Protein AF-0000000080633790 (afdb_homodimer)

pLDDT: mean 96.2, std 4.36, range [76.5, 98.94]

InterPro domains:
  IPR015813 Pyruvate/Phosphoenolpyruvate kinase-like domain superfamily [SSF51621] (4-285)
  IPR039556 ICL/PEPM domain [cd00377] (7-247)
  IPR040442 Pyruvate kinase-like domain superfamily [G3DSA:3.20.20.60] (1-285)

Foldseek 3Di:
DALLVQLLVLLQLLQAQEEEEDQAQLLLLVCVVVPRQEYEDFQQSVCCPVVVDGNQQPDALVSQLVRLLRNQVRDRHAYEYECEQLHDFLVSVLVSLVSNVVSPHSEYEHEFWDPPAHDLQDPDIHGDDLVRLLSNLLSNCVSDPDNSRAYEYEYSCCVPPNLVVLLVSQQSSVVSHHQEYEYPLDQDPVSLLCNPVSHPHAYEDEDEVVGRHDDDDSSVSSVSRHSHYYNRCPSVVVVVVLVCVQVVCCVVVVDDDCVNVSDPDPVVSCVSRPVVVVVVVVVVVD/DALLVQLLVLLQLLQAQEEEEDQAQLLLLVCVVVPRQEYEDFQQSVCCPVVVDGNQQPDALVSQLVRLLRNQVRDRHAYEYECEQLHDFLVSVLVSLVSNVVSPHSEYEHEFWDPPAHPLQDPDIHGDDLVRLLSNLLSNCVSDPDNSRAYEYEYSCCVPPNLVVLLVSQQSSVVSHHQEYEYPLDQDPVSLLCNPVSHPHAYEDEDEVVGRHDDDDSSVSSVSRHSHYYHRCPSVVVVVVLVCVQVVCCVVVVDDDCVNVSDDDPVVSCVSRPVVVVVVVVVVVD

Secondary structure (DSSP, 8-state):
--HHHHHHHHHHT-S-EEEEEESSHHHHHHHHHTT-S-EEE-HHHHIIIIIS--SSS---HHHHHHHHHHHHHH--S-EEEE-TT-SSSHHHHHHHHHHHHHHT-SEEEEE-BPSSP--TTSSS--B--HHHHHHHHHHHHHH-SSTT-EEEEEE-HHHHH-HHHHHHHHHHHHHHT-SEEEE----SHHHHHHHHHH-SS-BEEE--TTSSSPP--HHHHHHHT-SEEEETTHHHHHHHHHHHHHHHHHHHHS---GGGSSS--HHHHHHHTTHHHHHHHHHHH-/--HHHHHHHHHHT-S-EEEEEESSHHHHHHHHHTT-S-EEE-HHHHIIIIIS--SSS---HHHHHHHHHHHHHH--S-EEEE-TT-SSSHHHHHHHHHHHHHHT-SEEEEE-BPSSP--TTSSS--B--HHHHHHHHHHHHHH-SSTT-EEEEEE-THHHH-HHHHHHHHHHHHHHT-SEEEE----SHHHHHHHHHH-SS-BEEE--TTSSSPP--HHHHHHHT-SEEEETTHHHHHHHHHHHHHHHHHHHHS---GGGSSS--HHHHHHHTTHHHHHHHHHHH-

Structure (mmCIF, N/CA/C/O backbone):
data_AF-0000000080633790-model_v1
#
loop_
_entity.id
_entity.type
_entity.pdbx_description
1 polymer 'Isocitrate lyase-family protein,putative carboxyvinyl-carboxyphosphonate phosphorylmutase'
#
loop_
_atom_site.group_PDB
_atom_site.id
_atom_site.type_symbol
_atom_site.label_atom_id
_atom_site.label_alt_id
_atom_site.label_comp_id
_atom_site.label_asym_id
_atom_site.label_entity_id
_atom_site.label_seq_id
_atom_site.pdbx_PDB_ins_code
_atom_site.Cartn_x
_atom_site.Cartn_y
_atom_site.Cartn_z
_atom_site.occupancy
_atom_site.B_iso_or_equiv
_atom_site.auth_seq_id
_atom_site.auth_comp_id
_atom_site.auth_asym_id
_atom_site.auth_atom_id
_atom_site.pdbx_PDB_model_num
ATOM 1 N N . MET A 1 1 ? 21.797 19.719 7.469 1 78.19 1 MET A N 1
ATOM 2 C CA . MET A 1 1 ? 20.641 20.109 8.266 1 78.19 1 MET A CA 1
ATOM 3 C C . MET A 1 1 ? 19.688 18.938 8.461 1 78.19 1 MET A C 1
ATOM 5 O O . MET A 1 1 ? 19.484 18.141 7.547 1 78.19 1 MET A O 1
ATOM 9 N N . SER A 1 2 ? 19.266 18.766 9.711 1 92.56 2 SER A N 1
ATOM 10 C CA . SER A 1 2 ? 18.328 17.672 9.984 1 92.56 2 SER A CA 1
ATOM 11 C C . SER A 1 2 ? 16.984 17.906 9.312 1 92.56 2 SER A C 1
ATOM 13 O O . SER A 1 2 ? 16.641 19.047 8.977 1 92.56 2 SER A O 1
ATOM 15 N N . THR A 1 3 ? 16.266 16.828 8.977 1 95.69 3 THR A N 1
ATOM 16 C CA . THR A 1 3 ? 14.945 16.953 8.352 1 95.69 3 THR A CA 1
ATOM 17 C C . THR A 1 3 ? 14 17.75 9.242 1 95.69 3 THR A C 1
ATOM 19 O O . THR A 1 3 ? 13.133 18.469 8.75 1 95.69 3 THR A O 1
ATOM 22 N N . ARG A 1 4 ? 14.172 17.734 10.477 1 96.31 4 ARG A N 1
ATOM 23 C CA . ARG A 1 4 ? 13.336 18.484 11.406 1 96.31 4 ARG A CA 1
ATOM 24 C C . ARG A 1 4 ? 13.547 19.984 11.266 1 96.31 4 ARG A C 1
ATOM 26 O O . ARG A 1 4 ? 12.586 20.75 11.211 1 96.31 4 ARG A O 1
ATOM 33 N N . LYS A 1 5 ? 14.781 20.391 11.227 1 96.69 5 LYS A N 1
ATOM 34 C CA . LYS A 1 5 ? 15.094 21.812 11.031 1 96.69 5 LYS A CA 1
ATOM 35 C C . LYS A 1 5 ? 14.609 22.297 9.672 1 96.69 5 LYS A C 1
ATOM 37 O O . LYS A 1 5 ? 14.117 23.422 9.539 1 96.69 5 LYS A O 1
ATOM 42 N N . SER A 1 6 ? 14.797 21.438 8.688 1 97.75 6 SER A N 1
ATOM 43 C CA . SER A 1 6 ? 14.312 21.766 7.355 1 97.75 6 SER A CA 1
ATOM 44 C C . SER A 1 6 ? 12.805 21.984 7.355 1 97.75 6 SER A C 1
ATOM 46 O O . SER A 1 6 ? 12.305 22.891 6.688 1 97.75 6 SER A O 1
ATOM 48 N N . LEU A 1 7 ? 12.07 21.156 8.078 1 98.56 7 LEU A N 1
ATOM 49 C CA . LEU A 1 7 ? 10.617 21.297 8.148 1 98.56 7 LEU A CA 1
ATOM 50 C C . LEU A 1 7 ? 10.234 22.594 8.852 1 98.56 7 LEU A C 1
ATOM 52 O O . LEU A 1 7 ? 9.312 23.281 8.414 1 98.56 7 LEU A O 1
ATOM 56 N N . LYS A 1 8 ? 10.891 22.891 9.914 1 97.75 8 LYS A N 1
ATOM 57 C CA . LYS A 1 8 ? 10.633 24.141 10.641 1 97.75 8 LYS A CA 1
ATOM 58 C C . LYS A 1 8 ? 10.812 25.344 9.734 1 97.75 8 LYS A C 1
ATOM 60 O O . LYS A 1 8 ? 9.961 26.25 9.711 1 97.75 8 LYS A O 1
ATOM 65 N N . THR A 1 9 ? 11.906 25.359 9 1 98 9 THR A N 1
ATOM 66 C CA . THR A 1 9 ? 12.18 26.438 8.062 1 98 9 THR A CA 1
ATOM 67 C C . THR A 1 9 ? 11.094 26.516 6.996 1 98 9 THR A C 1
ATOM 69 O O . THR A 1 9 ? 10.609 27.609 6.664 1 98 9 THR A O 1
ATOM 72 N N . LEU A 1 10 ? 10.719 25.391 6.512 1 98.25 10 LEU A N 1
ATOM 73 C CA . LEU A 1 10 ? 9.711 25.297 5.461 1 98.25 10 LEU A CA 1
ATOM 74 C C . LEU A 1 10 ? 8.391 25.891 5.926 1 98.25 10 LEU A C 1
ATOM 76 O O . LEU A 1 10 ? 7.785 26.703 5.215 1 98.25 10 LEU A O 1
AT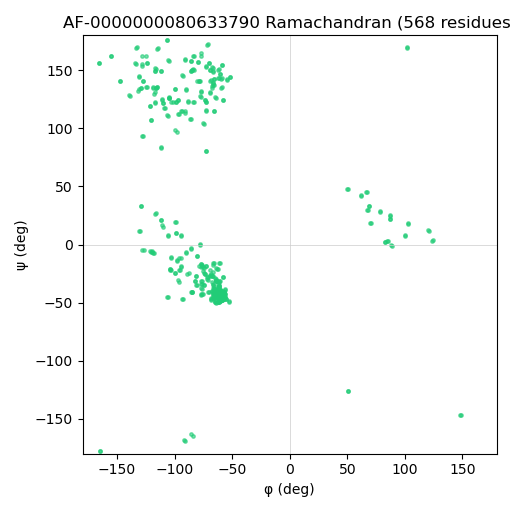OM 80 N N . VAL A 1 11 ? 7.926 25.562 7.105 1 98.12 11 VAL A N 1
ATOM 81 C CA . VAL A 1 11 ? 6.617 25.969 7.613 1 98.12 11 VAL A CA 1
ATOM 82 C C . VAL A 1 11 ? 6.633 27.438 8.008 1 98.12 11 VAL A C 1
ATOM 84 O O . VAL A 1 11 ? 5.656 28.156 7.789 1 98.12 11 VAL A O 1
ATOM 87 N N . GLU A 1 12 ? 7.711 27.906 8.5 1 97.5 12 GLU A N 1
ATOM 88 C CA . GLU A 1 12 ? 7.832 29.281 8.969 1 97.5 12 GLU A CA 1
ATOM 89 C C . GLU A 1 12 ? 7.934 30.266 7.797 1 97.5 12 GLU A C 1
ATOM 91 O O . GLU A 1 12 ? 7.68 31.453 7.957 1 97.5 12 GLU A O 1
ATOM 96 N N . ALA A 1 13 ? 8.281 29.719 6.68 1 97.75 13 ALA A N 1
ATOM 97 C CA . ALA A 1 13 ? 8.367 30.578 5.492 1 97.75 13 ALA A CA 1
ATOM 98 C C . ALA A 1 13 ? 6.988 31.047 5.062 1 97.75 13 ALA A C 1
ATOM 100 O O . ALA A 1 13 ? 6.863 32.062 4.363 1 97.75 13 ALA A O 1
ATOM 101 N N . ARG A 1 14 ? 5.953 30.328 5.465 1 97.5 14 ARG A N 1
ATOM 102 C CA . ARG A 1 14 ? 4.562 30.688 5.203 1 97.5 14 ARG A CA 1
ATOM 103 C C . ARG A 1 14 ? 4.352 31.016 3.727 1 97.5 14 ARG A C 1
ATOM 105 O O . ARG A 1 14 ? 3.756 32.031 3.391 1 97.5 14 ARG A O 1
ATOM 112 N N . ARG A 1 15 ? 4.855 30.141 2.871 1 97.44 15 ARG A N 1
ATOM 113 C CA . ARG A 1 15 ? 4.727 30.312 1.429 1 97.44 15 ARG A CA 1
ATOM 114 C C . ARG A 1 15 ? 3.781 29.281 0.834 1 97.44 15 ARG A C 1
ATOM 116 O O . ARG A 1 15 ? 3.857 28.969 -0.357 1 97.44 15 ARG A O 1
ATOM 123 N N . GLY A 1 16 ? 3.02 28.641 1.698 1 98 16 GLY A N 1
ATOM 124 C CA . GLY A 1 16 ? 2.023 27.703 1.21 1 98 16 GLY A CA 1
ATOM 125 C C . GLY A 1 16 ? 2.633 26.469 0.56 1 98 16 GLY A C 1
ATOM 126 O O . GLY A 1 16 ? 2.229 26.078 -0.536 1 98 16 GLY A O 1
ATOM 127 N N . ALA A 1 17 ? 3.645 25.922 1.235 1 98.5 17 ALA A N 1
ATOM 128 C CA . ALA A 1 17 ? 4.273 24.719 0.693 1 98.5 17 ALA A CA 1
ATOM 129 C C . ALA A 1 17 ? 3.256 23.594 0.522 1 98.5 17 ALA A C 1
ATOM 131 O O . ALA A 1 17 ? 2.547 23.25 1.467 1 98.5 17 ALA A O 1
ATOM 132 N N . ILE A 1 18 ? 3.15 23.062 -0.713 1 98.81 18 ILE A N 1
ATOM 133 C CA . ILE A 1 18 ? 2.268 21.922 -0.961 1 98.81 18 ILE A CA 1
ATOM 134 C C . ILE A 1 18 ? 2.879 20.656 -0.373 1 98.81 18 ILE A C 1
ATOM 136 O O . ILE A 1 18 ? 4.02 20.312 -0.683 1 98.81 18 ILE A O 1
ATOM 140 N N . VAL A 1 19 ? 2.141 20 0.477 1 98.88 19 VAL A N 1
ATOM 141 C CA . VAL A 1 19 ? 2.574 18.75 1.099 1 98.88 19 VAL A CA 1
ATOM 142 C C . VAL A 1 19 ? 1.592 17.625 0.756 1 98.88 19 VAL A C 1
ATOM 144 O O . VAL A 1 19 ? 0.479 17.594 1.286 1 98.88 19 VAL A O 1
ATOM 147 N N . PRO A 1 20 ? 2.006 16.688 -0.125 1 98.88 20 PRO A N 1
ATOM 148 C CA . PRO A 1 20 ? 1.14 15.547 -0.437 1 98.88 20 PRO A CA 1
ATOM 149 C C . PRO A 1 20 ? 1.19 14.461 0.633 1 98.88 20 PRO A C 1
ATOM 151 O O . PRO A 1 20 ? 2.156 14.383 1.396 1 98.88 20 PRO A O 1
ATOM 154 N N . GLY A 1 21 ? 0.114 13.703 0.634 1 98.69 21 GLY A N 1
ATOM 155 C CA . GLY A 1 21 ? 0.077 12.555 1.517 1 98.69 21 GLY A CA 1
ATOM 156 C C . GLY A 1 21 ? 0.707 11.312 0.907 1 98.69 21 GLY A C 1
ATOM 157 O O . GLY A 1 21 ? 0.672 11.125 -0.311 1 98.69 21 GLY A O 1
ATOM 158 N N . ALA A 1 22 ? 1.262 10.484 1.717 1 98.81 22 ALA A N 1
ATOM 159 C CA . ALA A 1 22 ? 1.735 9.141 1.386 1 98.81 22 ALA A CA 1
ATOM 160 C C . ALA A 1 22 ? 1.168 8.102 2.352 1 98.81 22 ALA A C 1
ATOM 162 O O . ALA A 1 22 ? 0.814 8.43 3.486 1 98.81 22 ALA A O 1
ATOM 163 N N . PHE A 1 23 ? 1.096 6.867 1.881 1 98.56 23 PHE A N 1
ATOM 164 C CA . PHE A 1 23 ? 0.463 5.824 2.674 1 98.56 23 PHE A CA 1
ATOM 165 C C . PHE A 1 23 ? 1.377 4.609 2.801 1 98.56 23 PHE A C 1
ATOM 167 O O . PHE A 1 23 ? 1.041 3.641 3.486 1 98.56 23 PHE A O 1
ATOM 174 N N . ASN A 1 24 ? 2.486 4.594 2.156 1 98.56 24 ASN A N 1
ATOM 175 C CA . ASN A 1 24 ? 3.541 3.588 2.252 1 98.56 24 ASN A CA 1
ATOM 176 C C . ASN A 1 24 ? 4.844 4.086 1.634 1 98.56 24 ASN A C 1
ATOM 178 O O . ASN A 1 24 ? 4.934 5.234 1.204 1 98.56 24 ASN A O 1
ATOM 182 N N . ALA A 1 25 ? 5.887 3.207 1.627 1 98.75 25 ALA A N 1
ATOM 183 C CA . ALA A 1 25 ? 7.23 3.615 1.229 1 98.75 25 ALA A CA 1
ATOM 184 C C . ALA A 1 25 ? 7.27 4.012 -0.244 1 98.75 25 ALA A C 1
ATOM 186 O O . ALA A 1 25 ? 7.844 5.043 -0.6 1 98.75 25 ALA A O 1
ATOM 187 N N . LEU A 1 26 ? 6.629 3.256 -1.111 1 98.81 26 LEU A N 1
ATOM 188 C CA . LEU A 1 26 ? 6.727 3.562 -2.533 1 98.81 26 LEU A CA 1
ATOM 189 C C . LEU A 1 26 ? 5.969 4.844 -2.867 1 98.81 26 LEU A C 1
ATOM 191 O O . LEU A 1 26 ? 6.422 5.645 -3.688 1 98.81 26 LEU A O 1
ATOM 195 N N . SER A 1 27 ? 4.754 5.051 -2.26 1 98.81 27 SER A N 1
ATOM 196 C CA . SER A 1 27 ? 4.047 6.301 -2.508 1 98.81 27 SER A CA 1
ATOM 197 C C . SER A 1 27 ? 4.855 7.5 -2.027 1 98.81 27 SER A C 1
ATOM 199 O O . SER A 1 27 ? 4.82 8.57 -2.645 1 98.81 27 SER A O 1
ATOM 201 N N . ALA A 1 28 ? 5.578 7.344 -0.917 1 98.94 28 ALA A N 1
ATOM 202 C CA . ALA A 1 28 ? 6.445 8.406 -0.426 1 98.94 28 ALA A CA 1
ATOM 203 C C . ALA A 1 28 ? 7.582 8.688 -1.408 1 98.94 28 ALA A C 1
ATOM 205 O O . ALA A 1 28 ? 7.938 9.844 -1.644 1 98.94 28 ALA A O 1
ATOM 206 N N . LYS A 1 29 ? 8.141 7.641 -1.982 1 98.88 29 LYS A N 1
ATOM 207 C CA . LYS A 1 29 ? 9.211 7.801 -2.965 1 98.88 29 LYS A CA 1
ATOM 208 C C . LYS A 1 29 ? 8.719 8.555 -4.195 1 98.88 29 LYS A C 1
ATOM 210 O O . LYS A 1 29 ? 9.453 9.352 -4.777 1 98.88 29 LYS A O 1
ATOM 215 N N . VAL A 1 30 ? 7.477 8.273 -4.625 1 98.88 30 VAL A N 1
ATOM 216 C CA . VAL A 1 30 ? 6.891 8.984 -5.758 1 98.88 30 VAL A CA 1
ATOM 217 C C . VAL A 1 30 ? 6.789 10.477 -5.434 1 98.88 30 VAL A C 1
ATOM 219 O O . VAL A 1 30 ? 7.137 11.32 -6.258 1 98.88 30 VAL A O 1
ATOM 222 N N . VAL A 1 31 ? 6.352 10.82 -4.207 1 98.88 31 VAL A N 1
ATOM 223 C CA . VAL A 1 31 ? 6.207 12.203 -3.771 1 98.88 31 VAL A CA 1
ATOM 224 C C . VAL A 1 31 ? 7.57 12.891 -3.783 1 98.88 31 VAL A C 1
ATOM 226 O O . VAL A 1 31 ? 7.715 13.984 -4.344 1 98.88 31 VAL A O 1
ATOM 229 N N . GLU A 1 32 ? 8.57 12.266 -3.193 1 98.81 32 GLU A N 1
ATOM 230 C CA . GLU A 1 32 ? 9.914 12.844 -3.139 1 98.81 32 GLU A CA 1
ATOM 231 C C . GLU A 1 32 ? 10.516 12.977 -4.535 1 98.81 32 GLU A C 1
ATOM 233 O O . GLU A 1 32 ? 11.133 13.992 -4.855 1 98.81 32 GLU A O 1
ATOM 238 N N . ASP A 1 33 ? 10.305 11.961 -5.367 1 98.69 33 ASP A N 1
ATOM 239 C CA . ASP A 1 33 ? 10.844 11.938 -6.723 1 98.69 33 ASP A CA 1
ATOM 240 C C . ASP A 1 33 ? 10.32 13.109 -7.547 1 98.69 33 ASP A C 1
ATOM 242 O O . ASP A 1 33 ? 11.023 13.625 -8.422 1 98.69 33 ASP A O 1
ATOM 246 N N . LEU A 1 34 ? 9.109 13.539 -7.258 1 98.75 34 LEU A N 1
ATOM 247 C CA . LEU A 1 34 ? 8.477 14.617 -8.008 1 98.75 34 LEU A CA 1
ATOM 248 C C . LEU A 1 34 ? 8.875 15.977 -7.449 1 98.75 34 LEU A C 1
ATOM 250 O O . LEU A 1 34 ? 8.438 17.016 -7.953 1 98.75 34 LEU A O 1
ATOM 254 N N . GLY A 1 35 ? 9.656 16.031 -6.352 1 98.62 35 GLY A N 1
ATOM 255 C CA . GLY A 1 35 ? 10.305 17.266 -5.914 1 98.62 35 GLY A CA 1
ATOM 256 C C . GLY A 1 35 ? 9.578 17.953 -4.781 1 98.62 35 GLY A C 1
ATOM 257 O O . GLY A 1 35 ? 9.914 19.078 -4.41 1 98.62 35 GLY A O 1
ATOM 258 N N . PHE A 1 36 ? 8.547 17.328 -4.211 1 98.75 36 PHE A N 1
ATOM 259 C CA . PHE A 1 36 ? 7.891 17.922 -3.055 1 98.75 36 PHE A CA 1
ATOM 260 C C . PHE A 1 36 ? 8.82 17.938 -1.85 1 98.75 36 PHE A C 1
ATOM 262 O O . PHE A 1 36 ? 9.633 17.031 -1.67 1 98.75 36 PHE A O 1
ATOM 269 N N . GLU A 1 37 ? 8.695 18.922 -0.986 1 98.62 37 GLU A N 1
ATOM 270 C CA . GLU A 1 37 ? 9.719 19.219 0.009 1 98.62 37 GLU A CA 1
ATOM 271 C C . GLU A 1 37 ? 9.406 18.531 1.342 1 98.62 37 GLU A C 1
ATOM 273 O O . GLU A 1 37 ? 10.258 18.5 2.236 1 98.62 37 GLU A O 1
ATOM 278 N N . ALA A 1 38 ? 8.203 17.984 1.509 1 98.88 38 ALA A N 1
ATOM 279 C CA . ALA A 1 38 ? 7.758 17.266 2.703 1 98.88 38 ALA A CA 1
ATOM 280 C C . ALA A 1 38 ? 6.637 16.281 2.369 1 98.88 38 ALA A C 1
ATOM 282 O O . ALA A 1 38 ? 6.039 16.359 1.294 1 98.88 38 ALA A O 1
ATOM 283 N N . ILE A 1 39 ? 6.449 15.367 3.273 1 98.94 39 ILE A N 1
ATOM 284 C CA . ILE A 1 39 ? 5.438 14.336 3.086 1 98.94 39 ILE A CA 1
ATOM 285 C C . ILE A 1 39 ? 4.551 14.25 4.324 1 98.94 39 ILE A C 1
ATOM 287 O O . ILE A 1 39 ? 5.039 14.32 5.453 1 98.94 39 ILE A O 1
ATOM 291 N N . TYR A 1 40 ? 3.283 14.18 4.074 1 98.94 40 TYR A N 1
ATOM 292 C CA . TYR A 1 40 ? 2.301 13.898 5.113 1 98.94 40 TYR A CA 1
ATOM 293 C C . TYR A 1 40 ? 1.933 12.422 5.129 1 98.94 40 TYR A C 1
ATOM 295 O O . TYR A 1 40 ? 1.374 11.906 4.16 1 98.94 40 TYR A O 1
ATOM 303 N N . ILE A 1 41 ? 2.289 11.664 6.156 1 98.88 41 ILE A N 1
ATOM 304 C CA . ILE A 1 41 ? 1.826 10.289 6.285 1 98.88 41 ILE A CA 1
ATOM 305 C C . ILE A 1 41 ? 0.363 10.273 6.723 1 98.88 41 ILE A C 1
ATOM 307 O O . ILE A 1 41 ? 0.057 10.492 7.898 1 98.88 41 ILE A O 1
ATOM 311 N N . THR A 1 42 ? -0.524 9.984 5.82 1 98.06 42 THR A N 1
ATOM 312 C CA . THR A 1 42 ? -1.959 10.188 5.988 1 98.06 42 THR A CA 1
ATOM 313 C C . THR A 1 42 ? -2.586 9.008 6.73 1 98.06 42 THR A C 1
ATOM 315 O O . THR A 1 42 ? -2.502 7.867 6.277 1 98.06 42 THR A O 1
ATOM 318 N N . GLY A 1 43 ? -3.26 9.328 7.891 1 96.94 43 GLY A N 1
ATOM 319 C CA . GLY A 1 43 ? -3.969 8.297 8.625 1 96.94 43 GLY A CA 1
ATOM 320 C C . GLY A 1 43 ? -5.039 7.602 7.801 1 96.94 43 GLY A C 1
ATOM 321 O O . GLY A 1 43 ? -5.156 6.375 7.832 1 96.94 43 GLY A O 1
ATOM 322 N N . ALA A 1 44 ? -5.824 8.367 7.043 1 96.38 44 ALA A N 1
ATOM 323 C CA . ALA A 1 44 ? -6.855 7.805 6.176 1 96.38 44 ALA A CA 1
ATOM 324 C C . ALA A 1 44 ? -6.242 6.895 5.113 1 96.38 44 ALA A C 1
ATOM 326 O O . ALA A 1 44 ? -6.777 5.824 4.82 1 96.38 44 ALA A O 1
ATOM 327 N N . GLY A 1 45 ? -5.141 7.348 4.477 1 97.44 45 GLY A N 1
ATOM 328 C CA . GLY A 1 45 ? -4.484 6.555 3.451 1 97.44 45 GLY A CA 1
ATOM 329 C C . GLY A 1 45 ? -3.951 5.23 3.973 1 97.44 45 GLY A C 1
ATOM 330 O O . GLY A 1 45 ? -4.121 4.191 3.332 1 97.44 45 GLY A O 1
ATOM 331 N N . VAL A 1 46 ? -3.293 5.27 5.125 1 97.94 46 VAL A N 1
ATOM 332 C CA . VAL A 1 46 ? -2.795 4.051 5.758 1 97.94 46 VAL A CA 1
ATOM 333 C C . VAL A 1 46 ? -3.965 3.127 6.094 1 97.94 46 VAL A C 1
ATOM 335 O O . VAL A 1 46 ? -3.914 1.927 5.812 1 97.94 46 VAL A O 1
ATOM 338 N N . THR A 1 47 ? -5.035 3.68 6.664 1 98 47 THR A N 1
ATOM 339 C CA . THR A 1 47 ? -6.203 2.885 7.016 1 98 47 THR A CA 1
ATOM 340 C C . THR A 1 47 ? -6.805 2.229 5.777 1 98 47 THR A C 1
ATOM 342 O O . THR A 1 47 ? -7.121 1.037 5.789 1 98 47 THR A O 1
ATOM 345 N N . ASN A 1 48 ? -6.938 3.059 4.719 1 98.31 48 ASN A N 1
ATOM 346 C CA . ASN A 1 48 ? -7.516 2.541 3.484 1 98.31 48 ASN A CA 1
ATOM 347 C C . ASN A 1 48 ? -6.629 1.472 2.854 1 98.31 48 ASN A C 1
ATOM 349 O O . ASN A 1 48 ? -7.094 0.37 2.555 1 98.31 48 ASN A O 1
ATOM 353 N N . MET A 1 49 ? -5.383 1.754 2.711 1 98.38 49 MET A N 1
ATOM 354 C CA . MET A 1 49 ? -4.488 0.891 1.944 1 98.38 49 MET A CA 1
ATOM 355 C C . MET A 1 49 ? -4.113 -0.353 2.744 1 98.38 49 MET A C 1
ATOM 357 O O . MET A 1 49 ? -4.039 -1.452 2.191 1 98.38 49 MET A O 1
ATOM 361 N N . TRP A 1 50 ? -3.918 -0.22 4.012 1 97.81 50 TRP A N 1
ATOM 362 C CA . TRP A 1 50 ? -3.424 -1.316 4.836 1 97.81 50 TRP A CA 1
ATOM 363 C C . TRP A 1 50 ? -4.57 -2.215 5.293 1 97.81 50 TRP A C 1
ATOM 365 O O . TRP A 1 50 ? -4.48 -3.439 5.199 1 97.81 50 TRP A O 1
ATOM 375 N N . PHE A 1 51 ? -5.734 -1.609 5.684 1 97.31 51 PHE A N 1
ATOM 376 C CA . PHE A 1 51 ? -6.82 -2.377 6.281 1 97.31 51 PHE A CA 1
ATOM 377 C C . PHE A 1 51 ? -7.945 -2.594 5.277 1 97.31 51 PHE A C 1
ATOM 379 O O . PHE A 1 51 ? -8.789 -3.475 5.461 1 97.31 51 PHE A O 1
ATOM 386 N N . GLY A 1 52 ? -8.008 -1.751 4.238 1 98.19 52 GLY A N 1
ATOM 387 C CA . GLY A 1 52 ? -9.188 -1.77 3.393 1 98.19 52 GLY A CA 1
ATOM 388 C C . GLY A 1 52 ? -10.438 -1.275 4.102 1 98.19 52 GLY A C 1
ATOM 389 O O . GLY A 1 52 ? -11.547 -1.727 3.803 1 98.19 52 GLY A O 1
ATOM 390 N N . MET A 1 53 ? -10.25 -0.377 5.066 1 97.56 53 MET A N 1
ATOM 391 C CA . MET A 1 53 ? -11.344 0.103 5.906 1 97.56 53 MET A CA 1
ATOM 392 C C . MET A 1 53 ? -11.461 1.622 5.836 1 97.56 53 MET A C 1
ATOM 394 O O . MET A 1 53 ? -10.531 2.299 5.391 1 97.56 53 MET A O 1
ATOM 398 N N . PRO A 1 54 ? -12.633 2.148 6.125 1 96.5 54 PRO A N 1
ATOM 399 C CA . PRO A 1 54 ? -12.75 3.607 6.18 1 96.5 54 PRO A CA 1
ATOM 400 C C . PRO A 1 54 ? -12.031 4.215 7.379 1 96.5 54 PRO A C 1
ATOM 402 O O . PRO A 1 54 ? -11.773 3.521 8.367 1 96.5 54 PRO A O 1
ATOM 405 N N . ASP A 1 55 ? -11.672 5.422 7.293 1 94.62 55 ASP A N 1
ATOM 406 C CA . ASP A 1 55 ? -10.945 6.133 8.344 1 94.62 55 ASP A CA 1
ATOM 407 C C . ASP A 1 55 ? -11.852 6.441 9.531 1 94.62 55 ASP A C 1
ATOM 409 O O . ASP A 1 55 ? -12.328 7.57 9.68 1 94.62 55 ASP A O 1
ATOM 413 N N . GLN A 1 56 ? -12.047 5.449 10.352 1 93.25 56 GLN A N 1
ATOM 414 C CA . GLN A 1 56 ? -12.938 5.574 11.5 1 93.25 56 GLN A CA 1
ATOM 415 C C . GLN A 1 56 ? -12.25 5.125 12.781 1 93.25 56 GLN A C 1
ATOM 417 O O . GLN A 1 56 ? -12.867 4.488 13.641 1 93.25 56 GLN A O 1
ATOM 422 N N . GLY A 1 57 ? -10.953 5.371 12.82 1 93 57 GLY A N 1
ATOM 423 C CA . GLY A 1 57 ? -10.234 5.172 14.07 1 93 57 GLY A CA 1
ATOM 424 C C . GLY A 1 57 ? -9.742 3.752 14.25 1 93 57 GLY A C 1
ATOM 425 O O . GLY A 1 57 ? -9.438 3.332 15.375 1 93 57 GLY A O 1
ATOM 426 N N . PHE A 1 58 ? -9.594 2.977 13.141 1 94.5 58 PHE A N 1
ATOM 427 C CA . PHE A 1 58 ? -9.133 1.594 13.219 1 94.5 58 PHE A CA 1
ATOM 428 C C . PHE A 1 58 ? -7.617 1.532 13.336 1 94.5 58 PHE A C 1
ATOM 430 O O . PHE A 1 58 ? -7.07 0.562 13.867 1 94.5 58 PHE A O 1
ATOM 437 N N . MET A 1 59 ? -6.961 2.549 12.82 1 94.81 59 MET A N 1
ATOM 438 C CA . MET A 1 59 ? -5.5 2.602 12.852 1 94.81 59 MET A CA 1
ATOM 439 C C . MET A 1 59 ? -4.988 2.797 14.273 1 94.81 59 MET A C 1
ATOM 441 O O . MET A 1 59 ? -5.48 3.662 15 1 94.81 59 MET A O 1
ATOM 445 N N . GLY A 1 60 ? -4.023 1.995 14.734 1 96.62 60 GLY A N 1
ATOM 446 C CA . GLY A 1 60 ? -3.387 2.125 16.031 1 96.62 60 GLY A CA 1
ATOM 447 C C . GLY A 1 60 ? -1.973 2.666 15.953 1 96.62 60 GLY A C 1
ATOM 448 O O . GLY A 1 60 ? -1.443 2.879 14.859 1 96.62 60 GLY A O 1
ATOM 449 N N . LEU A 1 61 ? -1.409 2.875 17.156 1 98.19 61 LEU A N 1
ATOM 450 C CA . LEU A 1 61 ? -0.079 3.467 17.266 1 98.19 61 LEU A CA 1
ATOM 451 C C . LEU A 1 61 ? 0.962 2.574 16.594 1 98.19 61 LEU A C 1
ATOM 453 O O . LEU A 1 61 ? 1.848 3.064 15.891 1 98.19 61 LEU A O 1
ATOM 457 N N . ALA A 1 62 ? 0.84 1.275 16.781 1 97.56 62 ALA A N 1
ATOM 458 C CA . ALA A 1 62 ? 1.844 0.368 16.234 1 97.56 62 ALA A CA 1
ATOM 459 C C . ALA A 1 62 ? 1.842 0.409 14.703 1 97.56 62 ALA A C 1
ATOM 461 O O . ALA A 1 62 ? 2.904 0.414 14.078 1 97.56 62 ALA A O 1
ATOM 462 N N . GLU A 1 63 ? 0.672 0.415 14.102 1 97.62 63 GLU A N 1
ATOM 463 C CA . GLU A 1 63 ? 0.553 0.448 12.641 1 97.62 63 GLU A CA 1
ATOM 464 C C . GLU A 1 63 ? 1.184 1.711 12.062 1 97.62 63 GLU A C 1
ATOM 466 O O . GLU A 1 63 ? 1.972 1.642 11.117 1 97.62 63 GLU A O 1
ATOM 471 N N . ILE A 1 64 ? 0.812 2.875 12.672 1 98.56 64 ILE A N 1
ATOM 472 C CA . ILE A 1 64 ? 1.304 4.121 12.094 1 98.56 64 ILE A CA 1
ATOM 473 C C . ILE A 1 64 ? 2.799 4.262 12.367 1 98.56 64 ILE A C 1
ATOM 475 O O . ILE A 1 64 ? 3.539 4.816 11.547 1 98.56 64 ILE A O 1
ATOM 479 N N . ALA A 1 65 ? 3.307 3.713 13.461 1 98.75 65 ALA A N 1
ATOM 480 C CA . ALA A 1 65 ? 4.738 3.732 13.75 1 98.75 65 ALA A CA 1
ATOM 481 C C . ALA A 1 65 ? 5.512 2.898 12.727 1 98.75 65 ALA A C 1
ATOM 483 O O . ALA A 1 65 ? 6.559 3.324 12.234 1 98.75 65 ALA A O 1
ATOM 484 N N . ASP A 1 66 ? 5.02 1.743 12.422 1 98.25 66 ASP A N 1
ATOM 485 C CA . ASP A 1 66 ? 5.664 0.881 11.43 1 98.25 66 ASP A CA 1
ATOM 486 C C . ASP A 1 66 ? 5.703 1.551 10.062 1 98.25 66 ASP A C 1
ATOM 488 O O . ASP A 1 66 ? 6.723 1.51 9.375 1 98.25 66 ASP A O 1
ATOM 492 N N . HIS A 1 67 ? 4.586 2.125 9.648 1 98.69 67 HIS A N 1
ATOM 493 C CA . HIS A 1 67 ? 4.547 2.84 8.383 1 98.69 67 HIS A CA 1
ATOM 494 C C . HIS A 1 67 ? 5.523 4.012 8.375 1 98.69 67 HIS A C 1
ATOM 496 O O . HIS A 1 67 ? 6.223 4.238 7.383 1 98.69 67 HIS A O 1
ATOM 502 N N . THR A 1 68 ? 5.562 4.742 9.5 1 98.88 68 THR A N 1
ATOM 503 C CA . THR A 1 68 ? 6.473 5.879 9.609 1 98.88 68 THR A CA 1
ATOM 504 C C . THR A 1 68 ? 7.922 5.43 9.445 1 98.88 68 THR A C 1
ATOM 506 O O . THR A 1 68 ? 8.68 6.043 8.688 1 98.88 68 THR A O 1
ATOM 509 N N . ALA A 1 69 ? 8.289 4.363 10.109 1 98.75 69 ALA A N 1
ATOM 510 C CA . ALA A 1 69 ? 9.656 3.861 10.047 1 98.75 69 ALA A CA 1
ATOM 511 C C . ALA A 1 69 ? 10.016 3.426 8.625 1 98.75 69 ALA A C 1
ATOM 513 O O . ALA A 1 69 ? 11.102 3.725 8.133 1 98.75 69 ALA A O 1
ATOM 514 N N . ARG A 1 70 ? 9.125 2.721 7.98 1 98.44 70 ARG A N 1
ATOM 515 C CA . ARG A 1 70 ? 9.359 2.25 6.617 1 98.44 70 ARG A CA 1
ATOM 516 C C . ARG A 1 70 ? 9.523 3.422 5.656 1 98.44 70 ARG A C 1
ATOM 518 O O . ARG A 1 70 ? 10.414 3.408 4.801 1 98.44 70 ARG A O 1
ATOM 525 N N . ILE A 1 71 ? 8.633 4.387 5.781 1 98.81 71 ILE A N 1
ATOM 526 C CA . ILE A 1 71 ? 8.695 5.555 4.914 1 98.81 71 ILE A CA 1
ATOM 527 C C . ILE A 1 71 ? 9.984 6.328 5.18 1 98.81 71 ILE A C 1
ATOM 529 O O . ILE A 1 71 ? 10.648 6.785 4.246 1 98.81 71 ILE A O 1
ATOM 533 N N . ARG A 1 72 ? 10.359 6.441 6.445 1 98.75 72 ARG A N 1
ATOM 534 C CA . ARG A 1 72 ? 11.594 7.137 6.801 1 98.75 72 ARG A CA 1
ATOM 535 C C . ARG A 1 72 ? 12.797 6.484 6.137 1 98.75 72 ARG A C 1
ATOM 537 O O . ARG A 1 72 ? 13.695 7.18 5.648 1 98.75 72 ARG A O 1
ATOM 544 N N . ASP A 1 73 ? 12.891 5.184 6.121 1 98.12 73 ASP A N 1
ATOM 545 C CA . ASP A 1 73 ? 13.984 4.449 5.504 1 98.12 73 ASP A CA 1
ATOM 546 C C . ASP A 1 73 ? 14.039 4.707 3.998 1 98.12 73 ASP A C 1
ATOM 548 O O . ASP A 1 73 ? 15.094 4.57 3.377 1 98.12 73 ASP A O 1
ATOM 552 N N . ALA A 1 74 ? 12.914 5.145 3.412 1 98.38 74 ALA A N 1
ATOM 553 C CA . ALA A 1 74 ? 12.773 5.176 1.958 1 98.38 74 ALA A CA 1
ATOM 554 C C . ALA A 1 74 ? 13.023 6.578 1.411 1 98.38 74 ALA A C 1
ATOM 556 O O . ALA A 1 74 ? 13.328 6.742 0.227 1 98.38 74 ALA A O 1
ATOM 557 N N . VAL A 1 75 ? 12.82 7.602 2.256 1 98.5 75 VAL A N 1
ATOM 558 C CA . VAL A 1 75 ? 12.898 8.969 1.742 1 98.5 75 VAL A CA 1
ATOM 559 C C . VAL A 1 75 ? 13.75 9.828 2.674 1 98.5 75 VAL A C 1
ATOM 561 O O . VAL A 1 75 ? 14.055 9.422 3.797 1 98.5 75 VAL A O 1
ATOM 564 N N . SER A 1 76 ? 14.102 11.039 2.211 1 98.06 76 SER A N 1
ATOM 565 C CA . SER A 1 76 ? 15 11.898 2.971 1 98.06 76 SER A CA 1
ATOM 566 C C . SER A 1 76 ? 14.328 13.227 3.322 1 98.06 76 SER A C 1
ATOM 568 O O . SER A 1 76 ? 14.891 14.031 4.062 1 98.06 76 SER A O 1
ATOM 570 N N . VAL A 1 77 ? 13.102 13.484 2.803 1 98.62 77 VAL A N 1
ATOM 571 C CA . VAL A 1 77 ? 12.398 14.734 3.074 1 98.62 77 VAL A CA 1
ATOM 572 C C . VAL A 1 77 ? 11.664 14.633 4.41 1 98.62 77 VAL A C 1
ATOM 574 O O . VAL A 1 77 ? 11.43 13.531 4.918 1 98.62 77 VAL A O 1
ATOM 577 N N . PRO A 1 78 ? 11.258 15.773 5.023 1 98.88 78 PRO A N 1
ATOM 578 C CA . PRO A 1 78 ? 10.555 15.773 6.309 1 98.88 78 PRO A CA 1
ATOM 579 C C . PRO A 1 78 ? 9.227 15.016 6.258 1 98.88 78 PRO A C 1
ATOM 581 O O . PRO A 1 78 ? 8.531 15.055 5.238 1 98.88 78 PRO A O 1
ATOM 584 N N . LEU A 1 79 ? 8.914 14.398 7.41 1 98.94 79 LEU A N 1
ATOM 585 C CA . LEU A 1 79 ? 7.691 13.617 7.543 1 98.94 79 LEU A CA 1
ATOM 586 C C . LEU A 1 79 ? 6.77 14.227 8.594 1 98.94 79 LEU A C 1
ATOM 588 O O . LEU A 1 79 ? 7.176 14.414 9.742 1 98.94 79 LEU A O 1
ATOM 592 N N . ILE A 1 80 ? 5.559 14.57 8.172 1 98.94 80 ILE A N 1
ATOM 593 C CA . ILE A 1 80 ? 4.465 14.922 9.07 1 98.94 80 ILE A CA 1
ATOM 594 C C . ILE A 1 80 ? 3.549 13.711 9.266 1 98.94 80 ILE A C 1
ATOM 596 O O . ILE A 1 80 ? 3.016 13.172 8.297 1 98.94 80 ILE A O 1
ATOM 600 N N . VAL A 1 81 ? 3.359 13.297 10.5 1 98.94 81 VAL A N 1
ATOM 601 C CA . VAL A 1 81 ? 2.662 12.039 10.75 1 98.94 81 VAL A CA 1
ATOM 602 C C . VAL A 1 81 ? 1.302 12.32 11.383 1 98.94 81 VAL A C 1
ATOM 604 O O . VAL A 1 81 ? 1.217 12.984 12.422 1 98.94 81 VAL A O 1
ATOM 607 N N . ASP A 1 82 ? 0.24 11.82 10.773 1 98.69 82 ASP A N 1
ATOM 608 C CA . ASP A 1 82 ? -1.096 11.844 11.367 1 98.69 82 ASP A CA 1
ATOM 609 C C . ASP A 1 82 ? -1.209 10.844 12.508 1 98.69 82 ASP A C 1
ATOM 611 O O . ASP A 1 82 ? -1.206 9.633 12.289 1 98.69 82 ASP A O 1
ATOM 615 N N . ALA A 1 83 ? -1.408 11.312 13.68 1 98.44 83 ALA A N 1
ATOM 616 C CA . ALA A 1 83 ? -1.499 10.438 14.844 1 98.44 83 ALA A CA 1
ATOM 617 C C . ALA A 1 83 ? -2.918 10.422 15.406 1 98.44 83 ALA A C 1
ATOM 619 O O . ALA A 1 83 ? -3.123 10.109 16.578 1 98.44 83 ALA A O 1
ATOM 620 N N . ASP A 1 84 ? -3.893 10.805 14.562 1 97.19 84 ASP A N 1
ATOM 621 C CA . ASP A 1 84 ? -5.297 10.797 14.969 1 97.19 84 ASP A CA 1
ATOM 622 C C . ASP A 1 84 ? -5.484 11.516 16.297 1 97.19 84 ASP A C 1
ATOM 624 O O . ASP A 1 84 ? -5.066 12.664 16.453 1 97.19 84 ASP A O 1
ATOM 628 N N . THR A 1 85 ? -6.094 10.859 17.25 1 96.88 85 THR A N 1
ATOM 629 C CA . THR A 1 85 ? -6.391 11.508 18.531 1 96.88 85 THR A CA 1
ATOM 630 C C . THR A 1 85 ? -5.289 11.227 19.547 1 96.88 85 THR A C 1
ATOM 632 O O . THR A 1 85 ? -5.445 11.516 20.734 1 96.88 85 THR A O 1
ATOM 635 N N . GLY A 1 86 ? -4.207 10.625 19.125 1 97.62 86 GLY A N 1
ATOM 636 C CA . GLY A 1 86 ? -3.123 10.305 20.047 1 97.62 86 GLY A CA 1
ATOM 637 C C . GLY A 1 86 ? -3.334 9 20.781 1 97.62 86 GLY A C 1
ATOM 638 O O . GLY A 1 86 ? -2.588 8.672 21.703 1 97.62 86 GLY A O 1
ATOM 639 N N . PHE A 1 87 ? -4.406 8.281 20.469 1 97.06 87 PHE A N 1
ATOM 640 C CA . PHE A 1 87 ? -4.656 6.898 20.859 1 97.06 87 PHE A CA 1
ATOM 641 C C . PHE A 1 87 ? -4.902 6.793 22.359 1 97.06 87 PHE A C 1
ATOM 643 O O . PHE A 1 87 ? -4.418 5.863 23.016 1 97.06 87 PHE A O 1
ATOM 650 N N . GLY A 1 88 ? -5.484 7.762 22.984 1 95.88 88 GLY A N 1
ATOM 651 C CA . GLY A 1 88 ? -5.867 7.742 24.375 1 95.88 88 GLY A CA 1
ATOM 652 C C . GLY A 1 88 ? -5.816 9.109 25.031 1 95.88 88 GLY A C 1
ATOM 653 O O . GLY A 1 88 ? -6.219 10.109 24.422 1 95.88 88 GLY A O 1
ATOM 654 N N . ASN A 1 89 ? -5.469 9.125 26.312 1 96.06 89 ASN A N 1
ATOM 655 C CA . ASN A 1 89 ? -5.395 10.375 27.062 1 96.06 89 ASN A CA 1
ATOM 656 C C . ASN A 1 89 ? -3.994 10.977 27 1 96.06 89 ASN A C 1
ATOM 658 O O . ASN A 1 89 ? -3.184 10.602 26.156 1 96.06 89 ASN A O 1
ATOM 662 N N . ALA A 1 90 ? -3.74 11.969 27.812 1 97.56 90 ALA A N 1
ATOM 663 C CA . ALA A 1 90 ? -2.482 12.711 27.797 1 97.56 90 ALA A CA 1
ATOM 664 C C . ALA A 1 90 ? -1.291 11.773 27.984 1 97.56 90 ALA A C 1
ATOM 666 O O . ALA A 1 90 ? -0.24 11.969 27.359 1 97.56 90 ALA A O 1
ATOM 667 N N . LEU A 1 91 ? -1.403 10.789 28.828 1 97.56 91 LEU A N 1
ATOM 668 C CA . LEU A 1 91 ? -0.324 9.828 29.031 1 97.56 91 LEU A CA 1
ATOM 669 C C . LEU A 1 91 ? -0.074 9 27.781 1 97.56 91 LEU A C 1
ATOM 671 O O . LEU A 1 91 ? 1.075 8.703 27.453 1 97.56 91 LEU A O 1
ATOM 675 N N . ASN A 1 92 ? -1.129 8.586 27.109 1 98.25 92 ASN A N 1
ATOM 676 C CA . ASN A 1 92 ? -1 7.879 25.844 1 98.25 92 ASN A CA 1
ATOM 677 C C . ASN A 1 92 ? -0.332 8.75 24.781 1 98.25 92 ASN A C 1
ATOM 679 O O . ASN A 1 92 ? 0.483 8.258 23.984 1 98.25 92 ASN A O 1
ATOM 683 N N . VAL A 1 93 ? -0.693 9.984 24.781 1 98.56 93 VAL A N 1
ATOM 684 C CA . VAL A 1 93 ? -0.105 10.93 23.828 1 98.56 93 VAL A CA 1
ATOM 685 C C . VAL A 1 93 ? 1.396 11.047 24.094 1 98.56 93 VAL A C 1
ATOM 687 O O . VAL A 1 93 ? 2.189 11.078 23.141 1 98.56 93 VAL A O 1
ATOM 690 N N . TYR A 1 94 ? 1.757 11.148 25.359 1 98.56 94 TYR A N 1
ATOM 691 C CA . TYR A 1 94 ? 3.172 11.172 25.703 1 98.56 94 TYR A CA 1
ATOM 692 C C . TYR A 1 94 ? 3.902 9.984 25.094 1 98.56 94 TYR A C 1
ATOM 694 O O . TYR A 1 94 ? 4.945 10.148 24.453 1 98.56 94 TYR A O 1
ATOM 702 N N . HIS A 1 95 ? 3.361 8.812 25.266 1 98.62 95 HIS A N 1
ATOM 703 C CA . HIS A 1 95 ? 3.916 7.582 24.719 1 98.62 95 HIS A CA 1
ATOM 704 C C . HIS A 1 95 ? 3.916 7.613 23.188 1 98.62 95 HIS A C 1
ATOM 706 O O . HIS A 1 95 ? 4.879 7.18 22.562 1 98.62 95 HIS A O 1
ATOM 712 N N . THR A 1 96 ? 2.879 8.094 22.609 1 98.81 96 THR A N 1
ATOM 713 C CA . THR A 1 96 ? 2.734 8.203 21.156 1 98.81 96 THR A CA 1
ATOM 714 C C . THR A 1 96 ? 3.854 9.055 20.562 1 98.81 96 THR A C 1
ATOM 716 O O . THR A 1 96 ? 4.484 8.656 19.578 1 98.81 96 THR A O 1
ATOM 719 N N . VAL A 1 97 ? 4.113 10.211 21.156 1 98.88 97 VAL A N 1
ATOM 720 C CA . VAL A 1 97 ? 5.137 11.125 20.656 1 98.88 97 VAL A CA 1
ATOM 721 C C . VAL A 1 97 ? 6.504 10.445 20.703 1 98.88 97 VAL A C 1
ATOM 723 O O . VAL A 1 97 ? 7.254 10.484 19.734 1 98.88 97 VAL A O 1
ATOM 726 N N . ARG A 1 98 ? 6.801 9.758 21.766 1 98.69 98 ARG A N 1
ATOM 727 C CA . ARG A 1 98 ? 8.078 9.055 21.906 1 98.69 98 ARG A CA 1
ATOM 728 C C . ARG A 1 98 ? 8.211 7.973 20.844 1 98.69 98 ARG A C 1
ATOM 730 O O . ARG A 1 98 ? 9.281 7.812 20.25 1 98.69 98 ARG A O 1
ATOM 737 N N . THR A 1 99 ? 7.156 7.289 20.656 1 98.88 99 THR A N 1
ATOM 738 C CA . THR A 1 99 ? 7.145 6.184 19.703 1 98.88 99 THR A CA 1
ATOM 739 C C . THR A 1 99 ? 7.332 6.691 18.281 1 98.88 99 THR A C 1
ATOM 741 O O . THR A 1 99 ? 8.172 6.18 17.531 1 98.88 99 THR A O 1
ATOM 744 N N . LEU A 1 100 ? 6.641 7.719 17.891 1 98.88 100 LEU A N 1
ATOM 745 C CA . LEU A 1 100 ? 6.68 8.219 16.531 1 98.88 100 LEU A CA 1
ATOM 746 C C . LEU A 1 100 ? 7.961 9 16.266 1 98.88 100 LEU A C 1
ATOM 748 O O . LEU A 1 100 ? 8.492 8.984 15.156 1 98.88 100 LEU A O 1
ATOM 752 N N . GLU A 1 101 ? 8.445 9.695 17.297 1 98.81 101 GLU A N 1
ATOM 753 C CA . GLU A 1 101 ? 9.758 10.328 17.172 1 98.81 101 GLU A CA 1
ATOM 754 C C . GLU A 1 101 ? 10.844 9.305 16.859 1 98.81 101 GLU A C 1
ATOM 756 O O . GLU A 1 101 ? 11.672 9.531 15.969 1 98.81 101 GLU A O 1
ATOM 761 N N . ARG A 1 102 ? 10.859 8.219 17.562 1 98.25 102 ARG A N 1
ATOM 762 C CA . ARG A 1 102 ? 11.82 7.148 17.328 1 98.25 102 ARG A CA 1
ATOM 763 C C . ARG A 1 102 ? 11.648 6.562 15.93 1 98.25 102 ARG A C 1
ATOM 765 O O . ARG A 1 102 ? 12.625 6.188 15.273 1 98.25 102 ARG A O 1
ATOM 772 N N . ALA A 1 103 ? 10.422 6.523 15.469 1 98.69 103 ALA A N 1
ATOM 773 C CA . ALA A 1 103 ? 10.109 5.93 14.172 1 98.69 103 ALA A CA 1
ATOM 774 C C . ALA A 1 103 ? 10.578 6.824 13.031 1 98.69 103 ALA A C 1
ATOM 776 O O . ALA A 1 103 ? 10.648 6.391 11.875 1 98.69 103 ALA A O 1
ATOM 777 N N . GLY A 1 104 ? 10.836 8.148 13.305 1 98.62 104 GLY A N 1
ATOM 778 C CA . GLY A 1 104 ? 11.422 9.008 12.281 1 98.62 104 GLY A CA 1
ATOM 779 C C . GLY A 1 104 ? 10.555 10.195 11.93 1 98.62 104 GLY A C 1
ATOM 780 O O . GLY A 1 104 ? 10.812 10.891 10.945 1 98.62 104 GLY A O 1
ATOM 781 N N . ALA A 1 105 ? 9.531 10.469 12.711 1 98.81 105 ALA A N 1
ATOM 782 C CA . ALA A 1 105 ? 8.656 11.617 12.469 1 98.81 105 ALA A CA 1
ATOM 783 C C . ALA A 1 105 ? 9.414 12.93 12.656 1 98.81 105 ALA A C 1
ATOM 785 O O . ALA A 1 105 ? 10.258 13.047 13.547 1 98.81 105 ALA A O 1
ATOM 786 N N . ASP A 1 106 ? 9.094 13.898 11.812 1 98.88 106 ASP A N 1
ATOM 787 C CA . ASP A 1 106 ? 9.609 15.25 11.992 1 98.88 106 ASP A CA 1
ATOM 788 C C . ASP A 1 106 ? 8.539 16.172 12.578 1 98.88 106 ASP A C 1
ATOM 790 O O . ASP A 1 106 ? 8.859 17.219 13.133 1 98.88 106 ASP A O 1
ATOM 794 N N . CYS A 1 107 ? 7.348 15.82 12.422 1 98.94 107 CYS A N 1
ATOM 795 C CA . CYS A 1 107 ? 6.172 16.484 12.977 1 98.94 107 CYS A CA 1
ATOM 796 C C . CYS A 1 107 ? 5.074 15.477 13.281 1 98.94 107 CYS A C 1
ATOM 798 O O . CYS A 1 107 ? 4.879 14.516 12.531 1 98.94 107 CYS A O 1
ATOM 800 N N . ILE A 1 108 ? 4.387 15.664 14.398 1 98.94 108 ILE A N 1
ATOM 801 C CA . ILE A 1 108 ? 3.303 14.766 14.797 1 98.94 108 ILE A CA 1
ATOM 802 C C . ILE A 1 108 ? 2.008 15.562 14.953 1 98.94 108 ILE A C 1
ATOM 804 O O . ILE A 1 108 ? 1.947 16.516 15.727 1 98.94 108 ILE A O 1
ATOM 808 N N . GLN A 1 109 ? 1.023 15.211 14.18 1 98.88 109 GLN A N 1
ATOM 809 C CA . GLN A 1 109 ? -0.286 15.852 14.25 1 98.88 109 GLN A CA 1
ATOM 810 C C . GLN A 1 109 ? -1.195 15.133 15.242 1 98.88 109 GLN A C 1
ATOM 812 O O . GLN A 1 109 ? -1.338 13.914 15.203 1 98.88 109 GLN A O 1
ATOM 817 N N . LEU A 1 110 ? -1.853 15.852 16.094 1 98.62 110 LEU A N 1
ATOM 818 C CA . LEU A 1 110 ? -2.844 15.367 17.047 1 98.62 110 LEU A CA 1
ATOM 819 C C . LEU A 1 110 ? -4.164 16.109 16.891 1 98.62 110 LEU A C 1
ATOM 821 O O . LEU A 1 110 ? -4.18 17.328 16.688 1 98.62 110 LEU A O 1
ATOM 825 N N . GLU A 1 111 ? -5.238 15.383 16.906 1 97.75 111 GLU A N 1
ATOM 826 C CA . GLU A 1 111 ? -6.543 16.031 16.75 1 97.75 111 GLU A CA 1
ATOM 827 C C . GLU A 1 111 ? -7.375 15.875 18.031 1 97.75 111 GLU A C 1
ATOM 829 O O . GLU A 1 111 ? -7.051 15.055 18.891 1 97.75 111 GLU A O 1
ATOM 834 N N . ASP A 1 112 ? -8.508 16.609 18.156 1 97.5 112 ASP A N 1
ATOM 835 C CA . ASP A 1 112 ? -9.219 16.703 19.422 1 97.5 112 ASP A CA 1
ATOM 836 C C . ASP A 1 112 ? -10.609 16.094 19.328 1 97.5 112 ASP A C 1
ATOM 838 O O . ASP A 1 112 ? -11.531 16.516 20.047 1 97.5 112 ASP A O 1
ATOM 842 N N . GLN A 1 113 ? -10.797 15.164 18.453 1 95.25 113 GLN A N 1
ATOM 843 C CA . GLN A 1 113 ? -12.086 14.492 18.344 1 95.25 113 GLN A CA 1
ATOM 844 C C . GLN A 1 113 ? -12.305 13.539 19.516 1 95.25 113 GLN A C 1
ATOM 846 O O . GLN A 1 113 ? -11.352 13.031 20.094 1 95.25 113 GLN A O 1
ATOM 851 N N . VAL A 1 114 ? -13.578 13.297 19.859 1 92.38 114 VAL A N 1
ATOM 852 C CA . VAL A 1 114 ? -13.945 12.195 20.75 1 92.38 114 VAL A CA 1
ATOM 853 C C . VAL A 1 114 ? -13.672 10.859 20.062 1 92.38 114 VAL A C 1
ATOM 855 O O . VAL A 1 114 ? -14 10.68 18.891 1 92.38 114 VAL A O 1
ATOM 858 N N . ALA A 1 115 ? -13.102 9.945 20.781 1 83.31 115 ALA A N 1
ATOM 859 C CA . ALA A 1 115 ? -12.797 8.633 20.219 1 83.31 115 ALA A CA 1
ATOM 860 C C . ALA A 1 115 ? -14.039 7.742 20.203 1 83.31 115 ALA A C 1
ATOM 862 O O . ALA A 1 115 ? -14.836 7.762 21.141 1 83.31 115 ALA A O 1
ATOM 863 N N . PRO A 1 116 ? -14.297 6.934 19.203 1 81.44 116 PRO A N 1
ATOM 864 C CA . PRO A 1 116 ? -13.453 6.805 18.016 1 81.44 116 PRO A CA 1
ATOM 865 C C . PRO A 1 116 ? -13.656 7.941 17.016 1 81.44 116 PRO A C 1
ATOM 867 O O . PRO A 1 116 ? -14.781 8.391 16.812 1 81.44 116 PRO A O 1
ATOM 870 N N . LYS A 1 117 ? -12.562 8.312 16.484 1 82 117 LYS A N 1
ATOM 871 C CA . LYS A 1 117 ? -12.578 9.469 15.594 1 82 117 LYS A CA 1
ATOM 872 C C . LYS A 1 117 ? -13.133 9.094 14.227 1 82 117 LYS A C 1
ATOM 874 O O . LYS A 1 117 ? -13.281 7.91 13.914 1 82 117 LYS A O 1
ATOM 879 N N . ARG A 1 118 ? -13.477 10.109 13.492 1 81.75 118 ARG A N 1
ATOM 880 C CA . ARG A 1 118 ? -13.867 10.023 12.086 1 81.75 118 ARG A CA 1
ATOM 881 C C . ARG A 1 118 ? -13.062 11.008 11.242 1 81.75 118 ARG A C 1
ATOM 883 O O . ARG A 1 118 ? -12.453 11.938 11.766 1 81.75 118 ARG A O 1
ATOM 890 N N . CYS A 1 119 ? -13.102 10.727 9.961 1 81.75 119 CYS A N 1
ATOM 891 C CA . CYS A 1 119 ? -12.562 11.719 9.047 1 81.75 119 CYS A CA 1
ATOM 892 C C . CYS A 1 119 ? -13.227 13.078 9.266 1 81.75 119 CYS A C 1
ATOM 894 O O . CYS A 1 119 ? -14.43 13.156 9.5 1 81.75 119 CYS A O 1
ATOM 896 N N . GLY A 1 120 ? -12.391 14.125 9.164 1 80.06 120 GLY A N 1
ATOM 897 C CA . GLY A 1 120 ? -12.844 15.477 9.43 1 80.06 120 GLY A CA 1
ATOM 898 C C . GLY A 1 120 ? -13.961 15.922 8.5 1 80.06 120 GLY A C 1
ATOM 899 O O . GLY A 1 120 ? -14.68 16.875 8.805 1 80.06 120 GLY A O 1
ATOM 900 N N . HIS A 1 121 ? -14.156 15.219 7.418 1 80.31 121 HIS A N 1
ATOM 901 C CA . HIS A 1 121 ? -15.148 15.609 6.418 1 80.31 121 HIS A CA 1
ATOM 902 C C . HIS A 1 121 ? -16.375 14.711 6.484 1 80.31 121 HIS A C 1
ATOM 904 O O . HIS A 1 121 ? -17.234 14.758 5.594 1 80.31 121 HIS A O 1
ATOM 910 N N . PHE A 1 122 ? -16.422 13.867 7.5 1 79.38 122 PHE A N 1
ATOM 911 C CA . PHE A 1 122 ? -17.625 13.078 7.789 1 79.38 122 PHE A CA 1
ATOM 912 C C . PHE A 1 122 ? -18.531 13.82 8.766 1 79.38 122 PHE A C 1
ATOM 914 O O . PHE A 1 122 ? -18.094 14.727 9.469 1 79.38 122 PHE A O 1
ATOM 921 N N . SER A 1 123 ? -19.781 13.453 8.797 1 76.75 123 SER A N 1
ATOM 922 C CA . SER A 1 123 ? -20.734 13.992 9.766 1 76.75 123 SER A CA 1
ATOM 923 C C . SER A 1 123 ? -20.688 13.211 11.078 1 76.75 123 SER A C 1
ATOM 925 O O . SER A 1 123 ? -20.109 12.125 11.133 1 76.75 123 SER A O 1
ATOM 927 N N . GLY A 1 124 ? -21.141 13.883 12.062 1 78.62 124 GLY A N 1
ATOM 928 C CA . GLY A 1 124 ? -21.312 13.203 13.328 1 78.62 124 GLY A CA 1
ATOM 929 C C . GLY A 1 124 ? -20.047 13.203 14.188 1 78.62 124 GLY A C 1
ATOM 930 O O . GLY A 1 124 ? -19.859 12.32 15.016 1 78.62 124 GLY A O 1
ATOM 931 N N . LYS A 1 125 ? -19.219 14.117 13.984 1 83.5 125 LYS A N 1
ATOM 932 C CA . LYS A 1 125 ? -18.031 14.25 14.82 1 83.5 125 LYS A CA 1
ATOM 933 C C . LYS A 1 125 ? -18.328 15.039 16.094 1 83.5 125 LYS A C 1
ATOM 935 O O . LYS A 1 125 ? -19.297 15.805 16.125 1 83.5 125 LYS A O 1
ATOM 940 N N . ASP A 1 126 ? -17.625 14.742 17.094 1 91.25 126 ASP A N 1
ATOM 941 C CA . ASP A 1 126 ? -17.609 15.516 18.328 1 91.25 126 ASP A CA 1
ATOM 942 C C . ASP A 1 126 ? -16.172 15.727 18.812 1 91.25 126 ASP A C 1
ATOM 944 O O . ASP A 1 126 ? -15.258 15.031 18.391 1 91.25 126 ASP A O 1
ATOM 948 N N . VAL A 1 127 ? -15.977 16.812 19.625 1 96.5 127 VAL A N 1
ATOM 949 C CA . VAL A 1 127 ? -14.641 17.109 20.141 1 96.5 127 VAL A CA 1
AT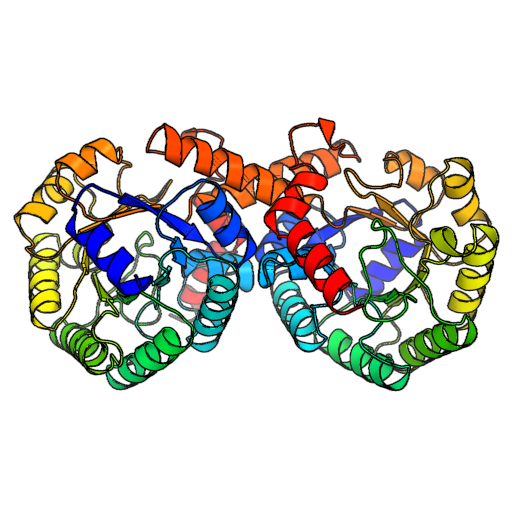OM 950 C C . VAL A 1 127 ? -14.633 17 21.656 1 96.5 127 VAL A C 1
ATOM 952 O O . VAL A 1 127 ? -15.648 17.281 22.312 1 96.5 127 VAL A O 1
ATOM 955 N N . ILE A 1 128 ? -13.555 16.641 22.203 1 97.31 128 ILE A N 1
ATOM 956 C CA . ILE A 1 128 ? -13.375 16.594 23.656 1 97.31 128 ILE A CA 1
ATOM 957 C C . ILE A 1 128 ? -13.312 18.016 24.203 1 97.31 128 ILE A C 1
ATOM 959 O O . ILE A 1 128 ? -13.281 18.984 23.453 1 97.31 128 ILE A O 1
ATOM 963 N N . SER A 1 129 ? -13.312 18.125 25.516 1 97.56 129 SER A N 1
ATOM 964 C CA . SER A 1 129 ? -13.242 19.453 26.125 1 97.56 129 SER A CA 1
ATOM 965 C C . SER A 1 129 ? -11.945 20.156 25.766 1 97.56 129 SER A C 1
ATOM 967 O O . SER A 1 129 ? -10.938 19.516 25.484 1 97.56 129 SER A O 1
ATOM 969 N N . THR A 1 130 ? -12.016 21.5 25.719 1 97.94 130 THR A N 1
ATOM 970 C CA . THR A 1 130 ? -10.82 22.281 25.406 1 97.94 130 THR A CA 1
ATOM 971 C C . THR A 1 130 ? -9.703 21.984 26.391 1 97.94 130 THR A C 1
ATOM 973 O O . THR A 1 130 ? -8.539 21.859 26.016 1 97.94 130 THR A O 1
ATOM 976 N N . GLU A 1 131 ? -10.07 21.859 27.641 1 98.12 131 GLU A N 1
ATOM 977 C CA . GLU A 1 131 ? -9.086 21.578 28.688 1 98.12 131 GLU A CA 1
ATOM 978 C C . GLU A 1 131 ? -8.375 20.25 28.453 1 98.12 131 GLU A C 1
ATOM 980 O O . GLU A 1 131 ? -7.152 20.172 28.562 1 98.12 131 GLU A O 1
ATOM 985 N N . GLU A 1 132 ? -9.141 19.25 28.141 1 98.06 132 GLU A N 1
ATOM 986 C CA . GLU A 1 132 ? -8.555 17.938 27.844 1 98.06 132 GLU A CA 1
ATOM 987 C C . GLU A 1 132 ? -7.652 18 26.625 1 98.06 132 GLU A C 1
ATOM 989 O O . GLU A 1 132 ? -6.562 17.422 26.609 1 98.06 132 GLU A O 1
ATOM 994 N N . ALA A 1 133 ? -8.102 18.625 25.625 1 98.44 133 ALA A N 1
ATOM 995 C CA . ALA A 1 133 ? -7.32 18.734 24.406 1 98.44 133 ALA A CA 1
ATOM 996 C C . ALA A 1 133 ? -6.008 19.469 24.641 1 98.44 133 ALA A C 1
ATOM 998 O O . ALA A 1 133 ? -4.957 19.062 24.141 1 98.44 133 ALA A O 1
ATOM 999 N N . VAL A 1 134 ? -6.109 20.547 25.391 1 98.69 134 VAL A N 1
ATOM 1000 C CA . VAL A 1 134 ? -4.93 21.344 25.734 1 98.69 134 VAL A CA 1
ATOM 1001 C C . VAL A 1 134 ? -3.941 20.484 26.516 1 98.69 134 VAL A C 1
ATOM 1003 O O . VAL A 1 134 ? -2.73 20.562 26.281 1 98.69 134 VAL A O 1
ATOM 1006 N N . SER A 1 135 ? -4.449 19.719 27.422 1 98.69 135 SER A N 1
ATOM 1007 C CA . SER A 1 135 ? -3.604 18.828 28.219 1 98.69 135 SER A CA 1
ATOM 1008 C C . SER A 1 135 ? -2.863 17.828 27.328 1 98.69 135 SER A C 1
ATOM 1010 O O . SER A 1 135 ? -1.696 17.516 27.562 1 98.69 135 SER A O 1
ATOM 1012 N N . LYS A 1 136 ? -3.498 17.328 26.328 1 98.62 136 LYS A N 1
ATOM 1013 C CA . LYS A 1 136 ? -2.877 16.406 25.375 1 98.62 136 LYS A CA 1
ATOM 1014 C C . LYS A 1 136 ? -1.771 17.094 24.594 1 98.62 136 LYS A C 1
ATOM 1016 O O . LYS A 1 136 ? -0.703 16.516 24.375 1 98.62 136 LYS A O 1
ATOM 1021 N N . ILE A 1 137 ? -1.986 18.297 24.156 1 98.88 137 ILE A N 1
ATOM 1022 C CA . ILE A 1 137 ? -0.987 19.031 23.406 1 98.88 137 ILE A CA 1
ATOM 1023 C C . ILE A 1 137 ? 0.215 19.344 24.297 1 98.88 137 ILE A C 1
ATOM 1025 O O . ILE A 1 137 ? 1.362 19.234 23.859 1 98.88 137 ILE A O 1
ATOM 1029 N N . LYS A 1 138 ? -0.081 19.75 25.531 1 98.81 138 LYS A N 1
ATOM 1030 C CA . LYS A 1 138 ? 1.008 19.984 26.469 1 98.81 138 LYS A CA 1
ATOM 1031 C C . LYS A 1 138 ? 1.841 18.719 26.672 1 98.81 138 LYS A C 1
ATOM 1033 O O . LYS A 1 138 ? 3.072 18.781 26.672 1 98.81 138 LYS A O 1
ATOM 1038 N N . ALA A 1 139 ? 1.161 17.594 26.875 1 98.81 139 ALA A N 1
ATOM 1039 C CA . ALA A 1 139 ? 1.852 16.312 27.031 1 98.81 139 ALA A CA 1
ATOM 1040 C C . ALA A 1 139 ? 2.723 16.016 25.812 1 98.81 139 ALA A C 1
ATOM 1042 O O . ALA A 1 139 ? 3.84 15.516 25.953 1 98.81 139 ALA A O 1
ATOM 1043 N N . ALA A 1 140 ? 2.213 16.297 24.656 1 98.88 140 ALA A N 1
ATOM 1044 C CA . ALA A 1 140 ? 2.965 16.078 23.422 1 98.88 140 ALA A CA 1
ATOM 1045 C C . ALA A 1 140 ? 4.234 16.922 23.406 1 98.88 140 ALA A C 1
ATOM 1047 O O . ALA A 1 140 ? 5.316 16.422 23.094 1 98.88 140 ALA A O 1
ATOM 1048 N N . ALA A 1 141 ? 4.109 18.172 23.688 1 98.69 141 ALA A N 1
ATOM 1049 C CA . ALA A 1 141 ? 5.246 19.094 23.703 1 98.69 141 ALA A CA 1
ATOM 1050 C C . ALA A 1 141 ? 6.289 18.656 24.719 1 98.69 141 ALA A C 1
ATOM 1052 O O . ALA A 1 141 ? 7.492 18.734 24.453 1 98.69 141 ALA A O 1
ATOM 1053 N N . ASP A 1 142 ? 5.816 18.203 25.844 1 98.44 142 ASP A N 1
ATOM 1054 C CA . ASP A 1 142 ? 6.711 17.797 26.922 1 98.44 142 ASP A CA 1
ATOM 1055 C C . ASP A 1 142 ? 7.441 16.5 26.578 1 98.44 142 ASP A C 1
ATOM 1057 O O . ASP A 1 142 ? 8.547 16.266 27.062 1 98.44 142 ASP A O 1
ATOM 1061 N N . ALA A 1 143 ? 6.816 15.703 25.781 1 98.56 143 ALA A N 1
ATOM 1062 C CA . ALA A 1 143 ? 7.324 14.367 25.5 1 98.56 143 ALA A CA 1
ATOM 1063 C C . ALA A 1 143 ? 8.508 14.414 24.531 1 98.56 143 ALA A C 1
ATOM 1065 O O . ALA A 1 143 ? 9.273 13.453 24.438 1 98.56 143 ALA A O 1
ATOM 1066 N N . ARG A 1 144 ? 8.688 15.508 23.797 1 97.31 144 ARG A N 1
ATOM 1067 C CA . ARG A 1 144 ? 9.719 15.609 22.781 1 97.31 144 ARG A CA 1
ATOM 1068 C C . ARG A 1 144 ? 11.109 15.383 23.375 1 97.31 144 ARG A C 1
ATOM 1070 O O . ARG A 1 144 ? 11.445 15.953 24.406 1 97.31 144 ARG A O 1
ATOM 1077 N N . ARG A 1 145 ? 11.852 14.609 22.672 1 96.81 145 ARG A N 1
ATOM 1078 C CA . ARG A 1 145 ? 13.258 14.461 23.016 1 96.81 145 ARG A CA 1
ATOM 1079 C C . ARG A 1 145 ? 14.125 15.43 22.234 1 96.81 145 ARG A C 1
ATOM 1081 O O . ARG A 1 145 ? 15.062 16.031 22.766 1 96.81 145 ARG A O 1
ATOM 1088 N N . ASP A 1 146 ? 13.875 15.477 20.953 1 97 146 ASP A N 1
ATOM 1089 C CA . ASP A 1 146 ? 14.5 16.469 20.078 1 97 146 ASP A CA 1
ATOM 1090 C C . ASP A 1 146 ? 13.68 17.75 20.031 1 97 146 ASP A C 1
ATOM 1092 O O . ASP A 1 146 ? 12.531 17.75 19.578 1 97 146 ASP A O 1
ATOM 1096 N N . ALA A 1 147 ? 14.266 18.828 20.375 1 95.31 147 ALA A N 1
ATOM 1097 C CA . ALA A 1 147 ? 13.562 20.109 20.469 1 95.31 147 ALA A CA 1
ATOM 1098 C C . ALA A 1 147 ? 13.078 20.562 19.094 1 95.31 147 ALA A C 1
ATOM 1100 O O . ALA A 1 147 ? 12.195 21.422 19 1 95.31 147 ALA A O 1
ATOM 1101 N N . ASP A 1 148 ? 13.633 19.953 18.062 1 97.38 148 ASP A N 1
ATOM 1102 C CA . ASP A 1 148 ? 13.258 20.359 16.719 1 97.38 148 ASP A CA 1
ATOM 1103 C C . ASP A 1 148 ? 12.07 19.547 16.203 1 97.38 148 ASP A C 1
ATOM 1105 O O . ASP A 1 148 ? 11.539 19.812 15.125 1 97.38 148 ASP A O 1
ATOM 1109 N N . LEU A 1 149 ? 11.609 18.5 16.938 1 98.56 149 LEU A N 1
ATOM 1110 C CA . LEU A 1 149 ? 10.367 17.812 16.594 1 98.56 149 LEU A CA 1
ATOM 1111 C C . LEU A 1 149 ? 9.172 18.75 16.734 1 98.56 149 LEU A C 1
ATOM 1113 O O . LEU A 1 149 ? 8.961 19.344 17.797 1 98.56 149 LEU A O 1
ATOM 1117 N N . LEU A 1 150 ? 8.406 18.875 15.703 1 98.88 150 LEU A N 1
ATOM 1118 C CA . LEU A 1 150 ? 7.27 19.781 15.734 1 98.88 150 LEU A CA 1
ATOM 1119 C C . LEU A 1 150 ? 6 19.047 16.172 1 98.88 150 LEU A C 1
ATOM 1121 O O . LEU A 1 150 ? 5.828 17.875 15.875 1 98.88 150 LEU A O 1
ATOM 1125 N N . ILE A 1 151 ? 5.164 19.797 16.906 1 98.88 151 ILE A N 1
ATOM 1126 C CA . ILE A 1 151 ? 3.83 19.328 17.281 1 98.88 151 ILE A CA 1
ATOM 1127 C C . ILE A 1 151 ? 2.779 20.141 16.516 1 98.88 151 ILE A C 1
ATOM 1129 O O . ILE A 1 151 ? 2.791 21.375 16.547 1 98.88 151 ILE A O 1
ATOM 1133 N N . MET A 1 152 ? 1.954 19.469 15.766 1 98.88 152 MET A N 1
ATOM 1134 C CA . MET A 1 152 ? 0.833 20.078 15.062 1 98.88 152 MET A CA 1
ATOM 1135 C C . MET A 1 152 ? -0.487 19.75 15.75 1 98.88 152 MET A C 1
ATOM 1137 O O . MET A 1 152 ? -0.804 18.594 15.977 1 98.88 152 MET A O 1
ATOM 1141 N N . ALA A 1 153 ? -1.227 20.734 16.062 1 98.88 153 ALA A N 1
ATOM 1142 C CA . ALA A 1 153 ? -2.504 20.547 16.75 1 98.88 153 ALA A CA 1
ATOM 1143 C C . ALA A 1 153 ? -3.674 20.844 15.812 1 98.88 153 ALA A C 1
ATOM 1145 O O . ALA A 1 153 ? -3.816 21.953 15.305 1 98.88 153 ALA A O 1
ATOM 1146 N N . ARG A 1 154 ? -4.449 19.859 15.57 1 98.56 154 ARG A N 1
ATOM 1147 C CA . ARG A 1 154 ? -5.66 19.969 14.766 1 98.56 154 ARG A CA 1
ATOM 1148 C C . ARG A 1 154 ? -6.898 20.078 15.648 1 98.56 154 ARG A C 1
ATOM 1150 O O . ARG A 1 154 ? -7.035 19.344 16.625 1 98.56 154 ARG A O 1
ATOM 1157 N N . THR A 1 155 ? -7.777 20.984 15.352 1 98.19 155 THR A N 1
ATOM 1158 C CA . THR A 1 155 ? -9.086 21.016 15.992 1 98.19 155 THR A CA 1
ATOM 1159 C C . THR A 1 155 ? -10.203 20.844 14.969 1 98.19 155 THR A C 1
ATOM 1161 O O . THR A 1 155 ? -10.133 21.391 13.867 1 98.19 155 THR A O 1
ATOM 1164 N N . ASP A 1 156 ? -11.102 20.062 15.297 1 96.5 156 ASP A N 1
ATOM 1165 C CA . ASP A 1 156 ? -12.297 19.828 14.492 1 96.5 156 ASP A CA 1
ATOM 1166 C C . ASP A 1 156 ? -13.477 20.625 15.039 1 96.5 156 ASP A C 1
ATOM 1168 O O . ASP A 1 156 ? -14.633 20.328 14.734 1 96.5 156 ASP A O 1
ATOM 1172 N N . ALA A 1 157 ? -13.258 21.625 15.805 1 96 157 ALA A N 1
ATOM 1173 C CA . ALA A 1 157 ? -14.297 22.344 16.547 1 96 157 ALA A CA 1
ATOM 1174 C C . ALA A 1 157 ? -15.109 23.25 15.625 1 96 157 ALA A C 1
ATOM 1176 O O . ALA A 1 157 ? -16.234 23.641 15.961 1 96 157 ALA A O 1
ATOM 1177 N N . ALA A 1 158 ? -14.516 23.641 14.461 1 93.88 158 ALA A N 1
ATOM 1178 C CA . ALA A 1 158 ? -15.234 24.547 13.578 1 93.88 158 ALA A CA 1
ATOM 1179 C C . ALA A 1 158 ? -16.578 23.969 13.156 1 93.88 158 ALA A C 1
ATOM 1181 O O . ALA A 1 158 ? -17.594 24.672 13.133 1 93.88 158 ALA A O 1
ATOM 1182 N N . ALA A 1 159 ? -16.594 22.672 12.867 1 89.19 159 ALA A N 1
ATOM 1183 C CA . ALA A 1 159 ? -17.812 22 12.406 1 89.19 159 ALA A CA 1
ATOM 1184 C C . ALA A 1 159 ? -18.75 21.734 13.57 1 89.19 159 ALA A C 1
ATOM 1186 O O . ALA A 1 159 ? -19.938 21.484 13.367 1 89.19 159 ALA A O 1
ATOM 1187 N N . VAL A 1 160 ? -18.312 21.781 14.797 1 91.19 160 VAL A N 1
ATOM 1188 C CA . VAL A 1 160 ? -19.094 21.375 15.961 1 91.19 160 VAL A CA 1
ATOM 1189 C C . VAL A 1 160 ? -19.547 22.609 16.734 1 91.19 160 VAL A C 1
ATOM 1191 O O . VAL A 1 160 ? -20.719 22.734 17.094 1 91.19 160 VAL A O 1
ATOM 1194 N N . HIS A 1 161 ? -18.578 23.578 16.938 1 94.81 161 HIS A N 1
ATOM 1195 C CA . HIS A 1 161 ? -18.844 24.703 17.828 1 94.81 161 HIS A CA 1
ATOM 1196 C C . HIS A 1 161 ? -18.75 26.031 17.078 1 94.81 161 HIS A C 1
ATOM 1198 O O . HIS A 1 161 ? -19 27.094 17.672 1 94.81 161 HIS A O 1
ATOM 1204 N N . GLY A 1 162 ? -18.359 25.969 15.844 1 94.62 162 GLY A N 1
ATOM 1205 C CA . GLY A 1 162 ? -18.266 27.188 15.055 1 94.62 162 GLY A CA 1
ATOM 1206 C C . GLY A 1 162 ? -16.844 27.688 14.914 1 94.62 162 GLY A C 1
ATOM 1207 O O . GLY A 1 162 ? -15.945 27.25 15.641 1 94.62 162 GLY A O 1
ATOM 1208 N N . PHE A 1 163 ? -16.656 28.656 14.039 1 96.06 163 PHE A N 1
ATOM 1209 C CA . PHE A 1 163 ? -15.344 29.156 13.625 1 96.06 163 PHE A CA 1
ATOM 1210 C C . PHE A 1 163 ? -14.641 29.859 14.781 1 96.06 163 PHE A C 1
ATOM 1212 O O . PHE A 1 163 ? -13.461 29.609 15.031 1 96.06 163 PHE A O 1
ATOM 1219 N N . GLU A 1 164 ? -15.352 30.688 15.477 1 97.06 164 GLU A N 1
ATOM 1220 C CA . GLU A 1 164 ? -14.727 31.469 16.547 1 97.06 164 GLU A CA 1
ATOM 1221 C C . GLU A 1 164 ? -14.234 30.547 17.672 1 97.06 164 GLU A C 1
ATOM 1223 O O . GLU A 1 164 ? -13.156 30.766 18.219 1 97.06 164 GLU A O 1
ATOM 1228 N N . ALA A 1 165 ? -15.023 29.562 17.953 1 97 165 ALA A N 1
ATOM 1229 C CA . ALA A 1 165 ? -14.633 28.578 18.969 1 97 165 ALA A CA 1
ATOM 1230 C C . ALA A 1 165 ? -13.367 27.828 18.547 1 97 165 ALA A C 1
ATOM 1232 O O . ALA A 1 165 ? -12.5 27.547 19.375 1 97 165 ALA A O 1
ATOM 1233 N N . ALA A 1 166 ? -13.305 27.484 17.312 1 97.81 166 ALA A N 1
ATOM 1234 C CA . ALA A 1 166 ? -12.141 26.781 16.781 1 97.81 166 ALA A CA 1
ATOM 1235 C C . ALA A 1 166 ? -10.891 27.641 16.859 1 97.81 166 ALA A C 1
ATOM 1237 O O . ALA A 1 166 ? -9.805 27.141 17.188 1 97.81 166 ALA A O 1
ATOM 1238 N N . VAL A 1 167 ? -11 28.938 16.562 1 98.06 167 VAL A N 1
ATOM 1239 C CA . VAL A 1 167 ? -9.875 29.859 16.609 1 98.06 167 VAL A CA 1
ATOM 1240 C C . VAL A 1 167 ? -9.367 30 18.031 1 98.06 167 VAL A C 1
ATOM 1242 O O . VAL A 1 167 ? -8.156 29.969 18.281 1 98.06 167 VAL A O 1
ATOM 1245 N N . GLU A 1 168 ? -10.281 30.156 18.953 1 97.94 168 GLU A N 1
ATOM 1246 C CA . GLU A 1 168 ? -9.906 30.266 20.359 1 97.94 168 GLU A CA 1
ATOM 1247 C C . GLU A 1 168 ? -9.18 29 20.828 1 97.94 168 GLU A C 1
ATOM 1249 O O . GLU A 1 168 ? -8.172 29.094 21.531 1 97.94 168 GLU A O 1
ATOM 1254 N N . ARG A 1 169 ? -9.727 27.906 20.484 1 98.12 169 ARG A N 1
ATOM 1255 C CA . ARG A 1 169 ? -9.125 26.625 20.828 1 98.12 169 ARG A CA 1
ATOM 1256 C C . ARG A 1 169 ? -7.719 26.516 20.25 1 98.12 169 ARG A C 1
ATOM 1258 O O . ARG A 1 169 ? -6.793 26.062 20.922 1 98.12 169 ARG A O 1
ATOM 1265 N N . ALA A 1 170 ? -7.543 26.891 19.016 1 98.62 170 ALA A N 1
ATOM 1266 C CA . ALA A 1 170 ? -6.246 26.844 18.359 1 98.62 170 ALA A CA 1
ATOM 1267 C C . ALA A 1 170 ? -5.227 27.734 19.062 1 98.62 170 ALA A C 1
ATOM 1269 O O . ALA A 1 170 ? -4.055 27.375 19.172 1 98.62 170 ALA A O 1
ATOM 1270 N N . GLN A 1 171 ? -5.695 28.875 19.516 1 98.5 171 GLN A N 1
ATOM 1271 C CA . GLN A 1 171 ? -4.812 29.766 20.266 1 98.5 171 GLN A CA 1
ATOM 1272 C C . GLN A 1 171 ? -4.316 29.109 21.547 1 98.5 171 GLN A C 1
ATOM 1274 O O . GLN A 1 171 ? -3.139 29.219 21.906 1 98.5 171 GLN A O 1
ATOM 1279 N N . ARG A 1 172 ? -5.215 28.422 22.203 1 98.62 172 ARG A N 1
ATOM 1280 C CA . ARG A 1 172 ? -4.84 27.719 23.438 1 98.62 172 ARG A CA 1
ATOM 1281 C C . ARG A 1 172 ? -3.865 26.594 23.141 1 98.62 172 ARG A C 1
ATOM 1283 O O . ARG A 1 172 ? -2.99 26.281 23.953 1 98.62 172 ARG A O 1
ATOM 1290 N N . PHE A 1 173 ? -4.051 25.906 22 1 98.81 173 PHE A N 1
ATOM 1291 C CA . PHE A 1 173 ? -3.104 24.875 21.578 1 98.81 173 PHE A CA 1
ATOM 1292 C C . PHE A 1 173 ? -1.709 25.453 21.391 1 98.81 173 PHE A C 1
ATOM 1294 O O . PHE A 1 173 ? -0.715 24.859 21.797 1 98.81 173 PHE A O 1
ATOM 1301 N N . ALA A 1 174 ? -1.62 26.641 20.766 1 98.62 174 ALA A N 1
ATOM 1302 C CA . ALA A 1 174 ? -0.343 27.328 20.594 1 98.62 174 ALA A CA 1
ATOM 1303 C C . ALA A 1 174 ? 0.328 27.609 21.922 1 98.62 174 ALA A C 1
ATOM 1305 O O . ALA A 1 174 ? 1.533 27.406 22.078 1 98.62 174 ALA A O 1
ATOM 1306 N N . GLU A 1 175 ? -0.439 28.078 22.859 1 98.5 175 GLU A N 1
ATOM 1307 C CA . GLU A 1 175 ? 0.075 28.375 24.188 1 98.5 175 GLU A CA 1
ATOM 1308 C C . GLU A 1 175 ? 0.57 27.125 24.891 1 98.5 175 GLU A C 1
ATOM 1310 O O . GLU A 1 175 ? 1.51 27.172 25.688 1 98.5 175 GLU A O 1
ATOM 1315 N N . ALA A 1 176 ? -0.081 26.016 24.547 1 98.56 176 ALA A N 1
ATOM 1316 C CA . ALA A 1 176 ? 0.234 24.75 25.203 1 98.56 176 ALA A CA 1
ATOM 1317 C C . ALA A 1 176 ? 1.481 24.109 24.594 1 98.56 176 ALA A C 1
ATOM 1319 O O . ALA A 1 176 ? 2.012 23.125 25.125 1 98.56 176 ALA A O 1
ATOM 1320 N N . GLY A 1 177 ? 1.947 24.656 23.469 1 98.44 177 GLY A N 1
ATOM 1321 C CA . GLY A 1 177 ? 3.205 24.172 22.938 1 98.44 177 GLY A CA 1
ATOM 1322 C C . GLY A 1 177 ? 3.098 23.688 21.5 1 98.44 177 GLY A C 1
ATOM 1323 O O . GLY A 1 177 ? 4.07 23.188 20.938 1 98.44 177 GLY A O 1
ATOM 1324 N N . ALA A 1 178 ? 1.927 23.812 20.844 1 98.75 178 ALA A N 1
ATOM 1325 C CA . ALA A 1 178 ? 1.799 23.453 19.422 1 98.75 178 ALA A CA 1
ATOM 1326 C C . ALA A 1 178 ? 2.621 24.391 18.547 1 98.75 178 ALA A C 1
ATOM 1328 O O . ALA A 1 178 ? 2.662 25.609 18.781 1 98.75 178 ALA A O 1
ATOM 1329 N N . ASP A 1 179 ? 3.303 23.844 17.531 1 98.75 179 ASP A N 1
ATOM 1330 C CA . ASP A 1 179 ? 4.148 24.609 16.625 1 98.75 179 ASP A CA 1
ATOM 1331 C C . ASP A 1 179 ? 3.396 24.969 15.352 1 98.75 179 ASP A C 1
ATOM 1333 O O . ASP A 1 179 ? 3.725 25.953 14.688 1 98.75 179 ASP A O 1
ATOM 1337 N N . ILE A 1 180 ? 2.502 24.156 14.914 1 98.81 180 ILE A N 1
ATOM 1338 C CA . ILE A 1 180 ? 1.651 24.344 13.742 1 98.81 180 ILE A CA 1
ATOM 1339 C C . ILE A 1 180 ? 0.188 24.156 14.133 1 98.81 180 ILE A C 1
ATOM 1341 O O . ILE A 1 180 ? -0.132 23.281 14.953 1 98.81 180 ILE A O 1
ATOM 1345 N N . LEU A 1 181 ? -0.688 24.938 13.609 1 98.81 181 LEU A N 1
ATOM 1346 C CA . LEU A 1 181 ? -2.111 24.859 13.914 1 98.81 181 LEU A CA 1
ATOM 1347 C C . LEU A 1 181 ? -2.908 24.453 12.68 1 98.81 181 LEU A C 1
ATOM 1349 O O . LEU A 1 181 ? -2.627 24.922 11.578 1 98.81 181 LEU A O 1
ATOM 1353 N N . PHE A 1 182 ? -3.834 23.547 12.859 1 98.38 182 PHE A N 1
ATOM 1354 C CA . PHE A 1 182 ? -4.68 22.969 11.82 1 98.38 182 PHE A CA 1
ATOM 1355 C C . PHE A 1 182 ? -6.148 23.062 12.211 1 98.38 182 PHE A C 1
ATOM 1357 O O . PHE A 1 182 ? -6.648 22.219 12.961 1 98.38 182 PHE A O 1
ATOM 1364 N N . VAL A 1 183 ? -6.82 24.141 11.758 1 96.75 183 VAL A N 1
ATOM 1365 C CA . VAL A 1 183 ? -8.258 24.25 11.945 1 96.75 183 VAL A CA 1
ATOM 1366 C C . VAL A 1 183 ? -8.984 23.547 10.797 1 96.75 183 VAL A C 1
ATOM 1368 O O . VAL A 1 183 ? -9.047 24.062 9.68 1 96.75 183 VAL A O 1
ATOM 1371 N N . GLU A 1 184 ? -9.562 22.438 11.102 1 93.06 184 GLU A N 1
ATOM 1372 C CA . GLU A 1 184 ? -10.141 21.562 10.094 1 93.06 184 GLU A CA 1
ATOM 1373 C C . GLU A 1 184 ? -11.555 22 9.719 1 93.06 184 GLU A C 1
ATOM 1375 O O . GLU A 1 184 ? -12.266 22.578 10.539 1 93.06 184 GLU A O 1
ATOM 1380 N N . ALA A 1 185 ? -11.898 21.688 8.453 1 87.75 185 ALA A N 1
ATOM 1381 C CA . ALA A 1 185 ? -13.258 21.781 7.918 1 87.75 185 ALA A CA 1
ATOM 1382 C C . ALA A 1 185 ? -13.773 23.219 7.965 1 87.75 185 ALA A C 1
ATOM 1384 O O . ALA A 1 185 ? -14.875 23.469 8.453 1 87.75 185 ALA A O 1
ATOM 1385 N N . VAL A 1 186 ? -12.898 24.156 7.617 1 89.44 186 VAL A N 1
ATOM 1386 C CA . VAL A 1 186 ? -13.344 25.516 7.367 1 89.44 186 VAL A CA 1
ATOM 1387 C C . VAL A 1 186 ? -14.008 25.594 5.992 1 89.44 186 VAL A C 1
ATOM 1389 O O . VAL A 1 186 ? -13.461 25.109 5 1 89.44 186 VAL A O 1
ATOM 1392 N N . THR A 1 187 ? -15.203 26.203 5.879 1 88.56 187 THR A N 1
ATOM 1393 C CA . THR A 1 187 ? -16 25.984 4.676 1 88.56 187 THR A CA 1
ATOM 1394 C C . THR A 1 187 ? -16.219 27.297 3.93 1 88.56 187 THR A C 1
ATOM 1396 O O . THR A 1 187 ? -16.766 27.312 2.826 1 88.56 187 THR A O 1
ATOM 1399 N N . THR A 1 188 ? -15.844 28.438 4.473 1 91.44 188 THR A N 1
ATOM 1400 C CA . THR A 1 188 ? -16.078 29.703 3.775 1 91.44 188 THR A CA 1
ATOM 1401 C C . THR A 1 188 ? -14.758 30.375 3.42 1 91.44 188 THR A C 1
ATOM 1403 O O . THR A 1 188 ? -13.781 30.266 4.156 1 91.44 188 THR A O 1
ATOM 1406 N N . ALA A 1 189 ? -14.82 31.125 2.35 1 91.62 189 ALA A N 1
ATOM 1407 C CA . ALA A 1 189 ? -13.648 31.875 1.909 1 91.62 189 ALA A CA 1
ATOM 1408 C C . ALA A 1 189 ? -13.203 32.875 2.975 1 91.62 189 ALA A C 1
ATOM 1410 O O . ALA A 1 189 ? -12.008 33.094 3.158 1 91.62 189 ALA A O 1
ATOM 1411 N N . ASP A 1 190 ? -14.148 33.438 3.623 1 93.75 190 ASP A N 1
ATOM 1412 C CA . ASP A 1 190 ? -13.836 34.438 4.656 1 93.75 190 ASP A CA 1
ATOM 1413 C C . ASP A 1 190 ? -13.062 33.781 5.805 1 93.75 190 ASP A C 1
ATOM 1415 O O . ASP A 1 190 ? -12.094 34.375 6.309 1 93.75 190 ASP A O 1
ATOM 1419 N N . ASP A 1 191 ? -13.516 32.656 6.195 1 93.94 191 ASP A N 1
ATOM 1420 C CA . ASP A 1 191 ? -12.836 31.953 7.273 1 93.94 191 ASP A CA 1
ATOM 1421 C C . ASP A 1 191 ? -11.422 31.562 6.855 1 93.94 191 ASP A C 1
ATOM 1423 O O . ASP A 1 191 ? -10.477 31.656 7.648 1 93.94 191 ASP A O 1
ATOM 1427 N N . ILE A 1 192 ? -11.289 31.125 5.625 1 94.56 192 ILE A N 1
ATOM 1428 C CA . ILE A 1 192 ? -9.984 30.734 5.094 1 94.56 192 ILE A CA 1
ATOM 1429 C C . ILE A 1 192 ? -9.047 31.938 5.117 1 94.56 192 ILE A C 1
ATOM 1431 O O . ILE A 1 192 ? -7.887 31.828 5.531 1 94.56 192 ILE A O 1
ATOM 1435 N N . ARG A 1 193 ? -9.523 33.094 4.801 1 94.62 193 ARG A N 1
ATOM 1436 C CA . ARG A 1 193 ? -8.711 34.312 4.746 1 94.62 193 ARG A CA 1
ATOM 1437 C C . ARG A 1 193 ? -8.352 34.812 6.148 1 94.62 193 ARG A C 1
ATOM 1439 O O . ARG A 1 193 ? -7.309 35.406 6.352 1 94.62 193 ARG A O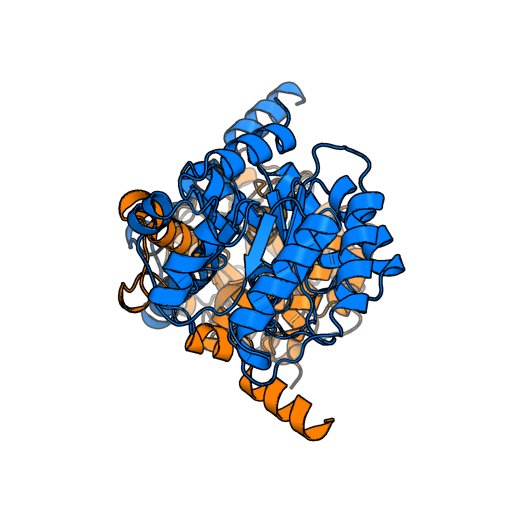 1
ATOM 1446 N N . ALA A 1 194 ? -9.148 34.469 7.07 1 95.75 194 ALA A N 1
ATOM 1447 C CA . ALA A 1 194 ? -9.031 35.031 8.414 1 95.75 194 ALA A CA 1
ATOM 1448 C C . ALA A 1 194 ? -7.973 34.312 9.227 1 95.75 194 ALA A C 1
ATOM 1450 O O . ALA A 1 194 ? -7.309 34.906 10.078 1 95.75 194 ALA A O 1
ATOM 1451 N N . LEU A 1 195 ? -7.75 33.062 9.023 1 95.81 195 LEU A N 1
ATOM 1452 C CA . LEU A 1 195 ? -6.992 32.188 9.914 1 95.81 195 LEU A CA 1
ATOM 1453 C C . LEU A 1 195 ? -5.555 32.688 10.055 1 95.81 195 LEU A C 1
ATOM 1455 O O . LEU A 1 195 ? -5.066 32.844 11.18 1 95.81 195 LEU A O 1
ATOM 1459 N N . PRO A 1 196 ? -4.867 32.969 8.953 1 95.06 196 PRO A N 1
ATOM 1460 C CA . PRO A 1 196 ? -3.471 33.406 9.094 1 95.06 196 PRO A CA 1
ATOM 1461 C C . PRO A 1 196 ? -3.328 34.719 9.812 1 95.06 196 PRO A C 1
ATOM 1463 O O . PRO A 1 196 ? -2.268 35.031 10.367 1 95.06 196 PRO A O 1
ATOM 1466 N N . ARG A 1 197 ? -4.371 35.5 9.867 1 94.88 197 ARG A N 1
ATOM 1467 C CA . ARG A 1 197 ? -4.336 36.781 10.523 1 94.88 197 ARG A CA 1
ATOM 1468 C C . ARG A 1 197 ? -4.656 36.656 12.008 1 94.88 197 ARG A C 1
ATOM 1470 O O . ARG A 1 197 ? -4.199 37.469 12.812 1 94.88 197 ARG A O 1
ATOM 1477 N N . ARG A 1 198 ? -5.352 35.625 12.273 1 96.06 198 ARG A N 1
ATOM 1478 C CA . ARG A 1 198 ? -5.867 35.5 13.633 1 96.06 198 ARG A CA 1
ATOM 1479 C C . ARG A 1 198 ? -4.953 34.625 14.484 1 96.06 198 ARG A C 1
ATOM 1481 O O . ARG A 1 198 ? -4.996 34.688 15.711 1 96.06 198 ARG A O 1
ATOM 1488 N N . LEU A 1 199 ? -4.188 33.812 13.898 1 97.44 199 LEU A N 1
ATOM 1489 C CA . LEU A 1 199 ? -3.34 32.875 14.609 1 97.44 199 LEU A CA 1
ATOM 1490 C C . LEU A 1 199 ? -1.865 33.156 14.336 1 97.44 199 LEU A C 1
ATOM 1492 O O . LEU A 1 199 ? -1.455 33.25 13.18 1 97.44 199 LEU A O 1
ATOM 1496 N N . GLU A 1 200 ? -1.069 33.219 15.32 1 95.62 200 GLU A N 1
ATOM 1497 C CA . GLU A 1 200 ? 0.335 33.625 15.211 1 95.62 200 GLU A CA 1
ATOM 1498 C C . GLU A 1 200 ? 1.176 32.469 14.641 1 95.62 200 GLU A C 1
ATOM 1500 O O . GLU A 1 200 ? 2.07 32.719 13.828 1 95.62 200 GLU A O 1
ATOM 1505 N N . LYS A 1 201 ? 0.931 31.234 15.133 1 98.12 201 LYS A N 1
ATOM 1506 C CA . LYS A 1 201 ? 1.672 30.078 14.633 1 98.12 201 LYS A CA 1
ATOM 1507 C C . LYS A 1 201 ? 1.288 29.75 13.195 1 98.12 201 LYS A C 1
ATOM 1509 O O . LYS A 1 201 ? 0.179 30.078 12.758 1 98.12 201 LYS A O 1
ATOM 1514 N N . PRO A 1 202 ? 2.264 29.172 12.398 1 98.31 202 PRO A N 1
ATOM 1515 C CA . PRO A 1 202 ? 1.914 28.75 11.039 1 98.31 202 PRO A CA 1
ATOM 1516 C C . PRO A 1 202 ? 0.676 27.859 10.992 1 98.31 202 PRO A C 1
ATOM 1518 O O . PRO A 1 202 ? 0.48 27.031 11.875 1 98.31 202 PRO A O 1
ATOM 1521 N N . GLN A 1 203 ? -0.11 28.031 9.922 1 98.12 203 GLN A N 1
ATOM 1522 C CA . GLN A 1 203 ? -1.327 27.25 9.742 1 98.12 203 GLN A CA 1
ATOM 1523 C C . GLN A 1 203 ? -1.196 26.281 8.57 1 98.12 203 GLN A C 1
ATOM 1525 O O . GLN A 1 203 ? -0.439 26.547 7.633 1 98.12 203 GLN A O 1
ATOM 1530 N N . LEU A 1 204 ? -1.864 25.188 8.688 1 97.94 204 LEU A N 1
ATOM 1531 C CA . LEU A 1 204 ? -2.076 24.234 7.609 1 97.94 204 LEU A CA 1
ATOM 1532 C C . LEU A 1 204 ? -3.498 24.312 7.07 1 97.94 204 LEU A C 1
ATOM 1534 O O . LEU A 1 204 ? -4.461 24.359 7.844 1 97.94 204 LEU A O 1
ATOM 1538 N N . MET A 1 205 ? -3.621 24.5 5.762 1 97.06 205 MET A N 1
ATOM 1539 C CA . MET A 1 205 ? -4.914 24.406 5.09 1 97.06 205 MET A CA 1
ATOM 1540 C C . MET A 1 205 ? -5.051 23.062 4.367 1 97.06 205 MET A C 1
ATOM 1542 O O . MET A 1 205 ? -4.238 22.734 3.498 1 97.06 205 MET A O 1
ATOM 1546 N N . ASN A 1 206 ? -6.066 22.344 4.727 1 96.75 206 ASN A N 1
ATOM 1547 C CA . ASN A 1 206 ? -6.309 21.016 4.199 1 96.75 206 ASN A CA 1
ATOM 1548 C C . ASN A 1 206 ? -7.199 21.047 2.959 1 96.75 206 ASN A C 1
ATOM 1550 O O . ASN A 1 206 ? -8.375 21.406 3.045 1 96.75 206 ASN A O 1
ATOM 1554 N N . MET A 1 207 ? -6.641 20.688 1.82 1 95.56 207 MET A N 1
ATOM 1555 C CA . MET A 1 207 ? -7.398 20.578 0.577 1 95.56 207 MET A CA 1
ATOM 1556 C C . MET A 1 207 ? -7.789 19.125 0.303 1 95.56 207 MET A C 1
ATOM 1558 O O . MET A 1 207 ? -6.988 18.359 -0.229 1 95.56 207 MET A O 1
ATOM 1562 N N . VAL A 1 208 ? -8.977 18.781 0.664 1 93 208 VAL A N 1
ATOM 1563 C CA . VAL A 1 208 ? -9.492 17.438 0.422 1 93 208 VAL A CA 1
ATOM 1564 C C . VAL A 1 208 ? -10.258 17.406 -0.9 1 93 208 VAL A C 1
ATOM 1566 O O . VAL A 1 208 ? -11.305 18.047 -1.033 1 93 208 VAL A O 1
ATOM 1569 N N . ILE A 1 209 ? -9.789 16.688 -1.855 1 94.06 209 ILE A N 1
ATOM 1570 C CA . ILE A 1 209 ? -10.453 16.578 -3.15 1 94.06 209 ILE A CA 1
ATOM 1571 C C . ILE A 1 209 ? -11.797 15.875 -2.984 1 94.06 209 ILE A C 1
ATOM 1573 O O . ILE A 1 209 ? -11.852 14.688 -2.635 1 94.06 209 ILE A O 1
ATOM 1577 N N . GLY A 1 210 ? -12.867 16.562 -3.244 1 89.62 210 GLY A N 1
ATOM 1578 C CA . GLY A 1 210 ? -14.211 16.031 -3.084 1 89.62 210 GLY A CA 1
ATOM 1579 C C . GLY A 1 210 ? -14.773 16.234 -1.69 1 89.62 210 GLY A C 1
ATOM 1580 O O . GLY A 1 210 ? -15.875 15.766 -1.389 1 89.62 210 GLY A O 1
ATOM 1581 N N . GLY A 1 211 ? -13.961 16.859 -0.781 1 86.19 211 GLY A N 1
ATOM 1582 C CA . GLY A 1 211 ? -14.406 17.094 0.585 1 86.19 211 GLY A CA 1
ATOM 1583 C C . GLY A 1 211 ? -15.227 18.359 0.741 1 86.19 211 GLY A C 1
ATOM 1584 O O . GLY A 1 211 ? -15.742 18.906 -0.243 1 86.19 211 GLY A O 1
ATOM 1585 N N . ARG A 1 212 ? -15.414 18.844 2.025 1 81.25 212 ARG A N 1
ATOM 1586 C CA . ARG A 1 212 ? -16.312 19.953 2.387 1 81.25 212 ARG A CA 1
ATOM 1587 C C . ARG A 1 212 ? -15.656 21.297 2.109 1 81.25 212 ARG A C 1
ATOM 1589 O O . ARG A 1 212 ? -16.344 22.281 1.808 1 81.25 212 ARG A O 1
ATOM 1596 N N . THR A 1 213 ? -14.391 21.359 2.301 1 82.69 213 THR A N 1
ATOM 1597 C CA . THR A 1 213 ? -13.664 22.594 2.053 1 82.69 213 THR A CA 1
ATOM 1598 C C . THR A 1 213 ? -13.453 22.797 0.557 1 82.69 213 THR A C 1
ATOM 1600 O O . THR A 1 213 ? -12.938 21.922 -0.135 1 82.69 213 THR A O 1
ATOM 1603 N N . PRO A 1 214 ? -13.844 23.969 0.051 1 86.62 214 PRO A N 1
ATOM 1604 C CA . PRO A 1 214 ? -13.602 24.25 -1.368 1 86.62 214 PRO A CA 1
ATOM 1605 C C . PRO A 1 214 ? -12.117 24.25 -1.723 1 86.62 214 PRO A C 1
ATOM 1607 O O . PRO A 1 214 ? -11.297 24.75 -0.948 1 86.62 214 PRO A O 1
ATOM 1610 N N . ILE A 1 215 ? -11.805 23.766 -2.863 1 91.94 215 ILE A N 1
ATOM 1611 C CA . ILE A 1 215 ? -10.414 23.75 -3.305 1 91.94 215 ILE A CA 1
ATOM 1612 C C . ILE A 1 215 ? -9.977 25.172 -3.67 1 91.94 215 ILE A C 1
ATOM 1614 O O . ILE A 1 215 ? -10.641 25.844 -4.457 1 91.94 215 ILE A O 1
ATOM 1618 N N . VAL A 1 216 ? -8.93 25.641 -3.027 1 94.06 216 VAL A N 1
ATOM 1619 C CA . VAL A 1 216 ? -8.289 26.906 -3.309 1 94.06 216 VAL A CA 1
ATOM 1620 C C . VAL A 1 216 ? -6.859 26.672 -3.797 1 94.06 216 VAL A C 1
ATOM 1622 O O . VAL A 1 216 ? -6.141 25.844 -3.246 1 94.06 216 VAL A O 1
ATOM 1625 N N . ASN A 1 217 ? -6.516 27.391 -4.863 1 96.81 217 ASN A N 1
ATOM 1626 C CA . ASN A 1 217 ? -5.172 27.234 -5.418 1 96.81 217 ASN A CA 1
ATOM 1627 C C . ASN A 1 217 ? -4.102 27.578 -4.383 1 96.81 217 ASN A C 1
ATOM 1629 O O . ASN A 1 217 ? -4.23 28.547 -3.646 1 96.81 217 ASN A O 1
ATOM 1633 N N . ALA A 1 218 ? -3.023 26.812 -4.414 1 97.31 218 ALA A N 1
ATOM 1634 C CA . ALA A 1 218 ? -1.99 26.953 -3.391 1 97.31 218 ALA A CA 1
ATOM 1635 C C . ALA A 1 218 ? -1.294 28.297 -3.488 1 97.31 218 ALA A C 1
ATOM 1637 O O . ALA A 1 218 ? -0.805 28.828 -2.486 1 97.31 218 ALA A O 1
ATOM 1638 N N . THR A 1 219 ? -1.251 28.891 -4.672 1 97.69 219 THR A N 1
ATOM 1639 C CA . THR A 1 219 ? -0.683 30.234 -4.824 1 97.69 219 THR A CA 1
ATOM 1640 C C . THR A 1 219 ? -1.476 31.25 -4.016 1 97.69 219 THR A C 1
ATOM 1642 O O . THR A 1 219 ? -0.894 32.094 -3.348 1 97.69 219 THR A O 1
ATOM 1645 N N . GLU A 1 220 ? -2.76 31.094 -4.121 1 97.19 220 GLU A N 1
ATOM 1646 C CA . GLU A 1 220 ? -3.623 31.984 -3.352 1 97.19 220 GLU A CA 1
ATOM 1647 C C . GLU A 1 220 ? -3.434 31.781 -1.851 1 97.19 220 GLU A C 1
ATOM 1649 O O . GLU A 1 220 ? -3.393 32.75 -1.087 1 97.19 220 GLU A O 1
ATOM 1654 N N . LEU A 1 221 ? -3.324 30.578 -1.436 1 97.69 221 LEU A N 1
ATOM 1655 C CA . LEU A 1 221 ? -3.15 30.266 -0.021 1 97.69 221 LEU A CA 1
ATOM 1656 C C . LEU A 1 221 ? -1.796 30.75 0.481 1 97.69 221 LEU A C 1
ATOM 1658 O O . LEU A 1 221 ? -1.669 31.156 1.638 1 97.69 221 LEU A O 1
ATOM 1662 N N . ALA A 1 222 ? -0.82 30.719 -0.397 1 97.81 222 ALA A N 1
ATOM 1663 C CA . ALA A 1 222 ? 0.492 31.281 -0.082 1 97.81 222 ALA A CA 1
ATOM 1664 C C . ALA A 1 222 ? 0.4 32.781 0.185 1 97.81 222 ALA A C 1
ATOM 1666 O O . ALA A 1 222 ? 1.001 33.281 1.135 1 97.81 222 ALA A O 1
ATOM 1667 N N . GLU A 1 223 ? -0.336 33.406 -0.615 1 97.62 223 GLU A N 1
ATOM 1668 C CA . GLU A 1 223 ? -0.513 34.844 -0.473 1 97.62 223 GLU A CA 1
ATOM 1669 C C . GLU A 1 223 ? -1.212 35.188 0.84 1 97.62 223 GLU A C 1
ATOM 1671 O O . GLU A 1 223 ? -0.972 36.25 1.417 1 97.62 223 GLU A O 1
ATOM 1676 N N . LEU A 1 224 ? -2.025 34.281 1.281 1 97.19 224 LEU A N 1
ATOM 1677 C CA . LEU A 1 224 ? -2.75 34.469 2.529 1 97.19 224 LEU A CA 1
ATOM 1678 C C . LEU A 1 224 ? -1.852 34.219 3.73 1 97.19 224 LEU A C 1
ATOM 1680 O O . LEU A 1 224 ? -2.184 34.594 4.859 1 97.19 224 LEU A O 1
ATOM 1684 N N . GLY A 1 225 ? -0.735 33.5 3.504 1 97.69 225 GLY A N 1
ATOM 1685 C CA . GLY A 1 225 ? 0.237 33.312 4.566 1 97.69 225 GLY A CA 1
ATOM 1686 C C . GLY A 1 225 ? 0.165 31.938 5.211 1 97.69 225 GLY A C 1
ATOM 1687 O O . GLY A 1 225 ? 0.656 31.75 6.32 1 97.69 225 GLY A O 1
ATOM 1688 N N . TYR A 1 226 ? -0.459 31 4.551 1 98.12 226 TYR A N 1
ATOM 1689 C CA . TYR A 1 226 ? -0.456 29.625 5.051 1 98.12 226 TYR A CA 1
ATOM 1690 C C . TYR A 1 226 ? 0.936 29.016 4.957 1 98.12 226 TYR A C 1
ATOM 1692 O O . TYR A 1 226 ? 1.668 29.266 3.996 1 98.12 226 TYR A O 1
ATOM 1700 N N . GLY A 1 227 ? 1.327 28.234 5.957 1 98 227 GLY A N 1
ATOM 1701 C CA . GLY A 1 227 ? 2.59 27.516 5.918 1 98 227 GLY A CA 1
ATOM 1702 C C . GLY A 1 227 ? 2.545 26.281 5.031 1 98 227 GLY A C 1
ATOM 1703 O O . GLY A 1 227 ? 3.457 26.062 4.23 1 98 227 GLY A O 1
ATOM 1704 N N . ILE A 1 228 ? 1.444 25.547 5.148 1 98.44 228 ILE A N 1
ATOM 1705 C CA . ILE A 1 228 ? 1.314 24.266 4.457 1 98.44 228 ILE A CA 1
ATOM 1706 C C . ILE A 1 228 ? -0.03 24.203 3.732 1 98.44 228 ILE A C 1
ATOM 1708 O O . ILE A 1 228 ? -1.058 24.609 4.285 1 98.44 228 ILE A O 1
ATOM 1712 N N . VAL A 1 229 ? -0.004 23.812 2.531 1 98.56 229 VAL A N 1
ATOM 1713 C CA . VAL A 1 229 ? -1.186 23.375 1.791 1 98.56 229 VAL A CA 1
ATOM 1714 C C . VAL A 1 229 ? -1.178 21.859 1.642 1 98.56 229 VAL A C 1
ATOM 1716 O O . VAL A 1 229 ? -0.391 21.312 0.867 1 98.56 229 VAL A O 1
ATOM 1719 N N . LEU A 1 230 ? -2.104 21.25 2.328 1 98.5 230 LEU A N 1
ATOM 1720 C CA . LEU A 1 230 ? -2.078 19.797 2.451 1 98.5 230 LEU A CA 1
ATOM 1721 C C . LEU A 1 230 ? -2.998 19.156 1.423 1 98.5 230 LEU A C 1
ATOM 1723 O O . LEU A 1 230 ? -4.168 19.516 1.311 1 98.5 230 LEU A O 1
ATOM 1727 N N . TYR A 1 231 ? -2.514 18.297 0.63 1 98.31 231 TYR A N 1
ATOM 1728 C CA . TYR A 1 231 ? -3.268 17.328 -0.161 1 98.31 231 TYR A CA 1
ATOM 1729 C C . TYR A 1 231 ? -3.027 15.914 0.336 1 98.31 231 TYR A C 1
ATOM 1731 O O . TYR A 1 231 ? -2.281 15.148 -0.283 1 98.31 231 TYR A O 1
ATOM 1739 N N . ALA A 1 232 ? -3.713 15.531 1.327 1 97.62 232 ALA A N 1
ATOM 1740 C CA . ALA A 1 232 ? -3.428 14.312 2.078 1 97.62 232 ALA A CA 1
ATOM 1741 C C . ALA A 1 232 ? -3.715 13.07 1.239 1 97.62 232 ALA A C 1
ATOM 1743 O O . ALA A 1 232 ? -3.104 12.016 1.444 1 97.62 232 ALA A O 1
ATOM 1744 N N . ASN A 1 233 ? -4.645 13.172 0.257 1 97.44 233 ASN A N 1
ATOM 1745 C CA . ASN A 1 233 ? -5.098 11.93 -0.355 1 97.44 233 ASN A CA 1
ATOM 1746 C C . ASN A 1 233 ? -5.043 12 -1.879 1 97.44 233 ASN A C 1
ATOM 1748 O O . ASN A 1 233 ? -5.641 11.172 -2.564 1 97.44 233 ASN A O 1
ATOM 1752 N N . ALA A 1 234 ? -4.387 13.031 -2.406 1 98.31 234 ALA A N 1
ATOM 1753 C CA . ALA A 1 234 ? -4.27 13.141 -3.857 1 98.31 234 ALA A CA 1
ATOM 1754 C C . ALA A 1 234 ? -3.562 11.922 -4.445 1 98.31 234 ALA A C 1
ATOM 1756 O O . ALA A 1 234 ? -4.027 11.344 -5.43 1 98.31 234 ALA A O 1
ATOM 1757 N N . ALA A 1 235 ? -2.445 11.523 -3.85 1 98.69 235 ALA A N 1
ATOM 1758 C CA . ALA A 1 235 ? -1.712 10.352 -4.316 1 98.69 235 ALA A CA 1
ATOM 1759 C C . ALA A 1 235 ? -2.568 9.094 -4.211 1 98.69 235 ALA A C 1
ATOM 1761 O O . ALA A 1 235 ? -2.576 8.266 -5.125 1 98.69 235 ALA A O 1
ATOM 1762 N N . LEU A 1 236 ? -3.279 8.938 -3.088 1 98.62 236 LEU A N 1
ATOM 1763 C CA . LEU A 1 236 ? -4.137 7.781 -2.867 1 98.62 236 LEU A CA 1
ATOM 1764 C C . LEU A 1 236 ? -5.23 7.703 -3.932 1 98.62 236 LEU A C 1
ATOM 1766 O O . LEU A 1 236 ? -5.438 6.648 -4.535 1 98.62 236 LEU A O 1
ATOM 1770 N N . GLN A 1 237 ? -5.91 8.805 -4.18 1 98.69 237 GLN A N 1
ATOM 1771 C CA . GLN A 1 237 ? -6.977 8.844 -5.176 1 98.69 237 GLN A CA 1
ATOM 1772 C C . GLN A 1 237 ? -6.426 8.617 -6.578 1 98.69 237 GLN A C 1
ATOM 1774 O O . GLN A 1 237 ? -7.086 7.992 -7.414 1 98.69 237 GLN A O 1
ATOM 1779 N N . GLY A 1 238 ? -5.258 9.172 -6.848 1 98.75 238 GLY A N 1
ATOM 1780 C CA . GLY A 1 238 ? -4.594 8.891 -8.109 1 98.75 238 GLY A CA 1
ATOM 1781 C C . GLY A 1 238 ? -4.242 7.426 -8.289 1 98.75 238 GLY A C 1
ATOM 1782 O O . GLY A 1 238 ? -4.434 6.867 -9.375 1 98.75 238 GLY A O 1
ATOM 1783 N N . ALA A 1 239 ? -3.703 6.793 -7.266 1 98.81 239 ALA A N 1
ATOM 1784 C CA . ALA A 1 239 ? -3.348 5.379 -7.309 1 98.81 239 ALA A CA 1
ATOM 1785 C C . ALA A 1 239 ? -4.57 4.516 -7.613 1 98.81 239 ALA A C 1
ATOM 1787 O O . ALA A 1 239 ? -4.504 3.613 -8.453 1 98.81 239 ALA A O 1
ATOM 1788 N N . VAL A 1 240 ? -5.695 4.797 -6.883 1 98.81 240 VAL A N 1
ATOM 1789 C CA . VAL A 1 240 ? -6.918 4.027 -7.082 1 98.81 240 VAL A CA 1
ATOM 1790 C C . VAL A 1 240 ? -7.406 4.191 -8.516 1 98.81 240 VAL A C 1
ATOM 1792 O O . VAL A 1 240 ? -7.738 3.209 -9.188 1 98.81 240 VAL A O 1
ATOM 1795 N N . ALA A 1 241 ? -7.422 5.449 -9 1 98.69 241 ALA A N 1
ATOM 1796 C CA . ALA A 1 241 ? -7.844 5.707 -10.375 1 98.69 241 ALA A CA 1
ATOM 1797 C C . ALA A 1 241 ? -6.973 4.938 -11.367 1 98.69 241 ALA A C 1
ATOM 1799 O O . ALA A 1 241 ? -7.48 4.363 -12.328 1 98.69 241 ALA A O 1
ATOM 1800 N N . GLY A 1 242 ? -5.656 4.977 -11.18 1 98.69 242 GLY A N 1
ATOM 1801 C CA . GLY A 1 242 ? -4.734 4.258 -12.047 1 98.69 242 GLY A CA 1
ATOM 1802 C C . GLY A 1 242 ? -4.957 2.758 -12.039 1 98.69 242 GLY A C 1
ATOM 1803 O O . GLY A 1 242 ? -4.941 2.119 -13.094 1 98.69 242 GLY A O 1
ATOM 1804 N N . MET A 1 243 ? -5.129 2.119 -10.859 1 98.75 243 MET A N 1
ATOM 1805 C CA . MET A 1 243 ? -5.422 0.691 -10.758 1 98.75 243 MET A CA 1
ATOM 1806 C C . MET A 1 243 ? -6.707 0.346 -11.5 1 98.75 243 MET A C 1
ATOM 1808 O O . MET A 1 243 ? -6.746 -0.614 -12.273 1 98.75 243 MET A O 1
ATOM 1812 N N . GLN A 1 244 ? -7.766 1.157 -11.25 1 98.75 244 GLN A N 1
ATOM 1813 C CA . GLN A 1 244 ? -9.07 0.903 -11.859 1 98.75 244 GLN A CA 1
ATOM 1814 C C . GLN A 1 244 ? -8.977 0.95 -13.383 1 98.75 244 GLN A C 1
ATOM 1816 O O . GLN A 1 244 ? -9.523 0.083 -14.062 1 98.75 244 GLN A O 1
ATOM 1821 N N . LYS A 1 245 ? -8.289 1.927 -13.891 1 98.38 245 LYS A N 1
ATOM 1822 C CA . LYS A 1 245 ? -8.156 2.066 -15.336 1 98.38 245 LYS A CA 1
ATOM 1823 C C . LYS A 1 245 ? -7.402 0.884 -15.938 1 98.38 245 LYS A C 1
ATOM 1825 O O . LYS A 1 245 ? -7.875 0.26 -16.891 1 98.38 245 LYS A O 1
ATOM 1830 N N . ALA A 1 246 ? -6.254 0.53 -15.406 1 98.56 246 ALA A N 1
ATOM 1831 C CA . ALA A 1 246 ? -5.414 -0.544 -15.93 1 98.56 246 ALA A CA 1
ATOM 1832 C C . ALA A 1 246 ? -6.129 -1.89 -15.844 1 98.56 246 ALA A C 1
ATOM 1834 O O . ALA A 1 246 ? -6.141 -2.656 -16.812 1 98.56 246 ALA A O 1
ATOM 1835 N N . LEU A 1 247 ? -6.789 -2.195 -14.727 1 98.75 247 LEU A N 1
ATOM 1836 C CA . LEU A 1 247 ? -7.398 -3.5 -14.5 1 98.75 247 LEU A CA 1
ATOM 1837 C C . LEU A 1 247 ? -8.703 -3.637 -15.281 1 98.75 247 LEU A C 1
ATOM 1839 O O . LEU A 1 247 ? -9.078 -4.742 -15.68 1 98.75 247 LEU A O 1
ATOM 1843 N N . THR A 1 248 ? -9.406 -2.475 -15.469 1 98.75 248 THR A N 1
ATOM 1844 C CA . THR A 1 248 ? -10.586 -2.525 -16.328 1 98.75 248 THR A CA 1
ATOM 1845 C C . THR A 1 248 ? -10.219 -2.953 -17.734 1 98.75 248 THR A C 1
ATOM 1847 O O . THR A 1 248 ? -10.875 -3.822 -18.312 1 98.75 248 THR A O 1
ATOM 1850 N N . VAL A 1 249 ? -9.195 -2.381 -18.281 1 98.56 249 VAL A N 1
ATOM 1851 C CA . VAL A 1 249 ? -8.734 -2.738 -19.625 1 98.56 249 VAL A CA 1
ATOM 1852 C C . VAL A 1 249 ? -8.266 -4.191 -19.641 1 98.56 249 VAL A C 1
ATOM 1854 O O . VAL A 1 249 ? -8.547 -4.934 -20.578 1 98.56 249 VAL A O 1
ATOM 1857 N N . LEU A 1 250 ? -7.543 -4.621 -18.609 1 98.62 250 LEU A N 1
ATOM 1858 C CA . LEU A 1 250 ? -7.102 -6.008 -18.516 1 98.62 250 LEU A CA 1
ATOM 1859 C C . LEU A 1 250 ? -8.297 -6.957 -18.516 1 98.62 250 LEU A C 1
ATOM 1861 O O . LEU A 1 250 ? -8.273 -7.977 -19.219 1 98.62 250 LEU A O 1
ATOM 1865 N N . ARG A 1 251 ? -9.305 -6.637 -17.703 1 98.25 251 ARG A N 1
ATOM 1866 C CA . ARG A 1 251 ? -10.516 -7.445 -17.609 1 98.25 251 ARG A CA 1
ATOM 1867 C C . ARG A 1 251 ? -11.219 -7.543 -18.969 1 98.25 251 ARG A C 1
ATOM 1869 O O . ARG A 1 251 ? -11.625 -8.625 -19.391 1 98.25 251 ARG A O 1
ATOM 1876 N N . ASP A 1 252 ? -11.312 -6.395 -19.672 1 98.31 252 ASP A N 1
ATOM 1877 C CA . ASP A 1 252 ? -12.141 -6.301 -20.859 1 98.31 252 ASP A CA 1
ATOM 1878 C C . ASP A 1 252 ? -11.367 -6.766 -22.094 1 98.31 252 ASP A C 1
ATOM 1880 O O . ASP A 1 252 ? -11.914 -7.473 -22.953 1 98.31 252 ASP A O 1
ATOM 1884 N N . ASP A 1 253 ? -10.062 -6.395 -22.219 1 97.94 253 ASP A N 1
ATOM 1885 C CA . ASP A 1 253 ? -9.281 -6.66 -23.406 1 97.94 253 ASP A CA 1
ATOM 1886 C C . ASP A 1 253 ? -8.414 -7.91 -23.234 1 97.94 253 ASP A C 1
ATOM 1888 O O . ASP A 1 253 ? -7.836 -8.406 -24.203 1 97.94 253 ASP A O 1
ATOM 1892 N N . LYS A 1 254 ? -8.289 -8.367 -22.016 1 98 254 LYS A N 1
ATOM 1893 C CA . LYS A 1 254 ? -7.617 -9.617 -21.688 1 98 254 LYS A CA 1
ATOM 1894 C C . LYS A 1 254 ? -6.113 -9.516 -21.906 1 98 254 LYS A C 1
ATOM 1896 O O . LYS A 1 254 ? -5.43 -10.531 -22.047 1 98 254 LYS A O 1
ATOM 1901 N N . GLU A 1 255 ? -5.676 -8.32 -21.969 1 97.12 255 GLU A N 1
ATOM 1902 C CA . GLU A 1 255 ? -4.246 -8.031 -21.984 1 97.12 255 GLU A CA 1
ATOM 1903 C C . GLU A 1 255 ? -3.975 -6.555 -21.703 1 97.12 255 GLU A C 1
ATOM 1905 O O . GLU A 1 255 ? -4.848 -5.707 -21.922 1 97.12 255 GLU A O 1
ATOM 1910 N N . VAL A 1 256 ? -2.828 -6.254 -21.234 1 96.62 256 VAL A N 1
ATOM 1911 C CA . VAL A 1 256 ? -2.303 -4.902 -21.078 1 96.62 256 VAL A CA 1
ATOM 1912 C C . VAL A 1 256 ? -0.83 -4.871 -21.484 1 96.62 256 VAL A C 1
ATOM 1914 O O . VAL A 1 256 ? -0.039 -5.699 -21.031 1 96.62 256 VAL A O 1
ATOM 1917 N N . LYS A 1 257 ? -0.506 -3.979 -22.344 1 95.31 257 LYS A N 1
ATOM 1918 C CA . LYS A 1 257 ? 0.871 -3.799 -22.797 1 95.31 257 LYS A CA 1
ATOM 1919 C C . LYS A 1 257 ? 1.502 -2.564 -22.172 1 95.31 257 LYS A C 1
ATOM 1921 O O . LYS A 1 257 ? 0.794 -1.656 -21.719 1 95.31 257 LYS A O 1
ATOM 1926 N N . GLU A 1 258 ? 2.791 -2.533 -22.125 1 93.88 258 GLU A N 1
ATOM 1927 C CA . GLU A 1 258 ? 3.502 -1.395 -21.562 1 93.88 258 GLU A CA 1
ATOM 1928 C C . GLU A 1 258 ? 3.219 -0.117 -22.344 1 93.88 258 GLU A C 1
ATOM 1930 O O . GLU A 1 258 ? 3.205 0.977 -21.781 1 93.88 258 GLU A O 1
ATOM 1935 N N . SER A 1 259 ? 2.992 -0.244 -23.656 1 93.06 259 SER A N 1
ATOM 1936 C CA . SER A 1 259 ? 2.789 0.893 -24.547 1 93.06 259 SER A CA 1
ATOM 1937 C C . SER A 1 259 ? 1.377 1.453 -24.406 1 93.06 259 SER A C 1
ATOM 1939 O O . SER A 1 259 ? 1.026 2.428 -25.078 1 93.06 259 SER A O 1
ATOM 1941 N N . SER A 1 260 ? 0.508 0.923 -23.562 1 92.12 260 SER A N 1
ATOM 1942 C CA . SER A 1 260 ? -0.901 1.288 -23.469 1 92.12 260 SER A CA 1
ATOM 1943 C C . SER A 1 260 ? -1.065 2.707 -22.922 1 92.12 260 SER A C 1
ATOM 1945 O O . SER A 1 260 ? -2.104 3.34 -23.141 1 92.12 260 SER A O 1
ATOM 1947 N N . GLY A 1 261 ? -0.055 3.203 -22.141 1 93.88 261 GLY A N 1
ATOM 1948 C CA . GLY A 1 261 ? -0.18 4.477 -21.453 1 93.88 261 GLY A CA 1
ATOM 1949 C C . GLY A 1 261 ? -0.928 4.375 -20.125 1 93.88 261 GLY A C 1
ATOM 1950 O O . GLY A 1 261 ? -1.093 5.371 -19.422 1 93.88 261 GLY A O 1
ATOM 1951 N N . LEU A 1 262 ? -1.329 3.135 -19.75 1 95.88 262 LEU A N 1
ATOM 1952 C CA . LEU A 1 262 ? -2.135 2.902 -18.547 1 95.88 262 LEU A CA 1
ATOM 1953 C C . LEU A 1 262 ? -1.253 2.559 -17.359 1 95.88 262 LEU A C 1
ATOM 1955 O O . LEU A 1 262 ? -1.694 2.641 -16.203 1 95.88 262 LEU A O 1
ATOM 1959 N N . VAL A 1 263 ? 0.022 2.127 -17.641 1 98 263 VAL A N 1
ATOM 1960 C CA . VAL A 1 263 ? 0.899 1.603 -16.609 1 98 263 VAL A CA 1
ATOM 1961 C C . VAL A 1 263 ? 2.266 2.277 -16.688 1 98 263 VAL A C 1
ATOM 1963 O O . VAL A 1 263 ? 2.719 2.637 -17.781 1 98 263 VAL A O 1
ATOM 1966 N N . THR A 1 264 ? 2.863 2.494 -15.539 1 97.94 264 THR A N 1
ATOM 1967 C CA . THR A 1 264 ? 4.258 2.922 -15.531 1 97.94 264 THR A CA 1
ATOM 1968 C C . THR A 1 264 ? 5.164 1.82 -16.062 1 97.94 264 THR A C 1
ATOM 1970 O O . THR A 1 264 ? 4.957 0.64 -15.781 1 97.94 264 THR A O 1
ATOM 1973 N N . PRO A 1 265 ? 6.141 2.18 -16.906 1 96.88 265 PRO A N 1
ATOM 1974 C CA . PRO A 1 265 ? 7.043 1.169 -17.453 1 96.88 265 PRO A CA 1
ATOM 1975 C C . PRO A 1 265 ? 7.801 0.397 -16.375 1 96.88 265 PRO A C 1
ATOM 1977 O O . PRO A 1 265 ? 8.055 0.93 -15.297 1 96.88 265 PRO A O 1
ATOM 1980 N N . PHE A 1 266 ? 8.188 -0.818 -16.734 1 95.12 266 PHE A N 1
ATOM 1981 C CA . PHE A 1 266 ? 8.945 -1.694 -15.844 1 95.12 266 PHE A CA 1
ATOM 1982 C C . PHE A 1 266 ? 10.219 -1.012 -15.367 1 95.12 266 PHE A C 1
ATOM 1984 O O . PHE A 1 266 ? 10.523 -1.011 -14.172 1 95.12 266 PHE A O 1
ATOM 1991 N N . ALA A 1 267 ? 10.922 -0.41 -16.219 1 95.25 267 ALA A N 1
ATOM 1992 C CA . ALA A 1 267 ? 12.195 0.241 -15.914 1 95.25 267 ALA A CA 1
ATOM 1993 C C . ALA A 1 267 ? 11.992 1.392 -14.93 1 95.25 267 ALA A C 1
ATOM 1995 O O . ALA A 1 267 ? 12.828 1.611 -14.047 1 95.25 267 ALA A O 1
ATOM 1996 N N . GLU A 1 268 ? 10.969 2.123 -15.102 1 97.06 268 GLU A N 1
ATOM 1997 C CA . GLU A 1 268 ? 10.672 3.246 -14.219 1 97.06 268 GLU A CA 1
ATOM 1998 C C . GLU A 1 268 ? 10.336 2.764 -12.812 1 97.06 268 GLU A C 1
ATOM 2000 O O . GLU A 1 268 ? 10.742 3.379 -11.82 1 97.06 268 GLU A O 1
ATOM 2005 N N . ARG A 1 269 ? 9.578 1.728 -12.75 1 96.5 269 ARG A N 1
ATOM 2006 C CA . ARG A 1 269 ? 9.281 1.122 -11.453 1 96.5 269 ARG A CA 1
ATOM 2007 C C . ARG A 1 269 ? 10.562 0.729 -10.727 1 96.5 269 ARG A C 1
ATOM 2009 O O . ARG A 1 269 ? 10.703 0.97 -9.523 1 96.5 269 ARG A O 1
ATOM 2016 N N . GLN A 1 270 ? 11.539 0.126 -11.453 1 96.44 270 GLN A N 1
ATOM 2017 C CA . GLN A 1 270 ? 12.812 -0.27 -10.867 1 96.44 270 GLN A CA 1
ATOM 2018 C C . GLN A 1 270 ? 13.617 0.948 -10.414 1 96.44 270 GLN A C 1
ATOM 2020 O O . GLN A 1 270 ? 14.234 0.926 -9.352 1 96.44 270 GLN A O 1
ATOM 2025 N N . ARG A 1 271 ? 13.578 2.002 -11.211 1 97.88 271 ARG A N 1
ATOM 2026 C CA . ARG A 1 271 ? 14.281 3.229 -10.852 1 97.88 271 ARG A CA 1
ATOM 2027 C C . ARG A 1 271 ? 13.742 3.809 -9.547 1 97.88 271 ARG A C 1
ATOM 2029 O O . ARG A 1 271 ? 14.516 4.199 -8.672 1 97.88 271 ARG A O 1
ATOM 2036 N N . LEU A 1 272 ? 12.453 3.805 -9.406 1 98.12 272 LEU A N 1
ATOM 2037 C CA . LEU A 1 272 ? 11.797 4.418 -8.258 1 98.12 272 LEU A CA 1
ATOM 2038 C C . LEU A 1 272 ? 12.18 3.705 -6.965 1 98.12 272 LEU A C 1
ATOM 2040 O O . LEU A 1 272 ? 12.273 4.332 -5.906 1 98.12 272 LEU A O 1
ATOM 2044 N N . VAL A 1 273 ? 12.438 2.404 -7.055 1 97.81 273 VAL A N 1
ATOM 2045 C CA . VAL A 1 273 ? 12.734 1.656 -5.836 1 97.81 273 VAL A CA 1
ATOM 2046 C C . VAL A 1 273 ? 14.25 1.493 -5.688 1 97.81 273 VAL A C 1
ATOM 2048 O O . VAL A 1 273 ? 14.711 0.702 -4.863 1 97.81 273 VAL A O 1
ATOM 2051 N N . GLY A 1 274 ? 15.031 2.15 -6.473 1 97.19 274 GLY A N 1
ATOM 2052 C CA . GLY A 1 274 ? 16.469 2.264 -6.273 1 97.19 274 GLY A CA 1
ATOM 2053 C C . GLY A 1 274 ? 17.234 1.024 -6.703 1 97.19 274 GLY A C 1
ATOM 2054 O O . GLY A 1 274 ? 18.281 0.713 -6.148 1 97.19 274 GLY A O 1
ATOM 2055 N N . LYS A 1 275 ? 16.75 0.295 -7.648 1 96.19 275 LYS A N 1
ATOM 2056 C CA . LYS A 1 275 ? 17.391 -0.947 -8.07 1 96.19 275 LYS A CA 1
ATOM 2057 C C . LYS A 1 275 ? 18.844 -0.707 -8.469 1 96.19 275 LYS A C 1
ATOM 2059 O O . LYS A 1 275 ? 19.734 -1.473 -8.094 1 96.19 275 LYS A O 1
ATOM 2064 N N . PRO A 1 276 ? 19.125 0.317 -9.281 1 95.44 276 PRO A N 1
ATOM 2065 C CA . PRO A 1 276 ? 20.516 0.542 -9.656 1 95.44 276 PRO A CA 1
ATOM 2066 C C . PRO A 1 276 ? 21.438 0.722 -8.438 1 95.44 276 PRO A C 1
ATOM 2068 O O . PRO A 1 276 ? 22.547 0.209 -8.43 1 95.44 276 PRO A O 1
ATOM 2071 N N . GLU A 1 277 ? 20.984 1.461 -7.477 1 95.75 277 GLU A N 1
ATOM 2072 C CA . GLU A 1 277 ? 21.781 1.68 -6.27 1 95.75 277 GLU A CA 1
ATOM 2073 C C . GLU A 1 277 ? 22 0.374 -5.516 1 95.75 277 GLU A C 1
ATOM 2075 O O . GLU A 1 277 ? 23.109 0.124 -5.012 1 95.75 277 GLU A O 1
ATOM 2080 N N . TRP A 1 278 ? 21.016 -0.424 -5.395 1 94.5 278 TRP A N 1
ATOM 2081 C CA . TRP A 1 278 ? 21.141 -1.704 -4.703 1 94.5 278 TRP A CA 1
ATOM 2082 C C . TRP A 1 278 ? 22.047 -2.654 -5.473 1 94.5 278 TRP A C 1
ATOM 2084 O O . TRP A 1 278 ? 22.797 -3.422 -4.871 1 94.5 278 TRP A O 1
ATOM 2094 N N . ASP A 1 279 ? 21.922 -2.646 -6.805 1 93.19 279 ASP A N 1
ATOM 2095 C CA . ASP A 1 279 ? 22.828 -3.443 -7.625 1 93.19 279 ASP A CA 1
ATOM 2096 C C . ASP A 1 279 ? 24.281 -3.045 -7.387 1 93.19 279 ASP A C 1
ATOM 2098 O O . ASP A 1 279 ? 25.156 -3.904 -7.309 1 93.19 279 ASP A O 1
ATOM 2102 N N . ALA A 1 280 ? 24.5 -1.741 -7.332 1 94.44 280 ALA A N 1
ATOM 2103 C CA . ALA A 1 280 ? 25.844 -1.244 -7.07 1 94.44 280 ALA A CA 1
ATOM 2104 C C . ALA A 1 280 ? 26.359 -1.72 -5.711 1 94.44 280 ALA A C 1
ATOM 2106 O O . ALA A 1 280 ? 27.516 -2.094 -5.57 1 94.44 280 ALA A O 1
ATOM 2107 N N . LEU A 1 281 ? 25.547 -1.676 -4.715 1 93.81 281 LEU A N 1
ATOM 2108 C CA . LEU A 1 281 ? 25.906 -2.143 -3.383 1 93.81 281 LEU A CA 1
ATOM 2109 C C . LEU A 1 281 ? 26.234 -3.633 -3.398 1 93.81 281 LEU A C 1
ATOM 2111 O O . LEU A 1 281 ? 27.156 -4.078 -2.717 1 93.81 281 LEU A O 1
ATOM 2115 N N . GLU A 1 282 ? 25.422 -4.395 -4.125 1 89.44 282 GLU A N 1
ATOM 2116 C CA . GLU A 1 282 ? 25.641 -5.832 -4.238 1 89.44 282 GLU A CA 1
ATOM 2117 C C . GLU A 1 282 ? 27.016 -6.129 -4.82 1 89.44 282 GLU A C 1
ATOM 2119 O O . GLU A 1 282 ? 27.703 -7.066 -4.387 1 89.44 282 GLU A O 1
ATOM 2124 N N . LYS A 1 283 ? 27.422 -5.383 -5.805 1 90.44 283 LYS A N 1
ATOM 2125 C CA . LYS A 1 283 ? 28.734 -5.566 -6.434 1 90.44 283 LYS A CA 1
ATOM 2126 C C . LYS A 1 283 ? 29.859 -5.332 -5.43 1 90.44 283 LYS A C 1
ATOM 2128 O O . LYS A 1 283 ? 30.891 -6.008 -5.477 1 90.44 283 LYS A O 1
ATOM 2133 N N . ILE A 1 284 ? 29.672 -4.383 -4.559 1 93.19 284 ILE A N 1
ATOM 2134 C CA . ILE A 1 284 ? 30.688 -4.051 -3.562 1 93.19 284 ILE A CA 1
ATOM 2135 C C . ILE A 1 284 ? 30.859 -5.215 -2.59 1 93.19 284 ILE A C 1
ATOM 2137 O O . ILE A 1 284 ? 31.969 -5.508 -2.15 1 93.19 284 ILE A O 1
ATOM 2141 N N . TYR A 1 285 ? 29.812 -5.902 -2.277 1 91.19 285 TYR A N 1
ATOM 2142 C CA . TYR A 1 285 ? 29.859 -6.91 -1.226 1 91.19 285 TYR A CA 1
ATOM 2143 C C . TYR A 1 285 ? 29.906 -8.312 -1.816 1 91.19 285 TYR A C 1
ATOM 2145 O O . TYR A 1 285 ? 29.969 -9.305 -1.081 1 91.19 285 TYR A O 1
ATOM 2153 N N . SER A 1 286 ? 29.656 -8.555 -3.182 1 81.19 286 SER A N 1
ATOM 2154 C CA . SER A 1 286 ? 29.719 -9.859 -3.826 1 81.19 286 SER A CA 1
ATOM 2155 C C . SER A 1 286 ? 31.156 -10.375 -3.916 1 81.19 286 SER A C 1
ATOM 2157 O O . SER A 1 286 ? 32.094 -9.578 -3.982 1 81.19 286 SER A O 1
ATOM 2159 N N . MET B 1 1 ? -19.125 -22.875 -0.373 1 78.06 1 MET B N 1
ATOM 2160 C CA . MET B 1 1 ? -17.844 -23.453 -0.783 1 78.06 1 MET B CA 1
ATOM 2161 C C . MET B 1 1 ? -16.688 -22.609 -0.271 1 78.06 1 MET B C 1
ATOM 2163 O O . MET B 1 1 ? -16.766 -21.391 -0.26 1 78.06 1 MET B O 1
ATOM 2167 N N . SER B 1 2 ? -15.688 -23.297 0.294 1 92.69 2 SER B N 1
ATOM 2168 C CA . SER B 1 2 ? -14.531 -22.562 0.799 1 92.69 2 SER B CA 1
ATOM 2169 C C . SER B 1 2 ? -13.742 -21.938 -0.339 1 92.69 2 SER B C 1
ATOM 2171 O O . SER B 1 2 ? -13.852 -22.359 -1.491 1 92.69 2 SER B O 1
ATOM 2173 N N . THR B 1 3 ? -13.039 -20.828 -0.072 1 95.75 3 THR B N 1
ATOM 2174 C CA . THR B 1 3 ? -12.227 -20.172 -1.084 1 95.75 3 THR B CA 1
ATOM 2175 C C . THR B 1 3 ? -11.172 -21.125 -1.641 1 95.75 3 THR B C 1
ATOM 2177 O O . THR B 1 3 ? -10.82 -21.047 -2.82 1 95.75 3 THR B O 1
ATOM 2180 N N . ARG B 1 4 ? -10.742 -22.047 -0.925 1 96.38 4 ARG B N 1
ATOM 2181 C CA . ARG B 1 4 ? -9.758 -23.016 -1.377 1 96.38 4 ARG B CA 1
ATOM 2182 C C . ARG B 1 4 ? -10.344 -23.938 -2.439 1 96.38 4 ARG B C 1
ATOM 2184 O O . ARG B 1 4 ? -9.711 -24.188 -3.471 1 96.38 4 ARG B O 1
ATOM 2191 N N . LYS B 1 5 ? -11.508 -24.453 -2.184 1 96.75 5 LYS B N 1
ATOM 2192 C CA . LYS B 1 5 ? -12.172 -25.312 -3.162 1 96.75 5 LYS B CA 1
ATOM 2193 C C . LYS B 1 5 ? -12.508 -24.531 -4.434 1 96.75 5 LYS B C 1
ATOM 2195 O O . LYS B 1 5 ? -12.398 -25.062 -5.539 1 96.75 5 LYS B O 1
ATOM 2200 N N . SER B 1 6 ? -12.93 -23.312 -4.227 1 97.75 6 SER B N 1
ATOM 2201 C CA . SER B 1 6 ? -13.211 -22.438 -5.371 1 97.75 6 SER B CA 1
ATOM 2202 C C . SER B 1 6 ? -11.961 -22.25 -6.234 1 97.75 6 SER B C 1
ATOM 2204 O O . SER B 1 6 ? -12.055 -22.25 -7.465 1 97.75 6 SER B O 1
ATOM 2206 N N . LEU B 1 7 ? -10.812 -22.062 -5.598 1 98.56 7 LEU B N 1
ATOM 2207 C CA . LEU B 1 7 ? -9.57 -21.891 -6.344 1 98.56 7 LEU B CA 1
ATOM 2208 C C . LEU B 1 7 ? -9.211 -23.156 -7.105 1 98.56 7 LEU B C 1
ATOM 2210 O O . LEU B 1 7 ? -8.773 -23.094 -8.258 1 98.56 7 LEU B O 1
ATOM 2214 N N . LYS B 1 8 ? -9.344 -24.266 -6.477 1 97.75 8 LYS B N 1
ATOM 2215 C CA . LYS B 1 8 ? -9.062 -25.547 -7.125 1 97.75 8 LYS B CA 1
ATOM 2216 C C . LYS B 1 8 ? -9.906 -25.734 -8.383 1 97.75 8 LYS B C 1
ATOM 2218 O O . LYS B 1 8 ? -9.391 -26.109 -9.438 1 97.75 8 LYS B O 1
ATOM 2223 N N . THR B 1 9 ? -11.188 -25.453 -8.25 1 98.06 9 THR B N 1
ATOM 2224 C CA . THR B 1 9 ? -12.094 -25.547 -9.391 1 98.06 9 THR B CA 1
ATOM 2225 C C . THR B 1 9 ? -11.68 -24.578 -10.492 1 98.06 9 THR B C 1
ATOM 2227 O O . THR B 1 9 ? -11.664 -24.938 -11.672 1 98.06 9 THR B O 1
ATOM 2230 N N . LEU B 1 10 ? -11.336 -23.406 -10.086 1 98.25 10 LEU B N 1
ATOM 2231 C CA . LEU B 1 10 ? -10.945 -22.359 -11.023 1 98.25 10 LEU B CA 1
ATOM 2232 C C . LEU B 1 10 ? -9.727 -22.797 -11.836 1 98.25 10 LEU B C 1
ATOM 2234 O O . LEU B 1 10 ? -9.719 -22.688 -13.062 1 98.25 10 LEU B O 1
ATOM 2238 N N . VAL B 1 11 ? -8.711 -23.328 -11.219 1 98.19 11 VAL B N 1
ATOM 2239 C CA . VAL B 1 11 ? -7.438 -23.656 -11.852 1 98.19 11 VAL B CA 1
ATOM 2240 C C . VAL B 1 11 ? -7.594 -24.906 -12.711 1 98.19 11 VAL B C 1
ATOM 2242 O O . VAL B 1 11 ? -7.016 -25 -13.797 1 98.19 11 VAL B O 1
ATOM 2245 N N . GLU B 1 12 ? -8.391 -25.812 -12.297 1 97.56 12 GLU B N 1
ATOM 2246 C CA . GLU B 1 12 ? -8.586 -27.078 -13 1 97.56 12 GLU B CA 1
ATOM 2247 C C . GLU B 1 12 ? -9.43 -26.891 -14.25 1 97.56 12 GLU B C 1
ATOM 2249 O O . GLU B 1 12 ? -9.406 -27.734 -15.156 1 97.56 12 GLU B O 1
ATOM 2254 N N . ALA B 1 13 ? -10.133 -25.828 -14.273 1 97.75 13 ALA B N 1
ATOM 2255 C CA . ALA B 1 13 ? -10.945 -25.531 -15.453 1 97.75 13 ALA B CA 1
ATOM 2256 C C . ALA B 1 13 ? -10.062 -25.234 -16.656 1 97.75 13 ALA B C 1
ATOM 2258 O O . ALA B 1 13 ? -10.508 -25.359 -17.812 1 97.75 13 ALA B O 1
ATOM 2259 N N . ARG B 1 14 ? -8.828 -24.812 -16.406 1 97.5 14 ARG B N 1
ATOM 2260 C CA . ARG B 1 14 ? -7.836 -24.547 -17.453 1 97.5 14 ARG B CA 1
ATOM 2261 C C . ARG B 1 14 ? -8.406 -23.641 -18.531 1 97.5 14 ARG B C 1
ATOM 2263 O O . ARG B 1 14 ? -8.273 -23.938 -19.719 1 97.5 14 ARG B O 1
ATOM 2270 N N . ARG B 1 15 ? -9.039 -22.562 -18.109 1 97.44 15 ARG B N 1
ATOM 2271 C CA . ARG B 1 15 ? -9.641 -21.609 -19.031 1 97.44 15 ARG B CA 1
ATOM 2272 C C . ARG B 1 15 ? -8.875 -20.281 -19.016 1 97.44 15 ARG B C 1
ATOM 2274 O O . ARG B 1 15 ? -9.422 -19.234 -19.375 1 97.44 15 ARG B O 1
ATOM 2281 N N . GLY B 1 16 ? -7.676 -20.328 -18.484 1 98 16 GLY B N 1
ATOM 2282 C CA . GLY B 1 16 ? -6.84 -19.141 -18.516 1 98 16 GLY B CA 1
ATOM 2283 C C . GLY B 1 16 ? -7.387 -18 -17.672 1 98 16 GLY B C 1
ATOM 2284 O O . GLY B 1 16 ? -7.461 -16.859 -18.125 1 98 16 GLY B O 1
ATOM 2285 N N . ALA B 1 17 ? -7.82 -18.359 -16.453 1 98.44 17 ALA B N 1
ATOM 2286 C CA . ALA B 1 17 ? -8.344 -17.328 -15.562 1 98.44 17 ALA B CA 1
ATOM 2287 C C . ALA B 1 17 ? -7.301 -16.234 -15.312 1 98.44 17 ALA B C 1
ATOM 2289 O O . ALA B 1 17 ? -6.176 -16.531 -14.906 1 98.44 17 ALA B O 1
ATOM 2290 N N . ILE B 1 18 ? -7.664 -14.969 -15.602 1 98.81 18 ILE B N 1
ATOM 2291 C CA . ILE B 1 18 ? -6.77 -13.852 -15.32 1 98.81 18 ILE B CA 1
ATOM 2292 C C . ILE B 1 18 ? -6.738 -13.578 -13.812 1 98.81 18 ILE B C 1
ATOM 2294 O O . ILE B 1 18 ? -7.785 -13.383 -13.195 1 98.81 18 ILE B O 1
ATOM 2298 N N . VAL B 1 19 ? -5.566 -13.602 -13.25 1 98.88 19 VAL B N 1
ATOM 2299 C CA . VAL B 1 19 ? -5.375 -13.336 -11.828 1 98.88 19 VAL B CA 1
ATOM 2300 C C . VAL B 1 19 ? -4.441 -12.141 -11.648 1 98.88 19 VAL B C 1
ATOM 2302 O O . VAL B 1 19 ? -3.23 -12.258 -11.852 1 98.88 19 VAL B O 1
ATOM 2305 N N . PRO B 1 20 ? -4.992 -10.977 -11.227 1 98.88 20 PRO B N 1
ATOM 2306 C CA . PRO B 1 20 ? -4.137 -9.812 -10.961 1 98.88 20 PRO B CA 1
ATOM 2307 C C . PRO B 1 20 ? -3.443 -9.891 -9.602 1 98.88 20 PRO B C 1
ATOM 2309 O O . PRO B 1 20 ? -3.904 -10.602 -8.703 1 98.88 20 PRO B O 1
ATOM 2312 N N . GLY B 1 21 ? -2.352 -9.156 -9.555 1 98.69 21 GLY B N 1
ATOM 2313 C CA . GLY B 1 21 ? -1.654 -9.039 -8.289 1 98.69 21 GLY B CA 1
ATOM 2314 C C . GLY B 1 21 ? -2.205 -7.926 -7.41 1 98.69 21 GLY B C 1
ATOM 2315 O O . GLY B 1 21 ? -2.703 -6.918 -7.914 1 98.69 21 GLY B O 1
ATOM 2316 N N . ALA B 1 22 ? -2.123 -8.102 -6.129 1 98.81 22 ALA B N 1
ATOM 2317 C CA . ALA B 1 22 ? -2.389 -7.094 -5.105 1 98.81 22 ALA B CA 1
ATOM 2318 C C . ALA B 1 22 ? -1.227 -6.992 -4.121 1 98.81 22 ALA B C 1
ATOM 2320 O O . ALA B 1 22 ? -0.478 -7.953 -3.932 1 98.81 22 ALA B O 1
ATOM 2321 N N . PHE B 1 23 ? -1.099 -5.809 -3.52 1 98.5 23 PHE B N 1
ATOM 2322 C CA . PHE B 1 23 ? 0.045 -5.562 -2.648 1 98.5 23 PHE B CA 1
ATOM 2323 C C . PHE B 1 23 ? -0.412 -5.066 -1.282 1 98.5 23 PHE B C 1
ATOM 2325 O O . PHE B 1 23 ? 0.408 -4.855 -0.386 1 98.5 23 PHE B O 1
ATOM 2332 N N . ASN B 1 24 ? -1.663 -4.836 -1.09 1 98.56 24 ASN B N 1
ATOM 2333 C CA . ASN B 1 24 ? -2.301 -4.488 0.175 1 98.56 24 ASN B CA 1
ATOM 2334 C C . ASN B 1 24 ? -3.816 -4.66 0.104 1 98.56 24 ASN B C 1
ATOM 2336 O O . ASN B 1 24 ? -4.348 -5.113 -0.91 1 98.56 24 ASN B O 1
ATOM 2340 N N . ALA B 1 25 ? -4.516 -4.309 1.223 1 98.75 25 ALA B N 1
ATOM 2341 C CA . ALA B 1 25 ? -5.945 -4.586 1.346 1 98.75 25 ALA B CA 1
ATOM 2342 C C . ALA B 1 25 ? -6.75 -3.787 0.324 1 98.75 25 ALA B C 1
ATOM 2344 O O . ALA B 1 25 ? -7.633 -4.328 -0.343 1 98.75 25 ALA B O 1
ATOM 2345 N N . LEU B 1 26 ? -6.441 -2.521 0.135 1 98.81 26 LEU B N 1
ATOM 2346 C CA . LEU B 1 26 ? -7.25 -1.711 -0.769 1 98.81 26 LEU B CA 1
ATOM 2347 C C . LEU B 1 26 ? -7.035 -2.135 -2.217 1 98.81 26 LEU B C 1
ATOM 2349 O O . LEU B 1 26 ? -7.984 -2.168 -3.006 1 98.81 26 LEU B O 1
ATOM 2353 N N . SER B 1 27 ? -5.762 -2.436 -2.621 1 98.81 27 SER B N 1
ATOM 2354 C CA . SER B 1 27 ? -5.547 -2.914 -3.984 1 98.81 27 SER B CA 1
ATOM 2355 C C . SER B 1 27 ? -6.285 -4.223 -4.234 1 98.81 27 SER B C 1
ATOM 2357 O O . SER B 1 27 ? -6.773 -4.465 -5.34 1 98.81 27 SER B O 1
ATOM 2359 N N . ALA B 1 28 ? -6.352 -5.09 -3.211 1 98.94 28 ALA B N 1
ATOM 2360 C CA . ALA B 1 28 ? -7.105 -6.332 -3.332 1 98.94 28 ALA B CA 1
ATOM 2361 C C . ALA B 1 28 ? -8.594 -6.055 -3.51 1 98.94 28 ALA B C 1
ATOM 2363 O O . ALA B 1 28 ? -9.266 -6.719 -4.305 1 98.94 28 ALA B O 1
ATOM 2364 N N . LYS B 1 29 ? -9.109 -5.082 -2.789 1 98.88 29 LYS B N 1
ATOM 2365 C CA . LYS B 1 29 ? -10.516 -4.711 -2.912 1 98.88 29 LYS B CA 1
ATOM 2366 C C . LYS B 1 29 ? -10.828 -4.203 -4.316 1 98.88 29 LYS B C 1
ATOM 2368 O O . LYS B 1 29 ? -11.906 -4.473 -4.852 1 98.88 29 LYS B O 1
ATOM 2373 N N . VAL B 1 30 ? -9.906 -3.428 -4.902 1 98.88 30 VAL B N 1
ATOM 2374 C CA . VAL B 1 30 ? -10.086 -2.945 -6.266 1 98.88 30 VAL B CA 1
ATOM 2375 C C . VAL B 1 30 ? -10.18 -4.129 -7.227 1 98.88 30 VAL B C 1
ATOM 2377 O O . VAL B 1 30 ? -11.047 -4.164 -8.094 1 98.88 30 VAL B O 1
ATOM 2380 N N . VAL B 1 31 ? -9.312 -5.148 -7.062 1 98.88 31 VAL B N 1
ATOM 2381 C CA . VAL B 1 31 ? -9.289 -6.336 -7.91 1 98.88 31 VAL B CA 1
ATOM 2382 C C . VAL B 1 31 ? -10.617 -7.078 -7.785 1 98.88 31 VAL B C 1
ATOM 2384 O O . VAL B 1 31 ? -11.242 -7.418 -8.797 1 98.88 31 VAL B O 1
ATOM 2387 N N . GLU B 1 32 ? -11.062 -7.328 -6.547 1 98.81 32 GLU B N 1
ATOM 2388 C CA . GLU B 1 32 ? -12.32 -8.039 -6.316 1 98.81 32 GLU B CA 1
ATOM 2389 C C . GLU B 1 32 ? -13.508 -7.25 -6.848 1 98.81 32 GLU B C 1
ATOM 2391 O O . GLU B 1 32 ? -14.414 -7.82 -7.461 1 98.81 32 GLU B O 1
ATOM 2396 N N . ASP B 1 33 ? -13.484 -5.938 -6.645 1 98.69 33 ASP B N 1
ATOM 2397 C CA . ASP B 1 33 ? -14.578 -5.062 -7.07 1 98.69 33 ASP B CA 1
ATOM 2398 C C . ASP B 1 33 ? -14.766 -5.117 -8.586 1 98.69 33 ASP B C 1
ATOM 2400 O O . ASP B 1 33 ? -15.891 -4.977 -9.078 1 98.69 33 ASP B O 1
ATOM 2404 N N . LEU B 1 34 ? -13.695 -5.34 -9.305 1 98.69 34 LEU B N 1
ATOM 2405 C CA . LEU B 1 34 ? -13.734 -5.359 -10.758 1 98.69 34 LEU B CA 1
ATOM 2406 C C . LEU B 1 34 ? -14.117 -6.746 -11.273 1 98.69 34 LEU B C 1
ATOM 2408 O O . LEU B 1 34 ? -14.195 -6.961 -12.484 1 98.69 34 LEU B O 1
ATOM 2412 N N . GLY B 1 35 ? -14.281 -7.746 -10.391 1 98.62 35 GLY B N 1
ATOM 2413 C CA . GLY B 1 35 ? -14.906 -9.008 -10.75 1 98.62 35 GLY B CA 1
ATOM 2414 C C . GLY B 1 35 ? -13.906 -10.117 -11.016 1 98.62 35 GLY B C 1
ATOM 2415 O O . GLY B 1 35 ? -14.281 -11.195 -11.484 1 98.62 35 GLY B O 1
ATOM 2416 N N . PHE B 1 36 ? -12.633 -9.898 -10.75 1 98.81 36 PHE B N 1
ATOM 2417 C CA . PHE B 1 36 ? -11.664 -10.984 -10.891 1 98.81 36 PHE B CA 1
ATOM 2418 C C . PHE B 1 36 ? -11.914 -12.07 -9.859 1 98.81 36 PHE B C 1
ATOM 2420 O O . PHE B 1 36 ? -12.32 -11.789 -8.734 1 98.81 36 PHE B O 1
ATOM 2427 N N . GLU B 1 37 ? -11.609 -13.305 -10.172 1 98.62 37 GLU B N 1
ATOM 2428 C CA . GLU B 1 37 ? -12.102 -14.445 -9.406 1 98.62 37 GLU B CA 1
ATOM 2429 C C . GLU B 1 37 ? -11.07 -14.898 -8.383 1 98.62 37 GLU B C 1
ATOM 2431 O O . GLU B 1 37 ? -11.367 -15.711 -7.508 1 98.62 37 GLU B O 1
ATOM 2436 N N . ALA B 1 38 ? -9.836 -14.398 -8.461 1 98.88 38 ALA B N 1
ATOM 2437 C CA . ALA B 1 38 ? -8.742 -14.695 -7.531 1 98.88 38 ALA B CA 1
ATOM 2438 C C . ALA B 1 38 ? -7.719 -13.562 -7.512 1 98.88 38 ALA B C 1
ATOM 2440 O O . ALA B 1 38 ? -7.715 -12.703 -8.398 1 98.88 38 ALA B O 1
ATOM 2441 N N . ILE B 1 39 ? -6.934 -13.562 -6.473 1 98.94 39 ILE B N 1
ATOM 2442 C CA . ILE B 1 39 ? -5.922 -12.523 -6.293 1 98.94 39 ILE B CA 1
ATOM 2443 C C . ILE B 1 39 ? -4.566 -13.164 -6.008 1 98.94 39 ILE B C 1
ATOM 2445 O O . ILE B 1 39 ? -4.48 -14.133 -5.25 1 98.94 39 ILE B O 1
ATOM 2449 N N . TYR B 1 40 ? -3.59 -12.664 -6.676 1 98.94 40 TYR B N 1
ATOM 2450 C CA . TYR B 1 40 ? -2.203 -13.016 -6.395 1 98.94 40 TYR B CA 1
ATOM 2451 C C . TYR B 1 40 ? -1.553 -11.984 -5.484 1 98.94 40 TYR B C 1
ATOM 2453 O O . TYR B 1 40 ? -1.416 -10.812 -5.859 1 98.94 40 TYR B O 1
ATOM 2461 N N . ILE B 1 41 ? -1.216 -12.312 -4.25 1 98.81 41 ILE B N 1
ATOM 2462 C CA . ILE B 1 41 ? -0.453 -11.414 -3.396 1 98.81 41 ILE B CA 1
ATOM 2463 C C . ILE B 1 41 ? 1.008 -11.391 -3.84 1 98.81 41 ILE B C 1
ATOM 2465 O O . ILE B 1 41 ? 1.767 -12.32 -3.535 1 98.81 41 ILE B O 1
ATOM 2469 N N . THR B 1 42 ? 1.422 -10.352 -4.52 1 98.06 42 THR B N 1
ATOM 2470 C CA . THR B 1 42 ? 2.688 -10.289 -5.238 1 98.06 42 THR B CA 1
ATOM 2471 C C . THR B 1 42 ? 3.83 -9.922 -4.297 1 98.06 42 THR B C 1
ATOM 2473 O O . THR B 1 42 ? 3.803 -8.867 -3.666 1 98.06 42 THR B O 1
ATOM 2476 N N . GLY B 1 43 ? 4.871 -10.812 -4.246 1 96.94 43 GLY B N 1
ATOM 2477 C CA . GLY B 1 43 ? 6.051 -10.516 -3.447 1 96.94 43 GLY B CA 1
ATOM 2478 C C . GLY B 1 43 ? 6.742 -9.234 -3.863 1 96.94 43 GLY B C 1
ATOM 2479 O O . GLY B 1 43 ? 7.129 -8.43 -3.014 1 96.94 43 GLY B O 1
ATOM 2480 N N . ALA B 1 44 ? 6.902 -9.008 -5.168 1 96.38 44 ALA B N 1
ATOM 2481 C CA . ALA B 1 44 ? 7.52 -7.781 -5.672 1 96.38 44 ALA B CA 1
ATOM 2482 C C . ALA B 1 44 ? 6.703 -6.555 -5.281 1 96.38 44 ALA B C 1
ATOM 2484 O O . ALA B 1 44 ? 7.262 -5.523 -4.902 1 96.38 44 ALA B O 1
ATOM 2485 N N . GLY B 1 45 ? 5.355 -6.637 -5.43 1 97.38 45 GLY B N 1
ATOM 2486 C CA . GLY B 1 45 ? 4.488 -5.523 -5.078 1 97.38 45 GLY B CA 1
ATOM 2487 C C . GLY B 1 45 ? 4.562 -5.148 -3.607 1 97.38 45 GLY B C 1
ATOM 2488 O O . GLY B 1 45 ? 4.641 -3.967 -3.266 1 97.38 45 GLY B O 1
ATOM 2489 N N . VAL B 1 46 ? 4.523 -6.148 -2.74 1 97.88 46 VAL B N 1
ATOM 2490 C CA . VAL B 1 46 ? 4.656 -5.918 -1.306 1 97.88 46 VAL B CA 1
ATOM 2491 C C . VAL B 1 46 ? 6.02 -5.297 -1.006 1 97.88 46 VAL B C 1
ATOM 2493 O O . VAL B 1 46 ? 6.113 -4.32 -0.258 1 97.88 46 VAL B O 1
ATOM 2496 N N . THR B 1 47 ? 7.078 -5.828 -1.605 1 97.94 47 THR B N 1
ATOM 2497 C CA . THR B 1 47 ? 8.422 -5.305 -1.391 1 97.94 47 THR B CA 1
ATOM 2498 C C . THR B 1 47 ? 8.508 -3.846 -1.831 1 97.94 47 THR B C 1
ATOM 2500 O O . THR B 1 47 ? 9.055 -3.006 -1.109 1 97.94 47 THR B O 1
ATOM 2503 N N . ASN B 1 48 ? 7.953 -3.594 -3.035 1 98.31 48 ASN B N 1
ATOM 2504 C CA . ASN B 1 48 ? 7.996 -2.234 -3.564 1 98.31 48 ASN B CA 1
ATOM 2505 C C . ASN B 1 48 ? 7.176 -1.274 -2.707 1 98.31 48 ASN B C 1
ATOM 2507 O O . ASN B 1 48 ? 7.676 -0.229 -2.287 1 98.31 48 ASN B O 1
ATOM 2511 N N . MET B 1 49 ? 5.977 -1.644 -2.4 1 98.38 49 MET B N 1
ATOM 2512 C CA . MET B 1 49 ? 5.043 -0.723 -1.756 1 98.38 49 MET B CA 1
ATOM 2513 C C . MET B 1 49 ? 5.367 -0.566 -0.275 1 98.38 49 MET B C 1
ATOM 2515 O O . MET B 1 49 ? 5.301 0.539 0.266 1 98.38 49 MET B O 1
ATOM 2519 N N . TRP B 1 50 ? 5.758 -1.612 0.361 1 97.81 50 TRP B N 1
ATOM 2520 C CA . TRP B 1 50 ? 5.957 -1.602 1.807 1 97.81 50 TRP B CA 1
ATOM 2521 C C . TRP B 1 50 ? 7.352 -1.095 2.16 1 97.81 50 TRP B C 1
ATOM 2523 O O . TRP B 1 50 ? 7.504 -0.24 3.037 1 97.81 50 TRP B O 1
ATOM 2533 N N . PHE B 1 51 ? 8.391 -1.52 1.391 1 97.31 51 PHE B N 1
ATOM 2534 C CA . PHE B 1 51 ? 9.773 -1.213 1.75 1 97.31 51 PHE B CA 1
ATOM 2535 C C . PHE B 1 51 ? 10.32 -0.096 0.873 1 97.31 51 PHE B C 1
ATOM 2537 O O . PHE B 1 51 ? 11.328 0.527 1.213 1 97.31 51 PHE B O 1
ATOM 2544 N N . GLY B 1 52 ? 9.711 0.122 -0.292 1 98.12 52 GLY B N 1
ATOM 2545 C CA . GLY B 1 52 ? 10.336 1.008 -1.259 1 98.12 52 GLY B CA 1
ATOM 2546 C C . GLY B 1 52 ? 11.625 0.449 -1.83 1 98.12 52 GLY B C 1
ATOM 2547 O O . GLY B 1 52 ? 12.539 1.205 -2.176 1 98.12 52 GLY B O 1
ATOM 2548 N N . MET B 1 53 ? 11.727 -0.874 -1.901 1 97.56 53 MET B N 1
ATOM 2549 C CA . MET B 1 53 ? 12.945 -1.554 -2.322 1 97.56 53 MET B CA 1
ATOM 2550 C C . MET B 1 53 ? 12.672 -2.475 -3.508 1 97.56 53 MET B C 1
ATOM 2552 O O . MET B 1 53 ? 11.523 -2.801 -3.795 1 97.56 53 MET B O 1
ATOM 2556 N N . PRO B 1 54 ? 13.695 -2.764 -4.281 1 96.38 54 PRO B N 1
ATOM 2557 C CA . PRO B 1 54 ? 13.5 -3.73 -5.363 1 96.38 54 PRO B CA 1
ATOM 2558 C C . PRO B 1 54 ? 13.312 -5.156 -4.855 1 96.38 54 PRO B C 1
ATOM 2560 O O . PRO B 1 54 ? 13.695 -5.473 -3.727 1 96.38 54 PRO B O 1
ATOM 2563 N N . ASP B 1 55 ? 12.688 -5.98 -5.605 1 94.62 55 ASP B N 1
ATOM 2564 C CA . ASP B 1 55 ? 12.391 -7.363 -5.25 1 94.62 55 ASP B CA 1
ATOM 2565 C C . ASP B 1 55 ? 13.656 -8.219 -5.285 1 94.62 55 ASP B C 1
ATOM 2567 O O . ASP B 1 55 ? 13.883 -8.961 -6.246 1 94.62 55 ASP B O 1
ATOM 2571 N N . GLN B 1 56 ? 14.414 -8.125 -4.234 1 93.19 56 GLN B N 1
ATOM 2572 C CA . GLN B 1 56 ? 15.688 -8.844 -4.145 1 93.19 56 GLN B CA 1
ATOM 2573 C C . GLN B 1 56 ? 15.789 -9.625 -2.842 1 93.19 56 GLN B C 1
ATOM 2575 O O . GLN B 1 56 ? 16.859 -9.695 -2.234 1 93.19 56 GLN B O 1
ATOM 2580 N N . GLY B 1 57 ? 14.641 -10.102 -2.404 1 92.88 57 GLY B N 1
ATOM 2581 C CA . GLY B 1 57 ? 14.648 -11.031 -1.286 1 92.88 57 GLY B CA 1
ATOM 2582 C C . GLY B 1 57 ? 14.625 -10.336 0.064 1 92.88 57 GLY B C 1
ATOM 2583 O O . GLY B 1 57 ? 14.977 -10.938 1.081 1 92.88 57 GLY B O 1
ATOM 2584 N N . PHE B 1 58 ? 14.156 -9.062 0.119 1 94.38 58 PHE B N 1
ATOM 2585 C CA . PHE B 1 58 ? 14.102 -8.312 1.37 1 94.38 58 PHE B CA 1
ATOM 2586 C C . PHE B 1 58 ? 12.867 -8.695 2.176 1 94.38 58 PHE B C 1
ATOM 2588 O O . PHE B 1 58 ? 12.852 -8.562 3.402 1 94.38 58 PHE B O 1
ATOM 2595 N N . MET B 1 59 ? 11.852 -9.133 1.489 1 94.75 59 MET B N 1
ATOM 2596 C CA . MET B 1 59 ? 10.594 -9.508 2.139 1 94.75 59 MET B CA 1
ATOM 2597 C C . MET B 1 59 ? 10.773 -10.781 2.961 1 94.75 59 MET B C 1
ATOM 2599 O O . MET B 1 59 ? 11.344 -11.766 2.48 1 94.75 59 MET B O 1
ATOM 2603 N N . GLY B 1 60 ? 10.328 -10.805 4.227 1 96.5 60 GLY B N 1
ATOM 2604 C CA . GLY B 1 60 ? 10.352 -11.977 5.086 1 96.5 60 GLY B CA 1
ATOM 2605 C C . GLY B 1 60 ? 8.984 -12.586 5.305 1 96.5 60 GLY B C 1
ATOM 2606 O O . GLY B 1 60 ? 7.977 -12.047 4.84 1 96.5 60 GLY B O 1
ATOM 2607 N N . LEU B 1 61 ? 9.008 -13.727 6.023 1 98.19 61 LEU B N 1
ATOM 2608 C CA . LEU B 1 61 ? 7.777 -14.477 6.258 1 98.19 61 LEU B CA 1
ATOM 2609 C C . LEU B 1 61 ? 6.773 -13.648 7.047 1 98.19 61 LEU B C 1
ATOM 2611 O O . LEU B 1 61 ? 5.578 -13.656 6.738 1 98.19 61 LEU B O 1
ATOM 2615 N N . ALA B 1 62 ? 7.246 -12.906 8.031 1 97.5 62 ALA B N 1
ATOM 2616 C CA . ALA B 1 62 ? 6.332 -12.141 8.875 1 97.5 62 ALA B CA 1
ATOM 2617 C C . ALA B 1 62 ? 5.617 -11.055 8.062 1 97.5 62 ALA B C 1
ATOM 2619 O O . ALA B 1 62 ? 4.414 -10.836 8.234 1 97.5 62 ALA B O 1
ATOM 2620 N N . GLU B 1 63 ? 6.348 -10.367 7.211 1 97.56 63 GLU B N 1
ATOM 2621 C CA . GLU B 1 63 ? 5.77 -9.312 6.391 1 97.56 63 GLU B CA 1
ATOM 2622 C C . GLU B 1 63 ? 4.684 -9.852 5.469 1 97.56 63 GLU B C 1
ATOM 2624 O O . GLU B 1 63 ? 3.582 -9.297 5.406 1 97.56 63 GLU B O 1
ATOM 2629 N N . ILE B 1 64 ? 5.02 -10.953 4.762 1 98.5 64 ILE B N 1
ATOM 2630 C CA . ILE B 1 64 ? 4.055 -11.453 3.789 1 98.5 64 ILE B CA 1
ATOM 2631 C C . ILE B 1 64 ? 2.867 -12.078 4.516 1 98.5 64 ILE B C 1
ATOM 2633 O O . ILE B 1 64 ? 1.732 -12.008 4.039 1 98.5 64 ILE B O 1
ATOM 2637 N N . ALA B 1 65 ? 3.062 -12.641 5.703 1 98.75 65 ALA B N 1
ATOM 2638 C CA . ALA B 1 65 ? 1.96 -13.172 6.496 1 98.75 65 ALA B CA 1
ATOM 2639 C C . ALA B 1 65 ? 1.011 -12.062 6.938 1 98.75 65 ALA B C 1
ATOM 2641 O O . ALA B 1 65 ? -0.211 -12.219 6.863 1 98.75 65 ALA B O 1
ATOM 2642 N N . ASP B 1 66 ? 1.545 -10.969 7.398 1 98.19 66 ASP B N 1
ATOM 2643 C CA . ASP B 1 66 ? 0.726 -9.836 7.816 1 98.19 66 ASP B CA 1
ATOM 2644 C C . ASP B 1 66 ? -0.089 -9.281 6.648 1 98.19 66 ASP B C 1
ATOM 2646 O O . ASP B 1 66 ? -1.276 -8.984 6.801 1 98.19 66 ASP B O 1
ATOM 2650 N N . HIS B 1 67 ? 0.549 -9.117 5.512 1 98.69 67 HIS B N 1
ATOM 2651 C CA . HIS B 1 67 ? -0.163 -8.648 4.328 1 98.69 67 HIS B CA 1
ATOM 2652 C C . HIS B 1 67 ? -1.262 -9.633 3.926 1 98.69 67 HIS B C 1
ATOM 2654 O O . HIS B 1 67 ? -2.369 -9.219 3.574 1 98.69 67 HIS B O 1
ATOM 2660 N N . THR B 1 68 ? -0.935 -10.922 3.992 1 98.88 68 THR B N 1
ATOM 2661 C CA . THR B 1 68 ? -1.914 -11.945 3.646 1 98.88 68 THR B CA 1
ATOM 2662 C C . THR B 1 68 ? -3.137 -11.852 4.555 1 98.88 68 THR B C 1
ATOM 2664 O O . THR B 1 68 ? -4.273 -11.875 4.078 1 98.88 68 THR B O 1
ATOM 2667 N N . ALA B 1 69 ? -2.91 -11.734 5.836 1 98.75 69 ALA B N 1
ATOM 2668 C CA . ALA B 1 69 ? -4.004 -11.664 6.797 1 98.75 69 ALA B CA 1
ATOM 2669 C C . ALA B 1 69 ? -4.875 -10.43 6.551 1 98.75 69 ALA B C 1
ATOM 2671 O O . ALA B 1 69 ? -6.105 -10.516 6.59 1 98.75 69 ALA B O 1
ATOM 2672 N N . ARG B 1 70 ? -4.25 -9.297 6.324 1 98.44 70 ARG B N 1
ATOM 2673 C CA . ARG B 1 70 ? -4.98 -8.062 6.074 1 98.44 70 ARG B CA 1
ATOM 2674 C C . ARG B 1 70 ? -5.824 -8.164 4.812 1 98.44 70 ARG B C 1
ATOM 2676 O O . ARG B 1 70 ? -6.98 -7.73 4.789 1 98.44 70 ARG B O 1
ATOM 2683 N N . ILE B 1 71 ? -5.223 -8.688 3.764 1 98.81 71 ILE B N 1
ATOM 2684 C CA . ILE B 1 71 ? -5.938 -8.836 2.5 1 98.81 71 ILE B CA 1
ATOM 2685 C C . ILE B 1 71 ? -7.09 -9.828 2.674 1 98.81 71 ILE B C 1
ATOM 2687 O O . ILE B 1 71 ? -8.195 -9.594 2.174 1 98.81 71 ILE B O 1
ATOM 2691 N N . ARG B 1 72 ? -6.848 -10.898 3.424 1 98.75 72 ARG B N 1
ATOM 2692 C CA . ARG B 1 72 ? -7.895 -11.883 3.67 1 98.75 72 ARG B CA 1
ATOM 2693 C C . ARG B 1 72 ? -9.094 -11.25 4.363 1 98.75 72 ARG B C 1
ATOM 2695 O O . ARG B 1 72 ? -10.242 -11.547 4.02 1 98.75 72 ARG B O 1
ATOM 2702 N N . ASP B 1 73 ? -8.883 -10.406 5.332 1 98.12 73 ASP B N 1
ATOM 2703 C CA . ASP B 1 73 ? -9.953 -9.719 6.055 1 98.12 73 ASP B CA 1
ATOM 2704 C C . ASP B 1 73 ? -10.75 -8.812 5.121 1 98.12 73 ASP B C 1
ATOM 2706 O O . ASP B 1 73 ? -11.914 -8.508 5.391 1 98.12 73 ASP B O 1
ATOM 2710 N N . ALA B 1 74 ? -10.156 -8.422 3.986 1 98.38 74 ALA B N 1
ATOM 2711 C CA . ALA B 1 74 ? -10.719 -7.359 3.156 1 98.38 74 ALA B CA 1
ATOM 2712 C C . ALA B 1 74 ? -11.5 -7.934 1.979 1 98.38 74 ALA B C 1
ATOM 2714 O O . ALA B 1 74 ? -12.344 -7.254 1.393 1 98.38 74 ALA B O 1
ATOM 2715 N N . VAL B 1 75 ? -11.156 -9.172 1.581 1 98.5 75 VAL B N 1
ATOM 2716 C CA . VAL B 1 75 ? -11.766 -9.711 0.365 1 98.5 75 VAL B CA 1
ATOM 2717 C C . VAL B 1 75 ? -12.258 -11.133 0.616 1 98.5 75 VAL B C 1
ATOM 2719 O O . VAL B 1 75 ? -11.906 -11.75 1.624 1 98.5 75 VAL B O 1
ATOM 2722 N N . SER B 1 76 ? -13.031 -11.672 -0.342 1 98.06 76 SER B N 1
ATOM 2723 C CA . SER B 1 76 ? -13.641 -12.984 -0.161 1 98.06 76 SER B CA 1
ATOM 2724 C C . SER B 1 76 ? -13.203 -13.953 -1.25 1 98.06 76 SER B C 1
ATOM 2726 O O . SER B 1 76 ? -13.516 -15.148 -1.194 1 98.06 76 SER B O 1
ATOM 2728 N N . VAL B 1 77 ? -12.445 -13.477 -2.271 1 98.69 77 VAL B N 1
ATOM 2729 C CA . VAL B 1 77 ? -11.992 -14.336 -3.363 1 98.69 77 VAL B CA 1
ATOM 2730 C C . VAL B 1 77 ? -10.727 -15.07 -2.947 1 98.69 77 VAL B C 1
ATOM 2732 O O . VAL B 1 77 ? -10.047 -14.664 -2 1 98.69 77 VAL B O 1
ATOM 2735 N N . PRO B 1 78 ? -10.336 -16.172 -3.641 1 98.88 78 PRO B N 1
ATOM 2736 C CA . PRO B 1 78 ? -9.141 -16.938 -3.312 1 98.88 78 PRO B CA 1
ATOM 2737 C C . PRO B 1 78 ? -7.859 -16.125 -3.404 1 98.88 78 PRO B C 1
ATOM 2739 O O . PRO B 1 78 ? -7.742 -15.25 -4.27 1 98.88 78 PRO B O 1
ATOM 2742 N N . LEU B 1 79 ? -6.918 -16.469 -2.521 1 98.94 79 LEU B N 1
ATOM 2743 C CA . LEU B 1 79 ? -5.633 -15.789 -2.455 1 98.94 79 LEU B CA 1
ATOM 2744 C C . LEU B 1 79 ? -4.492 -16.75 -2.781 1 98.94 79 LEU B C 1
ATOM 2746 O O . LEU B 1 79 ? -4.352 -17.797 -2.146 1 98.94 79 LEU B O 1
ATOM 2750 N N . ILE B 1 80 ? -3.719 -16.391 -3.801 1 98.94 80 ILE B N 1
ATOM 2751 C CA . ILE B 1 80 ? -2.443 -17.031 -4.102 1 98.94 80 ILE B CA 1
ATOM 2752 C C . ILE B 1 80 ? -1.299 -16.188 -3.555 1 98.94 80 ILE B C 1
ATOM 2754 O O . ILE B 1 80 ? -1.162 -15.016 -3.912 1 98.94 80 ILE B O 1
ATOM 2758 N N . VAL B 1 81 ? -0.476 -16.766 -2.709 1 98.94 81 VAL B N 1
ATOM 2759 C CA . VAL B 1 81 ? 0.519 -15.969 -1.993 1 98.94 81 VAL B CA 1
ATOM 2760 C C . VAL B 1 81 ? 1.916 -16.312 -2.506 1 98.94 81 VAL B C 1
ATOM 2762 O O . VAL B 1 81 ? 2.322 -17.469 -2.498 1 98.94 81 VAL B O 1
ATOM 2765 N N . ASP B 1 82 ? 2.658 -15.305 -2.943 1 98.69 82 ASP B N 1
ATOM 2766 C CA . ASP B 1 82 ? 4.07 -15.453 -3.279 1 98.69 82 ASP B CA 1
ATOM 2767 C C . ASP B 1 82 ? 4.922 -15.609 -2.021 1 98.69 82 ASP B C 1
ATOM 2769 O O . ASP B 1 82 ? 5.086 -14.656 -1.254 1 98.69 82 ASP B O 1
ATOM 2773 N N . ALA B 1 83 ? 5.527 -16.719 -1.858 1 98.44 83 ALA B N 1
ATOM 2774 C CA . ALA B 1 83 ? 6.34 -16.969 -0.672 1 98.44 83 ALA B CA 1
ATOM 2775 C C . ALA B 1 83 ? 7.82 -17.062 -1.029 1 98.44 83 ALA B C 1
ATOM 2777 O O . ALA B 1 83 ? 8.609 -17.656 -0.294 1 98.44 83 ALA B O 1
ATOM 2778 N N . ASP B 1 84 ? 8.18 -16.484 -2.197 1 97.19 84 ASP B N 1
ATOM 2779 C CA . ASP B 1 84 ? 9.57 -16.453 -2.635 1 97.19 84 ASP B CA 1
ATOM 2780 C C . ASP B 1 84 ? 10.188 -17.859 -2.559 1 97.19 84 ASP B C 1
ATOM 2782 O O . ASP B 1 84 ? 9.648 -18.812 -3.117 1 97.19 84 ASP B O 1
ATOM 2786 N N . THR B 1 85 ? 11.305 -17.984 -1.873 1 96.75 85 THR B N 1
ATOM 2787 C CA . THR B 1 85 ? 12 -19.266 -1.824 1 96.75 85 THR B CA 1
ATOM 2788 C C . THR B 1 85 ? 11.586 -20.062 -0.591 1 96.75 85 THR B C 1
ATOM 2790 O O . THR B 1 85 ? 12.203 -21.078 -0.26 1 96.75 85 THR B O 1
ATOM 2793 N N . GLY B 1 86 ? 10.609 -19.594 0.126 1 97.56 86 GLY B N 1
ATOM 2794 C CA . GLY B 1 86 ? 10.172 -20.281 1.331 1 97.56 86 GLY B CA 1
ATOM 2795 C C . GLY B 1 86 ? 10.984 -19.906 2.559 1 97.56 86 GLY B C 1
ATOM 2796 O O . GLY B 1 86 ? 10.844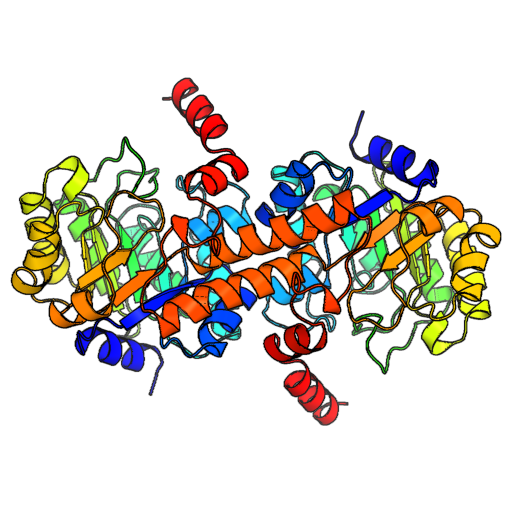 -20.531 3.613 1 97.56 86 GLY B O 1
ATOM 2797 N N . PHE B 1 87 ? 11.914 -18.984 2.416 1 97 87 PHE B N 1
ATOM 2798 C CA . PHE B 1 87 ? 12.617 -18.312 3.496 1 97 87 PHE B CA 1
ATOM 2799 C C . PHE B 1 87 ? 13.547 -19.266 4.23 1 97 87 PHE B C 1
ATOM 2801 O O . PHE B 1 87 ? 13.633 -19.234 5.457 1 97 87 PHE B O 1
ATOM 2808 N N . GLY B 1 88 ? 14.125 -20.219 3.574 1 95.75 88 GLY B N 1
ATOM 2809 C CA . GLY B 1 88 ? 15.102 -21.141 4.129 1 95.75 88 GLY B CA 1
ATOM 2810 C C . GLY B 1 88 ? 15.047 -22.516 3.496 1 95.75 88 GLY B C 1
ATOM 2811 O O . GLY B 1 88 ? 14.883 -22.641 2.279 1 95.75 88 GLY B O 1
ATOM 2812 N N . ASN B 1 89 ? 15.336 -23.531 4.305 1 96 89 ASN B N 1
ATOM 2813 C CA . ASN B 1 89 ? 15.336 -24.906 3.809 1 96 89 ASN B CA 1
ATOM 2814 C C . ASN B 1 89 ? 13.977 -25.578 4 1 96 89 ASN B C 1
ATOM 2816 O O . ASN B 1 89 ? 12.977 -24.891 4.223 1 96 89 ASN B O 1
ATOM 2820 N N . ALA B 1 90 ? 13.914 -26.859 3.814 1 97.5 90 ALA B N 1
ATOM 2821 C CA . ALA B 1 90 ? 12.656 -27.609 3.852 1 97.5 90 ALA B CA 1
ATOM 2822 C C . ALA B 1 90 ? 11.93 -27.391 5.18 1 97.5 90 ALA B C 1
ATOM 2824 O O . ALA B 1 90 ? 10.703 -27.297 5.215 1 97.5 90 ALA B O 1
ATOM 2825 N N . LEU B 1 91 ? 12.648 -27.328 6.262 1 97.5 91 LEU B N 1
ATOM 2826 C CA . LEU B 1 91 ? 12.031 -27.094 7.566 1 97.5 91 LEU B CA 1
ATOM 2827 C C . LEU B 1 91 ? 11.422 -25.703 7.637 1 97.5 91 LEU B C 1
ATOM 2829 O O . LEU B 1 91 ? 10.344 -25.516 8.219 1 97.5 91 LEU B O 1
ATOM 2833 N N . ASN B 1 92 ? 12.109 -24.703 7.109 1 98.19 92 ASN B N 1
ATOM 2834 C CA . ASN B 1 92 ? 11.562 -23.359 7.031 1 98.19 92 ASN B CA 1
ATOM 2835 C C . ASN B 1 92 ? 10.305 -23.312 6.168 1 98.19 92 ASN B C 1
ATOM 2837 O O . ASN B 1 92 ? 9.352 -22.609 6.5 1 98.19 92 ASN B O 1
ATOM 2841 N N . VAL B 1 93 ? 10.336 -24.047 5.113 1 98.56 93 VAL B N 1
ATOM 2842 C CA . VAL B 1 93 ? 9.18 -24.109 4.223 1 98.56 93 VAL B CA 1
ATOM 2843 C C . VAL B 1 93 ? 7.984 -24.703 4.961 1 98.56 93 VAL B C 1
ATOM 2845 O O . VAL B 1 93 ? 6.859 -24.219 4.82 1 98.56 93 VAL B O 1
ATOM 2848 N N . TYR B 1 94 ? 8.242 -25.766 5.703 1 98.56 94 TYR B N 1
ATOM 2849 C CA . TYR B 1 94 ? 7.188 -26.344 6.527 1 98.56 94 TYR B CA 1
ATOM 2850 C C . TYR B 1 94 ? 6.543 -25.281 7.414 1 98.56 94 TYR B C 1
ATOM 2852 O O . TYR B 1 94 ? 5.316 -25.156 7.449 1 98.56 94 TYR B O 1
ATOM 2860 N N . HIS B 1 95 ? 7.344 -24.531 8.102 1 98.56 95 HIS B N 1
ATOM 2861 C CA . HIS B 1 95 ? 6.887 -23.453 8.961 1 98.56 95 HIS B CA 1
ATOM 2862 C C . HIS B 1 95 ? 6.176 -22.359 8.156 1 98.56 95 HIS B C 1
ATOM 2864 O O . HIS B 1 95 ? 5.148 -21.844 8.594 1 98.56 95 HIS B O 1
ATOM 2870 N N . THR B 1 96 ? 6.684 -22.016 7.023 1 98.81 96 THR B N 1
ATOM 2871 C CA . THR B 1 96 ? 6.113 -21.016 6.141 1 98.81 96 THR B CA 1
ATOM 2872 C C . THR B 1 96 ? 4.691 -21.375 5.734 1 98.81 96 THR B C 1
ATOM 2874 O O . THR B 1 96 ? 3.781 -20.547 5.809 1 98.81 96 THR B O 1
ATOM 2877 N N . VAL B 1 97 ? 4.488 -22.641 5.324 1 98.81 97 VAL B N 1
ATOM 2878 C CA . VAL B 1 97 ? 3.178 -23.109 4.883 1 98.81 97 VAL B CA 1
ATOM 2879 C C . VAL B 1 97 ? 2.176 -22.984 6.031 1 98.81 97 VAL B C 1
ATOM 2881 O O . VAL B 1 97 ? 1.071 -22.469 5.848 1 98.81 97 VAL B O 1
ATOM 2884 N N . ARG B 1 98 ? 2.566 -23.375 7.207 1 98.69 98 ARG B N 1
ATOM 2885 C CA . ARG B 1 98 ? 1.688 -23.297 8.367 1 98.69 98 ARG B CA 1
ATOM 2886 C C . ARG B 1 98 ? 1.322 -21.859 8.68 1 98.69 98 ARG B C 1
ATOM 2888 O O . ARG B 1 98 ? 0.168 -21.547 8.992 1 98.69 98 ARG B O 1
ATOM 2895 N N . THR B 1 99 ? 2.291 -21.031 8.586 1 98.81 99 THR B N 1
ATOM 2896 C CA . THR B 1 99 ? 2.107 -19.609 8.898 1 98.81 99 THR B CA 1
ATOM 2897 C C . THR B 1 99 ? 1.172 -18.953 7.883 1 98.81 99 THR B C 1
ATOM 2899 O O . THR B 1 99 ? 0.222 -18.266 8.266 1 98.81 99 THR B O 1
ATOM 2902 N N . LEU B 1 100 ? 1.363 -19.203 6.633 1 98.88 100 LEU B N 1
ATOM 2903 C CA . LEU B 1 100 ? 0.586 -18.547 5.586 1 98.88 100 LEU B CA 1
ATOM 2904 C C . LEU B 1 100 ? -0.808 -19.156 5.48 1 98.88 100 LEU B C 1
ATOM 2906 O O . LEU B 1 100 ? -1.773 -18.453 5.172 1 98.88 100 LEU B O 1
ATOM 2910 N N . GLU B 1 101 ? -0.901 -20.453 5.734 1 98.81 101 GLU B N 1
ATOM 2911 C CA . GLU B 1 101 ? -2.223 -21.078 5.812 1 98.81 101 GLU B CA 1
ATOM 2912 C C . GLU B 1 101 ? -3.074 -20.422 6.895 1 98.81 101 GLU B C 1
ATOM 2914 O O . GLU B 1 101 ? -4.246 -20.109 6.664 1 98.81 101 GLU B O 1
ATOM 2919 N N . ARG B 1 102 ? -2.531 -20.234 8.047 1 98.25 102 ARG B N 1
ATOM 2920 C CA . ARG B 1 102 ? -3.227 -19.562 9.148 1 98.25 102 ARG B CA 1
ATOM 2921 C C . ARG B 1 102 ? -3.59 -18.125 8.773 1 98.25 102 ARG B C 1
ATOM 2923 O O . ARG B 1 102 ? -4.648 -17.625 9.172 1 98.25 102 ARG B O 1
ATOM 2930 N N . ALA B 1 103 ? -2.732 -17.5 8 1 98.75 103 ALA B N 1
ATOM 2931 C CA . ALA B 1 103 ? -2.934 -16.094 7.621 1 98.75 103 ALA B CA 1
ATOM 2932 C C . ALA B 1 103 ? -4.062 -15.961 6.605 1 98.75 103 ALA B C 1
ATOM 2934 O O . ALA B 1 103 ? -4.559 -14.859 6.363 1 98.75 103 ALA B O 1
ATOM 2935 N N . GLY B 1 104 ? -4.449 -17.078 5.91 1 98.62 104 GLY B N 1
ATOM 2936 C CA . GLY B 1 104 ? -5.613 -17.031 5.043 1 98.62 104 GLY B CA 1
ATOM 2937 C C . GLY B 1 104 ? -5.297 -17.359 3.598 1 98.62 104 GLY B C 1
ATOM 2938 O O . GLY B 1 104 ? -6.125 -17.156 2.709 1 98.62 104 GLY B O 1
ATOM 2939 N N . ALA B 1 105 ? -4.125 -17.875 3.318 1 98.81 105 ALA B N 1
ATOM 2940 C CA . ALA B 1 105 ? -3.744 -18.266 1.963 1 98.81 105 ALA B CA 1
ATOM 2941 C C . ALA B 1 105 ? -4.594 -19.422 1.46 1 98.81 105 ALA B C 1
ATOM 2943 O O . ALA B 1 105 ? -4.934 -20.328 2.227 1 98.81 105 ALA B O 1
ATOM 2944 N N . ASP B 1 106 ? -4.918 -19.375 0.189 1 98.88 106 ASP B N 1
ATOM 2945 C CA . ASP B 1 106 ? -5.578 -20.516 -0.458 1 98.88 106 ASP B CA 1
ATOM 2946 C C . ASP B 1 106 ? -4.598 -21.297 -1.323 1 98.88 106 ASP B C 1
ATOM 2948 O O . ASP B 1 106 ? -4.852 -22.453 -1.655 1 98.88 106 ASP B O 1
ATOM 2952 N N . CYS B 1 107 ? -3.576 -20.688 -1.706 1 98.94 107 CYS B N 1
ATOM 2953 C CA . CYS B 1 107 ? -2.457 -21.266 -2.445 1 98.94 107 CYS B CA 1
ATOM 2954 C C . CYS B 1 107 ? -1.146 -20.578 -2.066 1 98.94 107 CYS B C 1
ATOM 2956 O O . CYS B 1 107 ? -1.112 -19.375 -1.849 1 98.94 107 CYS B O 1
ATOM 2958 N N . ILE B 1 108 ? -0.082 -21.359 -1.952 1 98.94 108 ILE B N 1
ATOM 2959 C CA . ILE B 1 108 ? 1.229 -20.828 -1.604 1 98.94 108 ILE B CA 1
ATOM 2960 C C . ILE B 1 108 ? 2.234 -21.172 -2.699 1 98.94 108 ILE B C 1
ATOM 2962 O O . ILE B 1 108 ? 2.436 -22.344 -3.021 1 98.94 108 ILE B O 1
ATOM 2966 N N . GLN B 1 109 ? 2.805 -20.156 -3.297 1 98.88 109 GLN B N 1
ATOM 2967 C CA . GLN B 1 109 ? 3.82 -20.344 -4.328 1 98.88 109 GLN B CA 1
ATOM 2968 C C . GLN B 1 109 ? 5.219 -20.406 -3.721 1 98.88 109 GLN B C 1
ATOM 2970 O O . GLN B 1 109 ? 5.594 -19.547 -2.922 1 98.88 109 GLN B O 1
ATOM 2975 N N . LEU B 1 110 ? 6.012 -21.344 -4.113 1 98.62 110 LEU B N 1
ATOM 2976 C CA . LEU B 1 110 ? 7.41 -21.5 -3.736 1 98.62 110 LEU B CA 1
ATOM 2977 C C . LEU B 1 110 ? 8.305 -21.562 -4.969 1 98.62 110 LEU B C 1
ATOM 2979 O O . LEU B 1 110 ? 7.957 -22.219 -5.957 1 98.62 110 LEU B O 1
ATOM 2983 N N . GLU B 1 111 ? 9.391 -20.859 -4.934 1 97.69 111 GLU B N 1
ATOM 2984 C CA . GLU B 1 111 ? 10.305 -20.891 -6.078 1 97.69 111 GLU B CA 1
ATOM 2985 C C . GLU B 1 111 ? 11.641 -21.531 -5.703 1 97.69 111 GLU B C 1
ATOM 2987 O O . GLU B 1 111 ? 11.945 -21.703 -4.523 1 97.69 111 GLU B O 1
ATOM 2992 N N . ASP B 1 112 ? 12.5 -21.844 -6.684 1 97.44 112 ASP B N 1
ATOM 2993 C CA . ASP B 1 112 ? 13.68 -22.672 -6.438 1 97.44 112 ASP B CA 1
ATOM 2994 C C . ASP B 1 112 ? 14.969 -21.906 -6.695 1 97.44 112 ASP B C 1
ATOM 2996 O O . ASP B 1 112 ? 15.992 -22.484 -7.047 1 97.44 112 ASP B O 1
ATOM 3000 N N . GLN B 1 113 ? 14.93 -20.625 -6.566 1 95.06 113 GLN B N 1
ATOM 3001 C CA . GLN B 1 113 ? 16.141 -19.828 -6.734 1 95.06 113 GLN B CA 1
ATOM 3002 C C . GLN B 1 113 ? 17.078 -20 -5.547 1 95.06 113 GLN B C 1
ATOM 3004 O O . GLN B 1 113 ? 16.641 -20.297 -4.438 1 95.06 113 GLN B O 1
ATOM 3009 N N . VAL B 1 114 ? 18.375 -19.812 -5.777 1 92.06 114 VAL B N 1
ATOM 3010 C CA . VAL B 1 114 ? 19.359 -19.656 -4.699 1 92.06 114 VAL B CA 1
ATOM 3011 C C . VAL B 1 114 ? 19.109 -18.344 -3.955 1 92.06 114 VAL B C 1
ATOM 3013 O O . VAL B 1 114 ? 18.891 -17.312 -4.578 1 92.06 114 VAL B O 1
ATOM 3016 N N . ALA B 1 115 ? 19.141 -18.406 -2.662 1 83 115 ALA B N 1
ATOM 3017 C CA . ALA B 1 115 ? 18.922 -17.203 -1.85 1 83 115 ALA B CA 1
ATOM 3018 C C . ALA B 1 115 ? 20.188 -16.344 -1.796 1 83 115 ALA B C 1
ATOM 3020 O O . ALA B 1 115 ? 21.297 -16.875 -1.699 1 83 115 ALA B O 1
ATOM 3021 N N . PRO B 1 116 ? 20.109 -15.023 -1.843 1 80.69 116 PRO B N 1
ATOM 3022 C CA . PRO B 1 116 ? 18.859 -14.258 -1.965 1 80.69 116 PRO B CA 1
ATOM 3023 C C . PRO B 1 116 ? 18.328 -14.242 -3.393 1 80.69 116 PRO B C 1
ATOM 3025 O O . PRO B 1 116 ? 19.094 -14.141 -4.348 1 80.69 116 PRO B O 1
ATOM 3028 N N . LYS B 1 117 ? 17.047 -14.352 -3.406 1 81.38 117 LYS B N 1
ATOM 3029 C CA . LYS B 1 117 ? 16.406 -14.445 -4.707 1 81.38 117 LYS B CA 1
ATOM 3030 C C . LYS B 1 117 ? 16.328 -13.086 -5.395 1 81.38 117 LYS B C 1
ATOM 3032 O O . LYS B 1 117 ? 16.547 -12.055 -4.754 1 81.38 117 LYS B O 1
ATOM 3037 N N . ARG B 1 118 ? 16.109 -13.156 -6.691 1 80.44 118 ARG B N 1
ATOM 3038 C CA . ARG B 1 118 ? 15.805 -11.992 -7.52 1 80.44 118 ARG B CA 1
ATOM 3039 C C . ARG B 1 118 ? 14.5 -12.195 -8.289 1 80.44 118 ARG B C 1
ATOM 3041 O O . ARG B 1 118 ? 14 -13.312 -8.391 1 80.44 118 ARG B O 1
ATOM 3048 N N . CYS B 1 119 ? 14.008 -11.102 -8.742 1 81.94 119 CYS B N 1
ATOM 3049 C CA . CYS B 1 119 ? 12.891 -11.203 -9.68 1 81.94 119 CYS B CA 1
ATOM 3050 C C . CYS B 1 119 ? 13.25 -12.102 -10.852 1 81.94 119 CYS B C 1
ATOM 3052 O O . CYS B 1 119 ? 14.375 -12.07 -11.352 1 81.94 119 CYS B O 1
ATOM 3054 N N . GLY B 1 120 ? 12.25 -12.859 -11.266 1 80.31 120 GLY B N 1
ATOM 3055 C CA . GLY B 1 120 ? 12.453 -13.828 -12.328 1 80.31 120 GLY B CA 1
ATOM 3056 C C . GLY B 1 120 ? 12.875 -13.203 -13.641 1 80.31 120 GLY B C 1
ATOM 3057 O O . GLY B 1 120 ? 13.414 -13.883 -14.516 1 80.31 120 GLY B O 1
ATOM 3058 N N . HIS B 1 121 ? 12.695 -11.906 -13.773 1 80.94 121 HIS B N 1
ATOM 3059 C CA . HIS B 1 121 ? 12.992 -11.219 -15.023 1 80.94 121 HIS B CA 1
ATOM 3060 C C . HIS B 1 121 ? 14.281 -10.406 -14.914 1 80.94 121 HIS B C 1
ATOM 3062 O O . HIS B 1 121 ? 14.586 -9.602 -15.797 1 80.94 121 HIS B O 1
ATOM 3068 N N . PHE B 1 122 ? 14.977 -10.578 -13.805 1 78.81 122 PHE B N 1
ATOM 3069 C CA . PHE B 1 122 ? 16.312 -10.016 -13.648 1 78.81 122 PHE B CA 1
ATOM 3070 C C . PHE B 1 122 ? 17.375 -11 -14.109 1 78.81 122 PHE B C 1
ATOM 3072 O O . PHE B 1 122 ? 17.125 -12.203 -14.203 1 78.81 122 PHE B O 1
ATOM 3079 N N . SER B 1 123 ? 18.547 -10.516 -14.422 1 76.5 123 SER B N 1
ATOM 3080 C CA . SER B 1 123 ? 19.688 -11.359 -14.766 1 76.5 123 SER B CA 1
ATOM 3081 C C . SER B 1 123 ? 20.438 -11.812 -13.516 1 76.5 123 SER B C 1
ATOM 3083 O O . SER B 1 123 ? 20.219 -11.273 -12.43 1 76.5 123 SER B O 1
ATOM 3085 N N . GLY B 1 124 ? 21.125 -12.875 -13.719 1 78.5 124 GLY B N 1
ATOM 3086 C CA . GLY B 1 124 ? 22.016 -13.312 -12.656 1 78.5 124 GLY B CA 1
ATOM 3087 C C . GLY B 1 124 ? 21.328 -14.203 -11.633 1 78.5 124 GLY B C 1
ATOM 3088 O O . GLY B 1 124 ? 21.75 -14.266 -10.477 1 78.5 124 GLY B O 1
ATOM 3089 N N . LYS B 1 125 ? 20.312 -14.852 -12.016 1 83.06 125 LYS B N 1
ATOM 3090 C CA . LYS B 1 125 ? 19.641 -15.805 -11.125 1 83.06 125 LYS B CA 1
ATOM 3091 C C . LYS B 1 125 ? 20.312 -17.172 -11.18 1 83.06 125 LYS B C 1
ATOM 3093 O O . LYS B 1 125 ? 21 -17.5 -12.148 1 83.06 125 LYS B O 1
ATOM 3098 N N . ASP B 1 126 ? 20.25 -17.844 -10.125 1 91.12 126 ASP B N 1
ATOM 3099 C CA . ASP B 1 126 ? 20.641 -19.234 -10.023 1 91.12 126 ASP B CA 1
ATOM 3100 C C . ASP B 1 126 ? 19.578 -20.047 -9.266 1 91.12 126 ASP B C 1
ATOM 3102 O O . ASP B 1 126 ? 18.75 -19.484 -8.555 1 91.12 126 ASP B O 1
ATOM 3106 N N . VAL B 1 127 ? 19.547 -21.391 -9.547 1 96.38 127 VAL B N 1
ATOM 3107 C CA . VAL B 1 127 ? 18.578 -22.25 -8.883 1 96.38 127 VAL B CA 1
ATOM 3108 C C . VAL B 1 127 ? 19.297 -23.281 -8.023 1 96.38 127 VAL B C 1
ATOM 3110 O O . VAL B 1 127 ? 20.422 -23.703 -8.352 1 96.38 127 VAL B O 1
ATOM 3113 N N . ILE B 1 128 ? 18.703 -23.688 -6.984 1 97.25 128 ILE B N 1
ATOM 3114 C CA . ILE B 1 128 ? 19.234 -24.75 -6.137 1 97.25 128 ILE B CA 1
ATOM 3115 C C . ILE B 1 128 ? 19.109 -26.094 -6.855 1 97.25 128 ILE B C 1
ATOM 3117 O O . ILE B 1 128 ? 18.516 -26.172 -7.93 1 97.25 128 ILE B O 1
ATOM 3121 N N . SER B 1 129 ? 19.703 -27.109 -6.258 1 97.5 129 SER B N 1
ATOM 3122 C CA . SER B 1 129 ? 19.625 -28.438 -6.875 1 97.5 129 SER B CA 1
ATOM 3123 C C . SER B 1 129 ? 18.188 -28.906 -6.977 1 97.5 129 SER B C 1
ATOM 3125 O O . SER B 1 129 ? 17.328 -28.5 -6.184 1 97.5 129 SER B O 1
ATOM 3127 N N . THR B 1 130 ? 17.906 -29.75 -7.992 1 97.94 130 THR B N 1
ATOM 3128 C CA . THR B 1 130 ? 16.562 -30.297 -8.164 1 97.94 130 THR B CA 1
ATOM 3129 C C . THR B 1 130 ? 16.141 -31.078 -6.918 1 97.94 130 THR B C 1
ATOM 3131 O O . THR B 1 130 ? 14.992 -30.969 -6.484 1 97.94 130 THR B O 1
ATOM 3134 N N . GLU B 1 131 ? 17.062 -31.797 -6.367 1 98.12 131 GLU B N 1
ATOM 3135 C CA . GLU B 1 131 ? 16.766 -32.594 -5.184 1 98.12 131 GLU B CA 1
ATOM 3136 C C . GLU B 1 131 ? 16.344 -31.719 -4.012 1 98.12 131 GLU B C 1
ATOM 3138 O O . GLU B 1 131 ? 15.359 -32.031 -3.322 1 98.12 131 GLU B O 1
ATOM 3143 N N . GLU B 1 132 ? 17.078 -30.656 -3.799 1 98 132 GLU B N 1
ATOM 3144 C CA . GLU B 1 132 ? 16.734 -29.719 -2.727 1 98 132 GLU B CA 1
ATOM 3145 C C . GLU B 1 132 ? 15.383 -29.078 -2.975 1 98 132 GLU B C 1
ATOM 3147 O O . GLU B 1 132 ? 14.57 -28.938 -2.053 1 98 132 GLU B O 1
ATOM 3152 N N . ALA B 1 133 ? 15.164 -28.672 -4.137 1 98.44 133 ALA B N 1
ATOM 3153 C CA . ALA B 1 133 ? 13.898 -28.031 -4.488 1 98.44 133 ALA B CA 1
ATOM 3154 C C . ALA B 1 133 ? 12.727 -28.984 -4.285 1 98.44 133 ALA B C 1
ATOM 3156 O O . ALA B 1 133 ? 11.68 -28.594 -3.762 1 98.44 133 ALA B O 1
ATOM 3157 N N . VAL B 1 134 ? 12.914 -30.203 -4.727 1 98.62 134 VAL B N 1
ATOM 3158 C CA . VAL B 1 134 ? 11.883 -31.219 -4.578 1 98.62 134 VAL B CA 1
ATOM 3159 C C . VAL B 1 134 ? 11.594 -31.453 -3.096 1 98.62 134 VAL B C 1
ATOM 3161 O O . VAL B 1 134 ? 10.43 -31.609 -2.701 1 98.62 134 VAL B O 1
ATOM 3164 N N . SER B 1 135 ? 12.617 -31.484 -2.322 1 98.62 135 SER B N 1
ATOM 3165 C CA . SER B 1 135 ? 12.461 -31.672 -0.882 1 98.62 135 SER B CA 1
ATOM 3166 C C . SER B 1 135 ? 11.633 -30.531 -0.277 1 98.62 135 SER B C 1
ATOM 3168 O O . SER B 1 135 ? 10.82 -30.766 0.616 1 98.62 135 SER B O 1
ATOM 3170 N N . LYS B 1 136 ? 11.836 -29.344 -0.705 1 98.62 136 LYS B N 1
ATOM 3171 C CA . LYS B 1 136 ? 11.07 -28.188 -0.234 1 98.62 136 LYS B CA 1
ATOM 3172 C C . LYS B 1 136 ? 9.602 -28.312 -0.627 1 98.62 136 LYS B C 1
ATOM 3174 O O . LYS B 1 136 ? 8.711 -28.016 0.175 1 98.62 136 LYS B O 1
ATOM 3179 N N . ILE B 1 137 ? 9.312 -28.75 -1.806 1 98.81 137 ILE B N 1
ATOM 3180 C CA . ILE B 1 137 ? 7.938 -28.906 -2.271 1 98.81 137 ILE B CA 1
ATOM 3181 C C . ILE B 1 137 ? 7.254 -30.016 -1.473 1 98.81 137 ILE B C 1
ATOM 3183 O O . ILE B 1 137 ? 6.086 -29.891 -1.094 1 98.81 137 ILE B O 1
ATOM 3187 N N . LYS B 1 138 ? 7.988 -31.109 -1.279 1 98.81 138 LYS B N 1
ATOM 3188 C CA . LYS B 1 138 ? 7.438 -32.188 -0.462 1 98.81 138 LYS B CA 1
ATOM 3189 C C . LYS B 1 138 ? 7.098 -31.688 0.942 1 98.81 138 LYS B C 1
ATOM 3191 O O . LYS B 1 138 ? 6.027 -32 1.473 1 98.81 138 LYS B O 1
ATOM 3196 N N . ALA B 1 139 ? 8.023 -30.953 1.541 1 98.81 139 ALA B N 1
ATOM 3197 C CA . ALA B 1 139 ? 7.785 -30.375 2.863 1 98.81 139 ALA B CA 1
ATOM 3198 C C . ALA B 1 139 ? 6.539 -29.484 2.861 1 98.81 139 ALA B C 1
ATOM 3200 O O . ALA B 1 139 ? 5.762 -29.5 3.816 1 98.81 139 ALA B O 1
ATOM 3201 N N . ALA B 1 140 ? 6.383 -28.719 1.837 1 98.88 140 ALA B N 1
ATOM 3202 C CA . ALA B 1 140 ? 5.215 -27.859 1.71 1 98.88 140 ALA B CA 1
ATOM 3203 C C . ALA B 1 140 ? 3.924 -28.672 1.675 1 98.88 140 ALA B C 1
ATOM 3205 O O . ALA B 1 140 ? 2.965 -28.359 2.385 1 98.88 140 ALA B O 1
ATOM 3206 N N . ALA B 1 141 ? 3.887 -29.672 0.866 1 98.69 141 ALA B N 1
ATOM 3207 C CA . ALA B 1 141 ? 2.717 -30.531 0.731 1 98.69 141 ALA B CA 1
ATOM 3208 C C . ALA B 1 141 ? 2.387 -31.219 2.053 1 98.69 141 ALA B C 1
ATOM 3210 O O . ALA B 1 141 ? 1.218 -31.344 2.424 1 98.69 141 ALA B O 1
ATOM 3211 N N . ASP B 1 142 ? 3.41 -31.625 2.73 1 98.44 142 ASP B N 1
ATOM 3212 C CA . ASP B 1 142 ? 3.229 -32.344 3.988 1 98.44 142 ASP B CA 1
ATOM 3213 C C . ASP B 1 142 ? 2.732 -31.406 5.09 1 98.44 142 ASP B C 1
ATOM 3215 O O . ASP B 1 142 ? 2.059 -31.844 6.023 1 98.44 142 ASP B O 1
ATOM 3219 N N . ALA B 1 143 ? 3.084 -30.172 4.965 1 98.56 143 ALA B N 1
ATOM 3220 C CA . ALA B 1 143 ? 2.818 -29.203 6.027 1 98.56 143 ALA B CA 1
ATOM 3221 C C . ALA B 1 143 ? 1.347 -28.797 6.043 1 98.56 143 ALA B C 1
ATOM 3223 O O . ALA B 1 143 ? 0.854 -28.266 7.039 1 98.56 143 ALA B O 1
ATOM 3224 N N . ARG B 1 144 ? 0.604 -29.031 4.961 1 97.31 144 ARG B N 1
ATOM 3225 C CA . ARG B 1 144 ? -0.782 -28.578 4.84 1 97.31 144 ARG B CA 1
ATOM 3226 C C . ARG B 1 144 ? -1.645 -29.172 5.953 1 97.31 144 ARG B C 1
ATOM 3228 O O . ARG B 1 144 ? -1.583 -30.375 6.227 1 97.31 144 ARG B O 1
ATOM 3235 N N . ARG B 1 145 ? -2.428 -28.297 6.5 1 96.81 145 ARG B N 1
ATOM 3236 C CA . ARG B 1 145 ? -3.438 -28.781 7.441 1 96.81 145 ARG B CA 1
ATOM 3237 C C . ARG B 1 145 ? -4.762 -29.047 6.734 1 96.81 145 ARG B C 1
ATOM 3239 O O . ARG B 1 145 ? -5.438 -30.031 7.02 1 96.81 145 ARG B O 1
ATOM 3246 N N . ASP B 1 146 ? -5.148 -28.094 5.926 1 96.94 146 ASP B N 1
ATOM 3247 C CA . ASP B 1 146 ? -6.309 -28.25 5.051 1 96.94 146 ASP B CA 1
ATOM 3248 C C . ASP B 1 146 ? -5.906 -28.875 3.717 1 96.94 146 ASP B C 1
ATOM 3250 O O . ASP B 1 146 ? -5.129 -28.297 2.961 1 96.94 146 ASP B O 1
ATOM 3254 N N . ALA B 1 147 ? -6.488 -29.938 3.379 1 95.25 147 ALA B N 1
ATOM 3255 C CA . ALA B 1 147 ? -6.121 -30.688 2.178 1 95.25 147 ALA B CA 1
ATOM 3256 C C . ALA B 1 147 ? -6.445 -29.891 0.918 1 95.25 147 ALA B C 1
ATOM 3258 O O . ALA B 1 147 ? -5.914 -30.172 -0.159 1 95.25 147 ALA B O 1
ATOM 3259 N N . ASP B 1 148 ? -7.27 -28.875 1.082 1 97.38 148 ASP B N 1
ATOM 3260 C CA . ASP B 1 148 ? -7.66 -28.078 -0.077 1 97.38 148 ASP B CA 1
ATOM 3261 C C . ASP B 1 148 ? -6.695 -26.906 -0.293 1 97.38 148 ASP B C 1
ATOM 3263 O O . ASP B 1 148 ? -6.797 -26.188 -1.288 1 97.38 148 ASP B O 1
ATOM 3267 N N . LEU B 1 149 ? -5.73 -26.656 0.64 1 98.56 149 LEU B N 1
ATOM 3268 C CA . LEU B 1 149 ? -4.676 -25.672 0.384 1 98.56 149 LEU B CA 1
ATOM 3269 C C . LEU B 1 149 ? -3.791 -26.125 -0.776 1 98.56 149 LEU B C 1
ATOM 3271 O O . LEU B 1 149 ? -3.246 -27.234 -0.756 1 98.56 149 LEU B O 1
ATOM 3275 N N . LEU B 1 150 ? -3.635 -25.281 -1.746 1 98.88 150 LEU B N 1
ATOM 3276 C CA . LEU B 1 150 ? -2.848 -25.656 -2.918 1 98.88 150 LEU B CA 1
ATOM 3277 C C . LEU B 1 150 ? -1.396 -25.219 -2.756 1 98.88 150 LEU B C 1
ATOM 3279 O O . LEU B 1 150 ? -1.119 -24.188 -2.133 1 98.88 150 LEU B O 1
ATOM 3283 N N . ILE B 1 151 ? -0.506 -26.047 -3.301 1 98.88 151 ILE B N 1
ATOM 3284 C CA . ILE B 1 151 ? 0.913 -25.719 -3.4 1 98.88 151 ILE B CA 1
ATOM 3285 C C . ILE B 1 151 ? 1.284 -25.469 -4.859 1 98.88 151 ILE B C 1
ATOM 3287 O O . ILE B 1 151 ? 1.013 -26.297 -5.73 1 98.88 151 ILE B O 1
ATOM 3291 N N . MET B 1 152 ? 1.789 -24.297 -5.137 1 98.88 152 MET B N 1
ATOM 3292 C CA . MET B 1 152 ? 2.289 -23.938 -6.465 1 98.88 152 MET B CA 1
ATOM 3293 C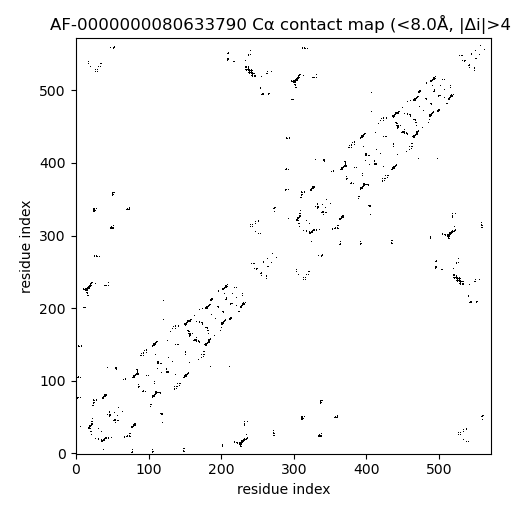 C . MET B 1 152 ? 3.812 -23.938 -6.488 1 98.88 152 MET B C 1
ATOM 3295 O O . MET B 1 152 ? 4.449 -23.266 -5.676 1 98.88 152 MET B O 1
ATOM 3299 N N . ALA B 1 153 ? 4.371 -24.641 -7.387 1 98.81 153 ALA B N 1
ATOM 3300 C CA . ALA B 1 153 ? 5.824 -24.734 -7.492 1 98.81 153 ALA B CA 1
ATOM 3301 C C . ALA B 1 153 ? 6.332 -23.984 -8.719 1 98.81 153 ALA B C 1
ATOM 3303 O O . ALA B 1 153 ? 5.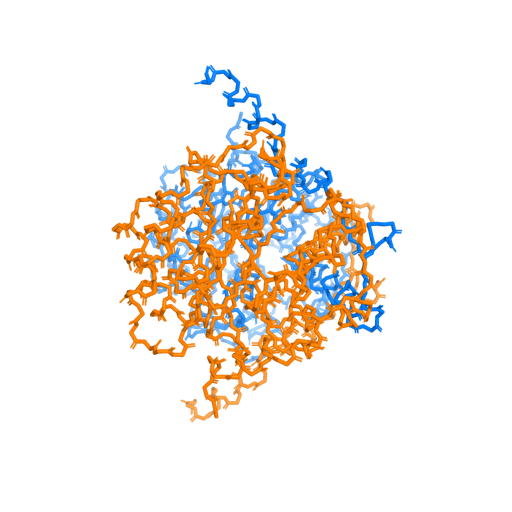973 -24.312 -9.852 1 98.81 153 ALA B O 1
ATOM 3304 N N . ARG B 1 154 ? 7.105 -23 -8.484 1 98.5 154 ARG B N 1
ATOM 3305 C CA . ARG B 1 154 ? 7.742 -22.219 -9.547 1 98.5 154 ARG B CA 1
ATOM 3306 C C . ARG B 1 154 ? 9.188 -22.656 -9.75 1 98.5 154 ARG B C 1
ATOM 3308 O O . ARG B 1 154 ? 9.922 -22.875 -8.781 1 98.5 154 ARG B O 1
ATOM 3315 N N . THR B 1 155 ? 9.609 -22.844 -10.961 1 98.19 155 THR B N 1
ATOM 3316 C CA . THR B 1 155 ? 11.023 -23.047 -11.266 1 98.19 155 THR B CA 1
ATOM 3317 C C . THR B 1 155 ? 11.539 -21.938 -12.18 1 98.19 155 THR B C 1
ATOM 3319 O O . THR B 1 155 ? 10.852 -21.516 -13.109 1 98.19 155 THR B O 1
ATOM 3322 N N . ASP B 1 156 ? 12.633 -21.453 -11.859 1 96.44 156 ASP B N 1
ATOM 3323 C CA . ASP B 1 156 ? 13.344 -20.469 -12.664 1 96.44 156 ASP B CA 1
ATOM 3324 C C . ASP B 1 156 ? 14.43 -21.125 -13.508 1 96.44 156 ASP B C 1
ATOM 3326 O O . ASP B 1 156 ? 15.352 -20.438 -13.977 1 96.44 156 ASP B O 1
ATOM 3330 N N . ALA B 1 157 ? 14.375 -22.375 -13.734 1 95.94 157 ALA B N 1
ATOM 3331 C CA . ALA B 1 157 ? 15.445 -23.156 -14.352 1 95.94 157 ALA B CA 1
ATOM 3332 C C . ALA B 1 157 ? 15.516 -22.891 -15.859 1 95.94 157 ALA B C 1
ATOM 3334 O O . ALA B 1 157 ? 16.531 -23.156 -16.484 1 95.94 157 ALA B O 1
ATOM 3335 N N . ALA B 1 158 ? 14.375 -22.453 -16.453 1 93.81 158 ALA B N 1
ATOM 3336 C CA . ALA B 1 158 ? 14.375 -22.25 -17.906 1 93.81 158 ALA B CA 1
ATOM 3337 C C . ALA B 1 158 ? 15.469 -21.266 -18.312 1 93.81 158 ALA B C 1
ATOM 3339 O O . ALA B 1 158 ? 16.172 -21.484 -19.312 1 93.81 158 ALA B O 1
ATOM 3340 N N . ALA B 1 159 ? 15.641 -20.203 -17.531 1 89 159 ALA B N 1
ATOM 3341 C CA . ALA B 1 159 ? 16.625 -19.156 -17.844 1 89 159 ALA B CA 1
ATOM 3342 C C . ALA B 1 159 ? 18.031 -19.609 -17.5 1 89 159 ALA B C 1
ATOM 3344 O O . ALA B 1 159 ? 19.016 -19.031 -17.969 1 89 159 ALA B O 1
ATOM 3345 N N . VAL B 1 160 ? 18.203 -20.641 -16.703 1 91 160 VAL B N 1
ATOM 3346 C CA . VAL B 1 160 ? 19.5 -21.047 -16.172 1 91 160 VAL B CA 1
ATOM 3347 C C . VAL B 1 160 ? 19.969 -22.312 -16.875 1 91 160 VAL B C 1
ATOM 3349 O O . VAL B 1 160 ? 21.125 -22.391 -17.328 1 91 160 VAL B O 1
ATOM 3352 N N . HIS B 1 161 ? 19.031 -23.297 -17.031 1 94.75 161 HIS B N 1
ATOM 3353 C CA . HIS B 1 161 ? 19.406 -24.625 -17.5 1 94.75 161 HIS B CA 1
ATOM 3354 C C . HIS B 1 161 ? 18.688 -24.969 -18.812 1 94.75 161 HIS B C 1
ATOM 3356 O O . HIS B 1 161 ? 18.922 -26.031 -19.391 1 94.75 161 HIS B O 1
ATOM 3362 N N . GLY B 1 162 ? 17.797 -24.125 -19.219 1 94.56 162 GLY B N 1
ATOM 3363 C CA . GLY B 1 162 ? 17.078 -24.359 -20.453 1 94.56 162 GLY B CA 1
ATOM 3364 C C . GLY B 1 162 ? 15.672 -24.906 -20.234 1 94.56 162 GLY B C 1
ATOM 3365 O O . GLY B 1 162 ? 15.344 -25.344 -19.125 1 94.56 162 GLY B O 1
ATOM 3366 N N . PHE B 1 163 ? 14.898 -24.953 -21.281 1 95.94 163 PHE B N 1
ATOM 3367 C CA . PHE B 1 163 ? 13.469 -25.25 -21.25 1 95.94 163 PHE B CA 1
ATOM 3368 C C . PHE B 1 163 ? 13.242 -26.703 -20.844 1 95.94 163 PHE B C 1
ATOM 3370 O O . PHE B 1 163 ? 12.406 -26.984 -19.984 1 95.94 163 PHE B O 1
ATOM 3377 N N . GLU B 1 164 ? 13.977 -27.594 -21.422 1 97 164 GLU B N 1
ATOM 3378 C CA . GLU B 1 164 ? 13.773 -29.016 -21.141 1 97 164 GLU B CA 1
ATOM 3379 C C . GLU B 1 164 ? 14.07 -29.344 -19.688 1 97 164 GLU B C 1
ATOM 3381 O O . GLU B 1 164 ? 13.352 -30.125 -19.062 1 97 164 GLU B O 1
ATOM 3386 N N . ALA B 1 165 ? 15.109 -28.734 -19.203 1 97 165 ALA B N 1
ATOM 3387 C CA . ALA B 1 165 ? 15.453 -28.922 -17.797 1 97 165 ALA B CA 1
ATOM 3388 C C . ALA B 1 165 ? 14.344 -28.406 -16.875 1 97 165 ALA B C 1
ATOM 3390 O O . ALA B 1 165 ? 14.047 -29.016 -15.852 1 97 165 ALA B O 1
ATOM 3391 N N . ALA B 1 166 ? 13.805 -27.297 -17.219 1 97.75 166 ALA B N 1
ATOM 3392 C CA . ALA B 1 166 ? 12.719 -26.703 -16.438 1 97.75 166 ALA B CA 1
ATOM 3393 C C . ALA B 1 166 ? 11.492 -27.609 -16.438 1 97.75 166 ALA B C 1
ATOM 3395 O O . ALA B 1 166 ? 10.828 -27.766 -15.414 1 97.75 166 ALA B O 1
ATOM 3396 N N . VAL B 1 167 ? 11.156 -28.203 -17.578 1 98.06 167 VAL B N 1
ATOM 3397 C CA . VAL B 1 167 ? 10 -29.078 -17.703 1 98.06 167 VAL B CA 1
ATOM 3398 C C . VAL B 1 167 ? 10.203 -30.328 -16.844 1 98.06 167 VAL B C 1
ATOM 3400 O O . VAL B 1 167 ? 9.281 -30.75 -16.125 1 98.06 167 VAL B O 1
ATOM 3403 N N . GLU B 1 168 ? 11.359 -30.891 -16.922 1 97.94 168 GLU B N 1
ATOM 3404 C CA . GLU B 1 168 ? 11.664 -32.062 -16.109 1 97.94 168 GLU B CA 1
ATOM 3405 C C . GLU B 1 168 ? 11.547 -31.734 -14.617 1 97.94 168 GLU B C 1
ATOM 3407 O O . GLU B 1 168 ? 10.992 -32.531 -13.852 1 97.94 168 GLU B O 1
ATOM 3412 N N . ARG B 1 169 ? 12.109 -30.656 -14.258 1 98.06 169 ARG B N 1
ATOM 3413 C CA . ARG B 1 169 ? 12.039 -30.203 -12.875 1 98.06 169 ARG B CA 1
ATOM 3414 C C . ARG B 1 169 ? 10.594 -30.016 -12.43 1 98.06 169 ARG B C 1
ATOM 3416 O O . ARG B 1 169 ? 10.211 -30.422 -11.328 1 98.06 169 ARG B O 1
ATOM 3423 N N . ALA B 1 170 ? 9.789 -29.422 -13.242 1 98.62 170 ALA B N 1
ATOM 3424 C CA . ALA B 1 170 ? 8.375 -29.188 -12.945 1 98.62 170 ALA B CA 1
ATOM 3425 C C . ALA B 1 170 ? 7.633 -30.516 -12.758 1 98.62 170 ALA B C 1
ATOM 3427 O O . ALA B 1 170 ? 6.758 -30.609 -11.898 1 98.62 170 ALA B O 1
ATOM 3428 N N . GLN B 1 171 ? 7.988 -31.484 -13.57 1 98.5 171 GLN B N 1
ATOM 3429 C CA . GLN B 1 171 ? 7.379 -32.812 -13.43 1 98.5 171 GLN B CA 1
ATOM 3430 C C . GLN B 1 171 ? 7.691 -33.406 -12.062 1 98.5 171 GLN B C 1
ATOM 3432 O O . GLN B 1 171 ? 6.816 -34 -11.422 1 98.5 171 GLN B O 1
ATOM 3437 N N . ARG B 1 172 ? 8.914 -33.25 -11.656 1 98.62 172 ARG B N 1
ATOM 3438 C CA . ARG B 1 172 ? 9.32 -33.75 -10.352 1 98.62 172 ARG B CA 1
ATOM 3439 C C . ARG B 1 172 ? 8.602 -33 -9.227 1 98.62 172 ARG B C 1
ATOM 3441 O O . ARG B 1 172 ? 8.289 -33.594 -8.188 1 98.62 172 ARG B O 1
ATOM 3448 N N . PHE B 1 173 ? 8.391 -31.703 -9.391 1 98.81 173 PHE B N 1
ATOM 3449 C CA . PHE B 1 173 ? 7.613 -30.938 -8.414 1 98.81 173 PHE B CA 1
ATOM 3450 C C . PHE B 1 173 ? 6.203 -31.484 -8.289 1 98.81 173 PHE B C 1
ATOM 3452 O O . PHE B 1 173 ? 5.668 -31.594 -7.184 1 98.81 173 PHE B O 1
ATOM 3459 N N . ALA B 1 174 ? 5.57 -31.828 -9.422 1 98.62 174 ALA B N 1
ATOM 3460 C CA . ALA B 1 174 ? 4.234 -32.438 -9.422 1 98.62 174 ALA B CA 1
ATOM 3461 C C . ALA B 1 174 ? 4.215 -33.719 -8.625 1 98.62 174 ALA B C 1
ATOM 3463 O O . ALA B 1 174 ? 3.299 -33.969 -7.84 1 98.62 174 ALA B O 1
ATOM 3464 N N . GLU B 1 175 ? 5.191 -34.531 -8.844 1 98.5 175 GLU B N 1
ATOM 3465 C CA . GLU B 1 175 ? 5.297 -35.812 -8.148 1 98.5 175 GLU B CA 1
ATOM 3466 C C . GLU B 1 175 ? 5.48 -35.594 -6.645 1 98.5 175 GLU B C 1
ATOM 3468 O O . GLU B 1 175 ? 5.027 -36.438 -5.84 1 98.5 175 GLU B O 1
ATOM 3473 N N . ALA B 1 176 ? 6.129 -34.5 -6.324 1 98.56 176 ALA B N 1
ATOM 3474 C CA . ALA B 1 176 ? 6.445 -34.219 -4.926 1 98.56 176 ALA B CA 1
ATOM 3475 C C . ALA B 1 176 ? 5.238 -33.625 -4.199 1 98.56 176 ALA B C 1
ATOM 3477 O O . ALA B 1 176 ? 5.25 -33.5 -2.975 1 98.56 176 ALA B O 1
ATOM 3478 N N . GLY B 1 177 ? 4.199 -33.281 -4.961 1 98.44 177 GLY B N 1
ATOM 3479 C CA . GLY B 1 177 ? 2.982 -32.844 -4.289 1 98.44 177 GLY B CA 1
ATOM 3480 C C . GLY B 1 177 ? 2.52 -31.469 -4.727 1 98.44 177 GLY B C 1
ATOM 3481 O O . GLY B 1 177 ? 1.53 -30.938 -4.207 1 98.44 177 GLY B O 1
ATOM 3482 N N . ALA B 1 178 ? 3.178 -30.812 -5.695 1 98.75 178 ALA B N 1
ATOM 3483 C CA . ALA B 1 178 ? 2.717 -29.531 -6.219 1 98.75 178 ALA B CA 1
ATOM 3484 C C . ALA B 1 178 ? 1.394 -29.688 -6.965 1 98.75 178 ALA B C 1
ATOM 3486 O O . ALA B 1 178 ? 1.198 -30.656 -7.695 1 98.75 178 ALA B O 1
ATOM 3487 N N . ASP B 1 179 ? 0.475 -28.734 -6.77 1 98.75 179 ASP B N 1
ATOM 3488 C CA . ASP B 1 179 ? -0.841 -28.766 -7.402 1 98.75 179 ASP B CA 1
ATOM 3489 C C . ASP B 1 179 ? -0.87 -27.906 -8.664 1 98.75 179 ASP B C 1
ATOM 3491 O O . ASP B 1 179 ? -1.68 -28.141 -9.562 1 98.75 179 ASP B O 1
ATOM 3495 N N . ILE B 1 180 ? -0.121 -26.875 -8.719 1 98.81 180 ILE B N 1
ATOM 3496 C CA . ILE B 1 180 ? 0.028 -25.953 -9.844 1 98.81 180 ILE B CA 1
ATOM 3497 C C . ILE B 1 180 ? 1.508 -25.797 -10.18 1 98.81 180 ILE B C 1
ATOM 3499 O O . ILE B 1 180 ? 2.354 -25.75 -9.289 1 98.81 180 ILE B O 1
ATOM 3503 N N . LEU B 1 181 ? 1.844 -25.734 -11.43 1 98.81 181 LEU B N 1
ATOM 3504 C CA . LEU B 1 181 ? 3.227 -25.578 -11.867 1 98.81 181 LEU B CA 1
ATOM 3505 C C . LEU B 1 181 ? 3.43 -24.25 -12.586 1 98.81 181 LEU B C 1
ATOM 3507 O O . LEU B 1 181 ? 2.574 -23.828 -13.375 1 98.81 181 LEU B O 1
ATOM 3511 N N . PHE B 1 182 ? 4.492 -23.578 -12.266 1 98.38 182 PHE B N 1
ATOM 3512 C CA . PHE B 1 182 ? 4.867 -22.266 -12.766 1 98.38 182 PHE B CA 1
ATOM 3513 C C . PHE B 1 182 ? 6.293 -22.281 -13.312 1 98.38 182 PHE B C 1
ATOM 3515 O O . PHE B 1 182 ? 7.254 -22.172 -12.555 1 98.38 182 PHE B O 1
ATOM 3522 N N . VAL B 1 183 ? 6.414 -22.516 -14.633 1 96.75 183 VAL B N 1
ATOM 3523 C CA . VAL B 1 183 ? 7.715 -22.406 -15.289 1 96.75 183 VAL B CA 1
ATOM 3524 C C . VAL B 1 183 ? 7.965 -20.953 -15.695 1 96.75 183 VAL B C 1
ATOM 3526 O O . VAL B 1 183 ? 7.379 -20.469 -16.672 1 96.75 183 VAL B O 1
ATOM 3529 N N . GLU B 1 184 ? 8.836 -20.328 -15.016 1 92.88 184 GLU B N 1
ATOM 3530 C CA . GLU B 1 184 ? 9.062 -18.891 -15.156 1 92.88 184 GLU B CA 1
ATOM 3531 C C . GLU B 1 184 ? 10 -18.578 -16.328 1 92.88 184 GLU B C 1
ATOM 3533 O O . GLU B 1 184 ? 10.859 -19.391 -16.656 1 92.88 184 GLU B O 1
ATOM 3538 N N . ALA B 1 185 ? 9.781 -17.391 -16.906 1 87.56 185 ALA B N 1
ATOM 3539 C CA . ALA B 1 185 ? 10.672 -16.75 -17.875 1 87.56 185 ALA B CA 1
ATOM 3540 C C . ALA B 1 185 ? 10.82 -17.609 -19.125 1 87.56 185 ALA B C 1
ATOM 3542 O O . ALA B 1 185 ? 11.938 -17.875 -19.578 1 87.56 185 ALA B O 1
ATOM 3543 N N . VAL B 1 186 ? 9.711 -18.156 -19.578 1 89.31 186 VAL B N 1
ATOM 3544 C CA . VAL B 1 186 ? 9.672 -18.766 -20.906 1 89.31 186 VAL B CA 1
ATOM 3545 C C . VAL B 1 186 ? 9.586 -17.688 -21.969 1 89.31 186 VAL B C 1
ATOM 3547 O O . VAL B 1 186 ? 8.773 -16.766 -21.859 1 89.31 186 VAL B O 1
ATOM 3550 N N . THR B 1 187 ? 10.414 -17.734 -23.031 1 88.5 187 THR B N 1
ATOM 3551 C CA . THR B 1 187 ? 10.594 -16.547 -23.859 1 88.5 187 THR B CA 1
ATOM 3552 C C . THR B 1 187 ? 10.141 -16.828 -25.297 1 88.5 187 THR B C 1
ATOM 3554 O O . THR B 1 187 ? 10.102 -15.914 -26.125 1 88.5 187 THR B O 1
ATOM 3557 N N . THR B 1 188 ? 9.805 -18.031 -25.656 1 91.38 188 THR B N 1
ATOM 3558 C CA . THR B 1 188 ? 9.406 -18.297 -27.031 1 91.38 188 THR B CA 1
ATOM 3559 C C . THR B 1 188 ? 7.957 -18.781 -27.094 1 91.38 188 THR B C 1
ATOM 3561 O O . THR B 1 188 ? 7.484 -19.453 -26.172 1 91.38 188 THR B O 1
ATOM 3564 N N . ALA B 1 189 ? 7.355 -18.5 -28.203 1 91.5 189 ALA B N 1
ATOM 3565 C CA . ALA B 1 189 ? 5.977 -18.938 -28.422 1 91.5 189 ALA B CA 1
ATOM 3566 C C . ALA B 1 189 ? 5.871 -20.453 -28.406 1 91.5 189 ALA B C 1
ATOM 3568 O O . ALA B 1 189 ? 4.879 -21 -27.922 1 91.5 189 ALA B O 1
ATOM 3569 N N . ASP B 1 190 ? 6.844 -21.078 -28.922 1 93.56 190 ASP B N 1
ATOM 3570 C CA . ASP B 1 190 ? 6.844 -22.547 -28.969 1 93.56 190 ASP B CA 1
ATOM 3571 C C . ASP B 1 190 ? 6.852 -23.125 -27.562 1 93.56 190 ASP B C 1
ATOM 3573 O O . ASP B 1 190 ? 6.129 -24.094 -27.281 1 93.56 190 ASP B O 1
ATOM 3577 N N . ASP B 1 191 ? 7.684 -22.562 -26.75 1 93.88 191 ASP B N 1
ATOM 3578 C CA . ASP B 1 191 ? 7.75 -23.047 -25.375 1 93.88 191 ASP B CA 1
ATOM 3579 C C . ASP B 1 191 ? 6.43 -22.797 -24.641 1 93.88 191 ASP B C 1
ATOM 3581 O O . ASP B 1 191 ? 5.973 -23.641 -23.875 1 93.88 191 ASP B O 1
ATOM 3585 N N . ILE B 1 192 ? 5.84 -21.656 -24.891 1 94.44 192 ILE B N 1
ATOM 3586 C CA . ILE B 1 192 ? 4.559 -21.312 -24.281 1 94.44 192 ILE B CA 1
ATOM 3587 C C . ILE B 1 192 ? 3.498 -22.328 -24.703 1 94.44 192 ILE B C 1
ATOM 3589 O O . ILE B 1 192 ? 2.721 -22.797 -23.875 1 94.44 192 ILE B O 1
ATOM 3593 N N . ARG B 1 193 ? 3.51 -22.75 -25.922 1 94.62 193 ARG B N 1
ATOM 3594 C CA . ARG B 1 193 ? 2.52 -23.672 -26.453 1 94.62 193 ARG B CA 1
ATOM 3595 C C . ARG B 1 193 ? 2.76 -25.094 -25.922 1 94.62 193 ARG B C 1
ATOM 3597 O O . ARG B 1 193 ? 1.821 -25.875 -25.797 1 94.62 193 ARG B O 1
ATOM 3604 N N . ALA B 1 194 ? 3.936 -25.359 -25.578 1 95.75 194 ALA B N 1
ATOM 3605 C CA . ALA B 1 194 ? 4.328 -26.734 -25.25 1 95.75 194 ALA B CA 1
ATOM 3606 C C . ALA B 1 194 ? 3.957 -27.078 -23.812 1 95.75 194 ALA B C 1
ATOM 3608 O O . ALA B 1 194 ? 3.65 -28.234 -23.5 1 95.75 194 ALA B O 1
ATOM 3609 N N . LEU B 1 195 ? 3.953 -26.172 -22.922 1 95.88 195 LEU B N 1
ATOM 3610 C CA . LEU B 1 195 ? 3.906 -26.406 -21.484 1 95.88 195 LEU B CA 1
ATOM 3611 C C . LEU B 1 195 ? 2.629 -27.156 -21.094 1 95.88 195 LEU B C 1
ATOM 3613 O O . LEU B 1 195 ? 2.686 -28.188 -20.438 1 95.88 195 LEU B O 1
ATOM 3617 N N . PRO B 1 196 ? 1.462 -26.703 -21.562 1 95.12 196 PRO B N 1
ATOM 3618 C CA . PRO B 1 196 ? 0.235 -27.391 -21.141 1 95.12 196 PRO B CA 1
ATOM 3619 C C . PRO B 1 196 ? 0.152 -28.812 -21.672 1 95.12 196 PRO B C 1
ATOM 3621 O O . PRO B 1 196 ? -0.569 -29.641 -21.125 1 95.12 196 PRO B O 1
ATOM 3624 N N . ARG B 1 197 ? 0.913 -29.109 -22.656 1 94.88 197 ARG B N 1
ATOM 3625 C CA . ARG B 1 197 ? 0.902 -30.453 -23.25 1 94.88 197 ARG B CA 1
ATOM 3626 C C . ARG B 1 197 ? 1.894 -31.375 -22.547 1 94.88 197 ARG B C 1
ATOM 3628 O O . ARG B 1 197 ? 1.702 -32.594 -22.516 1 94.88 197 ARG B O 1
ATOM 3635 N N . ARG B 1 198 ? 2.824 -30.734 -22 1 96.06 198 ARG B N 1
ATOM 3636 C CA . ARG B 1 198 ? 3.932 -31.5 -21.438 1 96.06 198 ARG B CA 1
ATOM 3637 C C . ARG B 1 198 ? 3.74 -31.75 -19.953 1 96.06 198 ARG B C 1
ATOM 3639 O O . ARG B 1 198 ? 4.344 -32.656 -19.375 1 96.06 198 ARG B O 1
ATOM 3646 N N . LEU B 1 199 ? 2.984 -30.984 -19.312 1 97.44 199 LEU B N 1
ATOM 3647 C CA . LEU B 1 199 ? 2.801 -31.047 -17.875 1 97.44 199 LEU B CA 1
ATOM 3648 C C . LEU B 1 199 ? 1.35 -31.359 -17.531 1 97.44 199 LEU B C 1
ATOM 3650 O O . LEU B 1 199 ? 0.433 -30.703 -18.016 1 97.44 199 LEU B O 1
ATOM 3654 N N . GLU B 1 200 ? 1.113 -32.312 -16.703 1 95.62 200 GLU B N 1
ATOM 3655 C CA . GLU B 1 200 ? -0.225 -32.781 -16.391 1 95.62 200 GLU B CA 1
ATOM 3656 C C . GLU B 1 200 ? -0.96 -31.812 -15.469 1 95.62 200 GLU B C 1
ATOM 3658 O O . GLU B 1 200 ? -2.156 -31.578 -15.648 1 95.62 200 GLU B O 1
ATOM 3663 N N . LYS B 1 201 ? -0.254 -31.297 -14.438 1 98.12 201 LYS B N 1
ATOM 3664 C CA . LYS B 1 201 ? -0.865 -30.344 -13.516 1 98.12 201 LYS B CA 1
ATOM 3665 C C . LYS B 1 201 ? -1.128 -29 -14.203 1 98.12 201 LYS B C 1
ATOM 3667 O O . LYS B 1 201 ? -0.446 -28.656 -15.164 1 98.12 201 LYS B O 1
ATOM 3672 N N . PRO B 1 202 ? -2.201 -28.266 -13.734 1 98.31 202 PRO B N 1
ATOM 3673 C CA . PRO B 1 202 ? -2.438 -26.922 -14.297 1 98.31 202 PRO B CA 1
ATOM 3674 C C . PRO B 1 202 ? -1.198 -26.031 -14.25 1 98.31 202 PRO B C 1
ATOM 3676 O O . PRO B 1 202 ? -0.437 -26.094 -13.281 1 98.31 202 PRO B O 1
ATOM 3679 N N . GLN B 1 203 ? -1.051 -25.203 -15.281 1 98.12 203 GLN B N 1
ATOM 3680 C CA . GLN B 1 203 ? 0.087 -24.297 -15.367 1 98.12 203 GLN B CA 1
ATOM 3681 C C . GLN B 1 203 ? -0.356 -22.844 -15.211 1 98.12 203 GLN B C 1
ATOM 3683 O O . GLN B 1 203 ? -1.497 -22.5 -15.523 1 98.12 203 GLN B O 1
ATOM 3688 N N . LEU B 1 204 ? 0.503 -22.062 -14.672 1 97.94 204 LEU B N 1
ATOM 3689 C CA . LEU B 1 204 ? 0.401 -20.609 -14.625 1 97.94 204 LEU B CA 1
ATOM 3690 C C . LEU B 1 204 ? 1.353 -19.969 -15.625 1 97.94 204 LEU B C 1
ATOM 3692 O O . LEU B 1 204 ? 2.523 -20.344 -15.703 1 97.94 204 LEU B O 1
ATOM 3696 N N . MET B 1 205 ? 0.823 -19.094 -16.484 1 97.06 205 MET B N 1
ATOM 3697 C CA . MET B 1 205 ? 1.645 -18.266 -17.344 1 97.06 205 MET B CA 1
ATOM 3698 C C . MET B 1 205 ? 1.722 -16.828 -16.812 1 97.06 205 MET B C 1
ATOM 3700 O O . MET B 1 205 ? 0.696 -16.172 -16.656 1 97.06 205 MET B O 1
ATOM 3704 N N . ASN B 1 206 ? 2.908 -16.406 -16.578 1 96.69 206 ASN B N 1
ATOM 3705 C CA . ASN B 1 206 ? 3.17 -15.102 -15.992 1 96.69 206 ASN B CA 1
ATOM 3706 C C . ASN B 1 206 ? 3.352 -14.031 -17.078 1 96.69 206 ASN B C 1
ATOM 3708 O O . ASN B 1 206 ? 4.32 -14.07 -17.828 1 96.69 206 ASN B O 1
ATOM 3712 N N . MET B 1 207 ? 2.436 -13.078 -17.125 1 95.44 207 MET B N 1
ATOM 3713 C CA . MET B 1 207 ? 2.537 -11.938 -18.031 1 95.44 207 MET B CA 1
ATOM 3714 C C . MET B 1 207 ? 3.07 -10.711 -17.297 1 95.44 207 MET B C 1
ATOM 3716 O O . MET B 1 207 ? 2.314 -10.008 -16.625 1 95.44 207 MET B O 1
ATOM 3720 N N . VAL B 1 208 ? 4.324 -10.477 -17.438 1 92.94 208 VAL B N 1
ATOM 3721 C CA . VAL B 1 208 ? 4.957 -9.312 -16.828 1 92.94 208 VAL B CA 1
ATOM 3722 C C . VAL B 1 208 ? 5.008 -8.164 -17.828 1 92.94 208 VAL B C 1
ATOM 3724 O O . VAL B 1 208 ? 5.699 -8.258 -18.844 1 92.94 208 VAL B O 1
ATOM 3727 N N . ILE B 1 209 ? 4.328 -7.102 -17.578 1 94 209 ILE B N 1
ATOM 3728 C CA . ILE B 1 209 ? 4.324 -5.941 -18.453 1 94 209 ILE B CA 1
ATOM 3729 C C . ILE B 1 209 ? 5.711 -5.309 -18.484 1 94 209 ILE B C 1
ATOM 3731 O O . ILE B 1 209 ? 6.184 -4.781 -17.484 1 94 209 ILE B O 1
ATOM 3735 N N . GLY B 1 210 ? 6.355 -5.336 -19.625 1 89.5 210 GLY B N 1
ATOM 3736 C CA . GLY B 1 210 ? 7.703 -4.809 -19.766 1 89.5 210 GLY B CA 1
ATOM 3737 C C . GLY B 1 210 ? 8.781 -5.828 -19.469 1 89.5 210 GLY B C 1
ATOM 3738 O O . GLY B 1 210 ? 9.969 -5.508 -19.484 1 89.5 210 GLY B O 1
ATOM 3739 N N . GLY B 1 211 ? 8.359 -7.086 -19.094 1 86.25 211 GLY B N 1
ATOM 3740 C CA . GLY B 1 211 ? 9.32 -8.125 -18.766 1 86.25 211 GLY B CA 1
ATOM 3741 C C . GLY B 1 211 ? 9.82 -8.891 -19.984 1 86.25 211 GLY B C 1
ATOM 3742 O O . GLY B 1 211 ? 9.688 -8.414 -21.109 1 86.25 211 GLY B O 1
ATOM 3743 N N . ARG B 1 212 ? 10.453 -10.109 -19.766 1 81.06 212 ARG B N 1
ATOM 3744 C CA . ARG B 1 212 ? 11.148 -10.891 -20.781 1 81.06 212 ARG B CA 1
ATOM 3745 C C . ARG B 1 212 ? 10.164 -11.711 -21.609 1 81.06 212 ARG B C 1
ATOM 3747 O O . ARG B 1 212 ? 10.398 -11.984 -22.781 1 81.06 212 ARG B O 1
ATOM 3754 N N . THR B 1 213 ? 9.148 -12.156 -20.953 1 82.5 213 THR B N 1
ATOM 3755 C CA . THR B 1 213 ? 8.133 -12.945 -21.641 1 82.5 213 THR B CA 1
ATOM 3756 C C . THR B 1 213 ? 7.211 -12.047 -22.453 1 82.5 213 THR B C 1
ATOM 3758 O O . THR B 1 213 ? 6.648 -11.086 -21.938 1 82.5 213 THR B O 1
ATOM 3761 N N . PRO B 1 214 ? 7.055 -12.375 -23.75 1 86.56 214 PRO B N 1
ATOM 3762 C CA . PRO B 1 214 ? 6.137 -11.57 -24.562 1 86.56 214 PRO B CA 1
ATOM 3763 C C . PRO B 1 214 ? 4.695 -11.641 -24.062 1 86.56 214 PRO B C 1
ATOM 3765 O O . PRO B 1 214 ? 4.234 -12.711 -23.656 1 86.56 214 PRO B O 1
ATOM 3768 N N . ILE B 1 215 ? 4.012 -10.578 -24.141 1 91.75 215 ILE B N 1
ATOM 3769 C CA . ILE B 1 215 ? 2.617 -10.555 -23.719 1 91.75 215 ILE B CA 1
ATOM 3770 C C . ILE B 1 215 ? 1.755 -11.305 -24.719 1 91.75 215 ILE B C 1
ATOM 3772 O O . ILE B 1 215 ? 1.812 -11.031 -25.922 1 91.75 215 ILE B O 1
ATOM 3776 N N . VAL B 1 216 ? 1.05 -12.297 -24.25 1 93.81 216 VAL B N 1
ATOM 3777 C CA . VAL B 1 216 ? 0.081 -13.07 -25.016 1 93.81 216 VAL B CA 1
ATOM 3778 C C . VAL B 1 216 ? -1.316 -12.875 -24.438 1 93.81 216 VAL B C 1
ATOM 3780 O O . VAL B 1 216 ? -1.492 -12.891 -23.219 1 93.81 216 VAL B O 1
ATOM 3783 N N . ASN B 1 217 ? -2.26 -12.656 -25.328 1 96.75 217 ASN B N 1
ATOM 3784 C CA . ASN B 1 217 ? -3.633 -12.461 -24.875 1 96.75 217 ASN B CA 1
ATOM 3785 C C . ASN B 1 217 ? -4.152 -13.664 -24.094 1 96.75 217 ASN B C 1
ATOM 3787 O O . ASN B 1 217 ? -3.916 -14.812 -24.484 1 96.75 217 ASN B O 1
ATOM 3791 N N . ALA B 1 218 ? -4.934 -13.391 -23.078 1 97.25 218 ALA B N 1
ATOM 3792 C CA . ALA B 1 218 ? -5.375 -14.445 -22.172 1 97.25 218 ALA B CA 1
ATOM 3793 C C . ALA B 1 218 ? -6.316 -15.414 -22.875 1 97.25 218 ALA B C 1
ATOM 3795 O O . ALA B 1 218 ? -6.391 -16.594 -22.516 1 97.25 218 ALA B O 1
ATOM 3796 N N . THR B 1 219 ? -7.023 -14.953 -23.891 1 97.62 219 THR B N 1
ATOM 3797 C CA . THR B 1 219 ? -7.879 -15.844 -24.672 1 97.62 219 THR B CA 1
ATOM 3798 C C . THR B 1 219 ? -7.051 -16.922 -25.375 1 97.62 219 THR B C 1
ATOM 3800 O O . THR B 1 219 ? -7.43 -18.094 -25.391 1 97.62 219 THR B O 1
ATOM 3803 N N . GLU B 1 220 ? -5.973 -16.453 -25.906 1 97.12 220 GLU B N 1
ATOM 3804 C CA . GLU B 1 220 ? -5.074 -17.391 -26.562 1 97.12 220 GLU B CA 1
ATOM 3805 C C . GLU B 1 220 ? -4.496 -18.391 -25.562 1 97.12 220 GLU B C 1
ATOM 3807 O O . GLU B 1 220 ? -4.391 -19.594 -25.859 1 97.12 220 GLU B O 1
ATOM 3812 N N . LEU B 1 221 ? -4.121 -17.938 -24.422 1 97.69 221 LEU B N 1
ATOM 3813 C CA . LEU B 1 221 ? -3.549 -18.797 -23.391 1 97.69 221 LEU B CA 1
ATOM 3814 C C . LEU B 1 221 ? -4.586 -19.781 -22.875 1 97.69 221 LEU B C 1
ATOM 3816 O O . LEU B 1 221 ? -4.254 -20.922 -22.516 1 97.69 221 LEU B O 1
ATOM 3820 N N . ALA B 1 222 ? -5.828 -19.344 -22.828 1 97.75 222 ALA B N 1
ATOM 3821 C CA . ALA B 1 222 ? -6.93 -20.219 -22.469 1 97.75 222 ALA B CA 1
ATOM 3822 C C . ALA B 1 222 ? -7.062 -21.375 -23.453 1 97.75 222 ALA B C 1
ATOM 3824 O O . ALA B 1 222 ? -7.254 -22.531 -23.062 1 97.75 222 ALA B O 1
ATOM 3825 N N . GLU B 1 223 ? -6.938 -21.047 -24.672 1 97.62 223 GLU B N 1
ATOM 3826 C CA . GLU B 1 223 ? -7.039 -22.047 -25.719 1 97.62 223 GLU B CA 1
ATOM 3827 C C . GLU B 1 223 ? -5.91 -23.062 -25.625 1 97.62 223 GLU B C 1
ATOM 3829 O O . GLU B 1 223 ? -6.086 -24.234 -25.984 1 97.62 223 GLU B O 1
ATOM 3834 N N . LEU B 1 224 ? -4.812 -22.594 -25.109 1 97.12 224 LEU B N 1
ATOM 3835 C CA . LEU B 1 224 ? -3.66 -23.484 -24.953 1 97.12 224 LEU B CA 1
ATOM 3836 C C . LEU B 1 224 ? -3.814 -24.375 -23.734 1 97.12 224 LEU B C 1
ATOM 3838 O O . LEU B 1 224 ? -3.092 -25.359 -23.578 1 97.12 224 LEU B O 1
ATOM 3842 N N . GLY B 1 225 ? -4.707 -23.984 -22.812 1 97.69 225 GLY B N 1
ATOM 3843 C CA . GLY B 1 225 ? -5.008 -24.844 -21.688 1 97.69 225 GLY B CA 1
ATOM 3844 C C . GLY B 1 225 ? -4.344 -24.406 -20.406 1 97.69 225 GLY B C 1
ATOM 3845 O O . GLY B 1 225 ? -4.203 -25.188 -19.453 1 97.69 225 GLY B O 1
ATOM 3846 N N . TYR B 1 226 ? -3.902 -23.172 -20.328 1 98.12 226 TYR B N 1
ATOM 3847 C CA . TYR B 1 226 ? -3.369 -22.641 -19.078 1 98.12 226 TYR B CA 1
ATOM 3848 C C . TYR B 1 226 ? -4.473 -22.469 -18.047 1 98.12 226 TYR B C 1
ATOM 3850 O O . TYR B 1 226 ? -5.598 -22.094 -18.375 1 98.12 226 TYR B O 1
ATOM 3858 N N . GLY B 1 227 ? -4.172 -22.781 -16.797 1 98 227 GLY B N 1
ATOM 3859 C CA . GLY B 1 227 ? -5.113 -22.562 -15.711 1 98 227 GLY B CA 1
ATOM 3860 C C . GLY B 1 227 ? -5.207 -21.109 -15.289 1 98 227 GLY B C 1
ATOM 3861 O O . GLY B 1 227 ? -6.305 -20.578 -15.102 1 98 227 GLY B O 1
ATOM 3862 N N . ILE B 1 228 ? -4.047 -20.469 -15.203 1 98.5 228 ILE B N 1
ATOM 3863 C CA . ILE B 1 228 ? -3.973 -19.094 -14.695 1 98.5 228 ILE B CA 1
ATOM 3864 C C . ILE B 1 228 ? -3.141 -18.234 -15.641 1 98.5 228 ILE B C 1
ATOM 3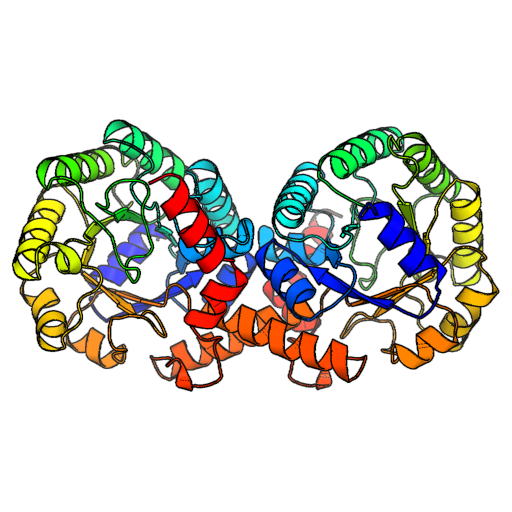866 O O . ILE B 1 228 ? -2.092 -18.672 -16.125 1 98.5 228 ILE B O 1
ATOM 3870 N N . VAL B 1 229 ? -3.621 -17.109 -15.953 1 98.56 229 VAL B N 1
ATOM 3871 C CA . VAL B 1 229 ? -2.855 -16.031 -16.562 1 98.56 229 VAL B CA 1
ATOM 3872 C C . VAL B 1 229 ? -2.592 -14.93 -15.539 1 98.56 229 VAL B C 1
ATOM 3874 O O . VAL B 1 229 ? -3.504 -14.18 -15.172 1 98.56 229 VAL B O 1
ATOM 3877 N N . LEU B 1 230 ? -1.35 -14.828 -15.188 1 98.5 230 LEU B N 1
ATOM 3878 C CA . LEU B 1 230 ? -0.992 -13.977 -14.055 1 98.5 230 LEU B CA 1
ATOM 3879 C C . LEU B 1 230 ? -0.531 -12.609 -14.531 1 98.5 230 LEU B C 1
ATOM 3881 O O . LEU B 1 230 ? 0.341 -12.508 -15.398 1 98.5 230 LEU B O 1
ATOM 3885 N N . TYR B 1 231 ? -1.119 -11.57 -14.086 1 98.31 231 TYR B N 1
ATOM 3886 C CA . TYR B 1 231 ? -0.621 -10.203 -14.141 1 98.31 231 TYR B CA 1
ATOM 3887 C C . TYR B 1 231 ? -0.283 -9.695 -12.75 1 98.31 231 TYR B C 1
ATOM 3889 O O . TYR B 1 231 ? -1.046 -8.922 -12.164 1 98.31 231 TYR B O 1
ATOM 3897 N N . ALA B 1 232 ? 0.858 -10 -12.289 1 97.62 232 ALA B N 1
ATOM 3898 C CA . ALA B 1 232 ? 1.233 -9.812 -10.891 1 97.62 232 ALA B CA 1
ATOM 3899 C C . ALA B 1 232 ? 1.366 -8.336 -10.547 1 97.62 232 ALA B C 1
ATOM 3901 O O . ALA B 1 232 ? 1.175 -7.934 -9.398 1 97.62 232 ALA B O 1
ATOM 3902 N N . ASN B 1 233 ? 1.671 -7.48 -11.57 1 97.38 233 ASN B N 1
ATOM 3903 C CA . ASN B 1 233 ? 2.053 -6.125 -11.195 1 97.38 233 ASN B CA 1
ATOM 3904 C C . ASN B 1 233 ? 1.286 -5.078 -12 1 97.38 233 ASN B C 1
ATOM 3906 O O . ASN B 1 233 ? 1.662 -3.906 -12.023 1 97.38 233 ASN B O 1
ATOM 3910 N N . ALA B 1 234 ? 0.255 -5.516 -12.711 1 98.31 234 ALA B N 1
ATOM 3911 C CA . ALA B 1 234 ? -0.541 -4.562 -13.477 1 98.31 234 ALA B CA 1
ATOM 3912 C C . ALA B 1 234 ? -1.149 -3.498 -12.57 1 98.31 234 ALA B C 1
ATOM 3914 O O . ALA B 1 234 ? -1.081 -2.305 -12.867 1 98.31 234 ALA B O 1
ATOM 3915 N N . ALA B 1 235 ? -1.746 -3.926 -11.453 1 98.69 235 ALA B N 1
ATOM 3916 C CA . ALA B 1 235 ? -2.332 -2.988 -10.5 1 98.69 235 ALA B CA 1
ATOM 3917 C C . ALA B 1 235 ? -1.274 -2.045 -9.938 1 98.69 235 ALA B C 1
ATOM 3919 O O . ALA B 1 235 ? -1.51 -0.841 -9.812 1 98.69 235 ALA B O 1
ATOM 3920 N N . LEU B 1 236 ? -0.113 -2.594 -9.586 1 98.56 236 LEU B N 1
ATOM 3921 C CA . LEU B 1 236 ? 0.98 -1.803 -9.031 1 98.56 236 LEU B CA 1
ATOM 3922 C C . LEU B 1 236 ? 1.442 -0.743 -10.023 1 98.56 236 LEU B C 1
ATOM 3924 O O . LEU B 1 236 ? 1.576 0.43 -9.672 1 98.56 236 LEU B O 1
ATOM 3928 N N . GLN B 1 237 ? 1.669 -1.126 -11.258 1 98.62 237 GLN B N 1
ATOM 3929 C CA . GLN B 1 237 ? 2.115 -0.199 -12.289 1 98.62 237 GLN B CA 1
ATOM 3930 C C . GLN B 1 237 ? 1.045 0.846 -12.594 1 98.62 237 GLN B C 1
ATOM 3932 O O . GLN B 1 237 ? 1.362 2.002 -12.875 1 98.62 237 GLN B O 1
ATOM 3937 N N . GLY B 1 238 ? -0.203 0.42 -12.586 1 98.75 238 GLY B N 1
ATOM 3938 C CA . GLY B 1 238 ? -1.295 1.37 -12.727 1 98.75 238 GLY B CA 1
ATOM 3939 C C . GLY B 1 238 ? -1.354 2.381 -11.602 1 98.75 238 GLY B C 1
ATOM 3940 O O . GLY B 1 238 ? -1.568 3.572 -11.836 1 98.75 238 GLY B O 1
ATOM 3941 N N . ALA B 1 239 ? -1.203 1.925 -10.367 1 98.81 239 ALA B N 1
ATOM 3942 C CA . ALA B 1 239 ? -1.213 2.801 -9.203 1 98.81 239 ALA B CA 1
ATOM 3943 C C . ALA B 1 239 ? -0.116 3.857 -9.297 1 98.81 239 ALA B C 1
ATOM 3945 O O . ALA B 1 239 ? -0.359 5.039 -9.039 1 98.81 239 ALA B O 1
ATOM 3946 N N . VAL B 1 240 ? 1.127 3.398 -9.656 1 98.81 240 VAL B N 1
ATOM 3947 C CA . VAL B 1 240 ? 2.258 4.312 -9.766 1 98.81 240 VAL B CA 1
ATOM 3948 C C . VAL B 1 240 ? 1.976 5.355 -10.844 1 98.81 240 VAL B C 1
ATOM 3950 O O . VAL B 1 240 ? 2.168 6.555 -10.625 1 98.81 240 VAL B O 1
ATOM 3953 N N . ALA B 1 241 ? 1.479 4.887 -12 1 98.69 241 ALA B N 1
ATOM 3954 C CA . ALA B 1 241 ? 1.145 5.805 -13.086 1 98.69 241 ALA B CA 1
ATOM 3955 C C . ALA B 1 241 ? 0.111 6.832 -12.633 1 98.69 241 ALA B C 1
ATOM 3957 O O . ALA B 1 241 ? 0.229 8.023 -12.945 1 98.69 241 ALA B O 1
ATOM 3958 N N . GLY B 1 242 ? -0.932 6.387 -11.953 1 98.69 242 GLY B N 1
ATOM 3959 C CA . GLY B 1 242 ? -1.966 7.277 -11.453 1 98.69 242 GLY B CA 1
ATOM 3960 C C . GLY B 1 242 ? -1.442 8.305 -10.461 1 98.69 242 GLY B C 1
ATOM 3961 O O . GLY B 1 242 ? -1.804 9.477 -10.531 1 98.69 242 GLY B O 1
ATOM 3962 N N . MET B 1 243 ? -0.604 7.895 -9.484 1 98.81 243 MET B N 1
ATOM 3963 C CA . MET B 1 243 ? 0.009 8.82 -8.531 1 98.81 243 MET B CA 1
ATOM 3964 C C . MET B 1 243 ? 0.846 9.867 -9.258 1 98.81 243 MET B C 1
ATOM 3966 O O . MET B 1 243 ? 0.732 11.062 -8.977 1 98.81 243 MET B O 1
ATOM 3970 N N . GLN B 1 244 ? 1.688 9.391 -10.203 1 98.75 244 GLN B N 1
ATOM 3971 C CA . GLN B 1 244 ? 2.576 10.289 -10.938 1 98.75 244 GLN B CA 1
ATOM 3972 C C . GLN B 1 244 ? 1.784 11.344 -11.711 1 98.75 244 GLN B C 1
ATOM 3974 O O . GLN B 1 244 ? 2.127 12.523 -11.688 1 98.75 244 GLN B O 1
ATOM 3979 N N . LYS B 1 245 ? 0.736 10.922 -12.352 1 98.38 245 LYS B N 1
ATOM 3980 C CA . LYS B 1 245 ? -0.077 11.852 -13.133 1 98.38 245 LYS B CA 1
ATOM 3981 C C . LYS B 1 245 ? -0.74 12.891 -12.234 1 98.38 245 LYS B C 1
ATOM 3983 O O . LYS B 1 245 ? -0.64 14.094 -12.492 1 98.38 245 LYS B O 1
ATOM 3988 N N . ALA B 1 246 ? -1.393 12.484 -11.172 1 98.56 246 ALA B N 1
ATOM 3989 C CA . ALA B 1 246 ? -2.115 13.375 -10.273 1 98.56 246 ALA B CA 1
ATOM 3990 C C . ALA B 1 246 ? -1.164 14.352 -9.594 1 98.56 246 ALA B C 1
ATOM 3992 O O . ALA B 1 246 ? -1.433 15.555 -9.531 1 98.56 246 ALA B O 1
ATOM 3993 N N . LEU B 1 247 ? -0.026 13.883 -9.109 1 98.75 247 LEU B N 1
ATOM 3994 C CA . LEU B 1 247 ? 0.896 14.703 -8.328 1 98.75 247 LEU B CA 1
ATOM 3995 C C . LEU B 1 247 ? 1.678 15.648 -9.234 1 98.75 247 LEU B C 1
ATOM 3997 O O . LEU B 1 247 ? 2.066 16.75 -8.812 1 98.75 247 LEU B O 1
ATOM 4001 N N . THR B 1 248 ? 1.937 15.195 -10.5 1 98.75 248 THR B N 1
ATOM 4002 C CA . THR B 1 248 ? 2.568 16.109 -11.445 1 98.75 248 THR B CA 1
ATOM 4003 C C . THR B 1 248 ? 1.69 17.328 -11.688 1 98.75 248 THR B C 1
ATOM 4005 O O . THR B 1 248 ? 2.172 18.453 -11.656 1 98.75 248 THR B O 1
ATOM 4008 N N . VAL B 1 249 ? 0.424 17.125 -11.906 1 98.56 249 VAL B N 1
ATOM 4009 C CA . VAL B 1 249 ? -0.511 18.219 -12.117 1 98.56 249 VAL B CA 1
ATOM 4010 C C . VAL B 1 249 ? -0.6 19.078 -10.852 1 98.56 249 VAL B C 1
ATOM 4012 O O . VAL B 1 249 ? -0.631 20.297 -10.93 1 98.56 249 VAL B O 1
ATOM 4015 N N . LEU B 1 250 ? -0.637 18.438 -9.688 1 98.69 250 LEU B N 1
ATOM 4016 C CA . LEU B 1 250 ? -0.666 19.172 -8.43 1 98.69 250 LEU B CA 1
ATOM 4017 C C . LEU B 1 250 ? 0.564 20.062 -8.289 1 98.69 250 LEU B C 1
ATOM 4019 O O . LEU B 1 250 ? 0.452 21.234 -7.902 1 98.69 250 LEU B O 1
ATOM 4023 N N . ARG B 1 251 ? 1.732 19.5 -8.578 1 98.31 251 ARG B N 1
ATOM 4024 C CA . ARG B 1 251 ? 2.992 20.234 -8.508 1 98.31 251 ARG B CA 1
ATOM 4025 C C . ARG B 1 251 ? 2.986 21.438 -9.453 1 98.31 251 ARG B C 1
ATOM 4027 O O . ARG B 1 251 ? 3.377 22.531 -9.07 1 98.31 251 ARG B O 1
ATOM 4034 N N . ASP B 1 252 ? 2.49 21.219 -10.695 1 98.31 252 ASP B N 1
ATOM 4035 C CA . ASP B 1 252 ? 2.621 22.203 -11.758 1 98.31 252 ASP B CA 1
ATOM 4036 C C . ASP B 1 252 ? 1.491 23.234 -11.695 1 98.31 252 ASP B C 1
ATOM 4038 O O . ASP B 1 252 ? 1.722 24.422 -11.875 1 98.31 252 ASP B O 1
ATOM 4042 N N . ASP B 1 253 ? 0.243 22.781 -11.422 1 98 253 ASP B N 1
ATOM 4043 C CA . ASP B 1 253 ? -0.93 23.641 -11.477 1 98 253 ASP B CA 1
ATOM 4044 C C . ASP B 1 253 ? -1.312 24.141 -10.086 1 98 253 ASP B C 1
ATOM 4046 O O . ASP B 1 253 ? -2.154 25.031 -9.945 1 98 253 ASP B O 1
ATOM 4050 N N . LYS B 1 254 ? -0.76 23.531 -9.07 1 98.06 254 LYS B N 1
ATOM 4051 C CA . LYS B 1 254 ? -0.902 23.953 -7.68 1 98.06 254 LYS B CA 1
ATOM 4052 C C . LYS B 1 254 ? -2.318 23.703 -7.168 1 98.06 254 LYS B C 1
ATOM 4054 O O . LYS B 1 254 ? -2.752 24.328 -6.195 1 98.06 254 LYS B O 1
ATOM 4059 N N . GLU B 1 255 ? -2.975 22.875 -7.863 1 97.25 255 GLU B N 1
ATOM 4060 C CA . GLU B 1 255 ? -4.277 22.375 -7.422 1 97.25 255 GLU B CA 1
ATOM 4061 C C . GLU B 1 255 ? -4.707 21.156 -8.219 1 97.25 255 GLU B C 1
ATOM 4063 O O . GLU B 1 255 ? -4.234 20.938 -9.344 1 97.25 255 GLU B O 1
ATOM 4068 N N . VAL B 1 256 ? -5.539 20.375 -7.66 1 96.75 256 VAL B N 1
ATOM 4069 C CA . VAL B 1 256 ? -6.223 19.266 -8.32 1 96.75 256 VAL B CA 1
ATOM 4070 C C . VAL B 1 256 ? -7.676 19.203 -7.863 1 96.75 256 VAL B C 1
ATOM 4072 O O . VAL B 1 256 ? -7.961 19.25 -6.664 1 96.75 256 VAL B O 1
ATOM 4075 N N . LYS B 1 257 ? -8.547 19.156 -8.797 1 95.5 257 LYS B N 1
ATOM 4076 C CA . LYS B 1 257 ? -9.977 19.062 -8.523 1 95.5 257 LYS B CA 1
ATOM 4077 C C . LYS B 1 257 ? -10.5 17.656 -8.805 1 95.5 257 LYS B C 1
ATOM 4079 O O . LYS B 1 257 ? -9.891 16.906 -9.562 1 95.5 257 LYS B O 1
ATOM 4084 N N . GLU B 1 258 ? -11.602 17.328 -8.211 1 93.94 258 GLU B N 1
ATOM 4085 C CA . GLU B 1 258 ? -12.195 16.016 -8.414 1 93.94 258 GLU B CA 1
ATOM 4086 C C . GLU B 1 258 ? -12.602 15.812 -9.875 1 93.94 258 GLU B C 1
ATOM 4088 O O . GLU B 1 258 ? -12.562 14.695 -10.383 1 93.94 258 GLU B O 1
ATOM 4093 N N . SER B 1 259 ? -12.984 16.891 -10.547 1 93.31 259 SER B N 1
ATOM 4094 C CA . SER B 1 259 ? -13.477 16.844 -11.922 1 93.31 259 SER B CA 1
ATOM 4095 C C . SER B 1 259 ? -12.328 16.688 -12.914 1 93.31 259 SER B C 1
ATOM 4097 O O . SER B 1 259 ? -1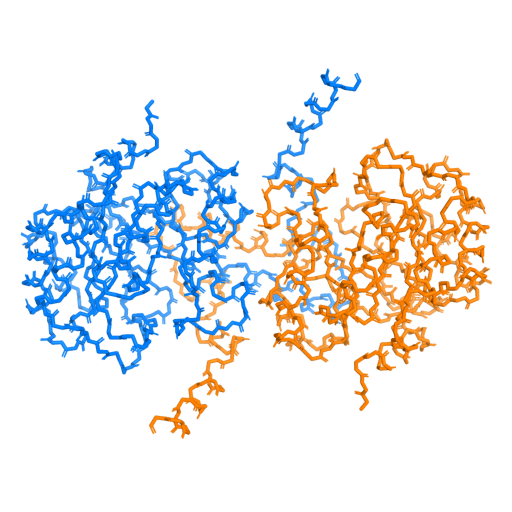2.547 16.609 -14.125 1 93.31 259 SER B O 1
ATOM 4099 N N . SER B 1 260 ? -11.07 16.625 -12.5 1 92.44 260 SER B N 1
ATOM 4100 C CA . SER B 1 260 ? -9.891 16.625 -13.359 1 92.44 260 SER B CA 1
ATOM 4101 C C . SER B 1 260 ? -9.82 15.344 -14.188 1 92.44 260 SER B C 1
ATOM 4103 O O . SER B 1 260 ? -9.164 15.305 -15.234 1 92.44 260 SER B O 1
ATOM 4105 N N . GLY B 1 261 ? -10.43 14.219 -13.664 1 93.94 261 GLY B N 1
ATOM 4106 C CA . GLY B 1 261 ? -10.281 12.914 -14.281 1 93.94 261 GLY B CA 1
ATOM 4107 C C . GLY B 1 261 ? -9.008 12.195 -13.883 1 93.94 261 GLY B C 1
ATOM 4108 O O . GLY B 1 261 ? -8.766 11.07 -14.312 1 93.94 261 GLY B O 1
ATOM 4109 N N . LEU B 1 262 ? -8.211 12.82 -12.984 1 95.94 262 LEU B N 1
ATOM 4110 C CA . LEU B 1 262 ? -6.918 12.281 -12.578 1 95.94 262 LEU B CA 1
ATOM 4111 C C . LEU B 1 262 ? -7.043 11.453 -11.312 1 95.94 262 LEU B C 1
ATOM 4113 O O . LEU B 1 262 ? -6.152 10.664 -10.984 1 95.94 262 LEU B O 1
ATOM 4117 N N . VAL B 1 263 ? -8.18 11.656 -10.555 1 98.06 263 VAL B N 1
ATOM 4118 C CA . VAL B 1 263 ? -8.328 11.047 -9.242 1 98.06 263 VAL B CA 1
ATOM 4119 C C . VAL B 1 263 ? -9.695 10.367 -9.141 1 98.06 263 VAL B C 1
ATOM 4121 O O . VAL B 1 263 ? -10.672 10.82 -9.742 1 98.06 263 VAL B O 1
ATOM 4124 N N . THR B 1 264 ? -9.719 9.266 -8.438 1 97.94 264 THR B N 1
ATOM 4125 C CA . THR B 1 264 ? -11 8.664 -8.094 1 97.94 264 THR B CA 1
ATOM 4126 C C . THR B 1 264 ? -11.789 9.57 -7.156 1 97.94 264 THR B C 1
ATOM 4128 O O . THR B 1 264 ? -11.227 10.188 -6.254 1 97.94 264 THR B O 1
ATOM 4131 N N . PRO B 1 265 ? -13.094 9.711 -7.391 1 96.94 265 PRO B N 1
ATOM 4132 C CA . PRO B 1 265 ? -13.914 10.578 -6.527 1 96.94 265 PRO B CA 1
ATOM 4133 C C . PRO B 1 265 ? -13.891 10.141 -5.066 1 96.94 265 PRO B C 1
ATOM 4135 O O . PRO B 1 265 ? -13.719 8.953 -4.777 1 96.94 265 PRO B O 1
ATOM 4138 N N . PHE B 1 266 ? -14.133 11.102 -4.199 1 94.94 266 PHE B N 1
ATOM 4139 C CA . PHE B 1 266 ? -14.172 10.875 -2.762 1 94.94 266 PHE B CA 1
ATOM 4140 C C . PHE B 1 266 ? -15.195 9.797 -2.418 1 94.94 266 PHE B C 1
ATOM 4142 O O . PHE B 1 266 ? -14.898 8.867 -1.67 1 94.94 266 PHE B O 1
ATOM 4149 N N . ALA B 1 267 ? -16.312 9.852 -2.959 1 95.31 267 ALA B N 1
ATOM 4150 C CA . ALA B 1 267 ? -17.406 8.922 -2.684 1 95.31 267 ALA B CA 1
ATOM 4151 C C . ALA B 1 267 ? -17.031 7.5 -3.104 1 95.31 267 ALA B C 1
ATOM 4153 O O . ALA B 1 267 ? -17.375 6.531 -2.422 1 95.31 267 ALA B O 1
ATOM 4154 N N . GLU B 1 268 ? -16.406 7.379 -4.211 1 97.06 268 GLU B N 1
ATOM 4155 C CA . GLU B 1 268 ? -15.984 6.07 -4.707 1 97.06 268 GLU B CA 1
ATOM 4156 C C . GLU B 1 268 ? -14.93 5.445 -3.793 1 97.06 268 GLU B C 1
ATOM 4158 O O . GLU B 1 268 ? -14.961 4.238 -3.545 1 97.06 268 GLU B O 1
ATOM 4163 N N . ARG B 1 269 ? -14.016 6.246 -3.359 1 96.56 269 ARG B N 1
ATOM 4164 C CA . ARG B 1 269 ? -13.031 5.773 -2.396 1 96.56 269 ARG B CA 1
ATOM 4165 C C . ARG B 1 269 ? -13.703 5.219 -1.146 1 96.56 269 ARG B C 1
ATOM 4167 O O . ARG B 1 269 ? -13.32 4.16 -0.642 1 96.56 269 ARG B O 1
ATOM 4174 N N . GLN B 1 270 ? -14.75 5.918 -0.629 1 96.5 270 GLN B N 1
ATOM 4175 C CA . GLN B 1 270 ? -15.484 5.473 0.548 1 96.5 270 GLN B CA 1
ATOM 4176 C C . GLN B 1 270 ? -16.234 4.168 0.27 1 96.5 270 GLN B C 1
ATOM 4178 O O . GLN B 1 270 ? -16.266 3.275 1.119 1 96.5 270 GLN B O 1
ATOM 4183 N N . ARG B 1 271 ? -16.797 4.07 -0.913 1 97.94 271 ARG B N 1
ATOM 4184 C CA . ARG B 1 271 ? -17.5 2.852 -1.292 1 97.94 271 ARG B CA 1
ATOM 4185 C C . ARG B 1 271 ? -16.562 1.65 -1.294 1 97.94 271 ARG B C 1
ATOM 4187 O O . ARG B 1 271 ? -16.906 0.588 -0.77 1 97.94 271 ARG B O 1
ATOM 4194 N N . LEU B 1 272 ? -15.398 1.833 -1.815 1 98.19 272 LEU B N 1
ATOM 4195 C CA . LEU B 1 272 ? -14.438 0.746 -1.973 1 98.19 272 LEU B CA 1
ATOM 4196 C C . LEU B 1 272 ? -14.016 0.193 -0.616 1 98.19 272 LEU B C 1
ATOM 4198 O O . LEU B 1 272 ? -13.742 -1.003 -0.486 1 98.19 272 LEU B O 1
ATOM 4202 N N . VAL B 1 273 ? -13.984 1.053 0.398 1 97.81 273 VAL B N 1
ATOM 4203 C CA . VAL B 1 273 ? -13.508 0.593 1.698 1 97.81 273 VAL B CA 1
ATOM 4204 C C . VAL B 1 273 ? -14.695 0.254 2.594 1 97.81 273 VAL B C 1
ATOM 4206 O O . VAL B 1 273 ? -14.539 0.066 3.803 1 97.81 273 VAL B O 1
ATOM 4209 N N . GLY B 1 274 ? -15.883 0.221 2.07 1 97.25 274 GLY B N 1
ATOM 4210 C CA . GLY B 1 274 ? -17.047 -0.318 2.756 1 97.25 274 GLY B CA 1
ATOM 4211 C C . GLY B 1 274 ? -17.641 0.634 3.783 1 97.25 274 GLY B C 1
ATOM 4212 O O . GLY B 1 274 ? -18.219 0.201 4.781 1 97.25 274 GLY B O 1
ATOM 4213 N N . LYS B 1 275 ? -17.5 1.894 3.604 1 96.19 275 LYS B N 1
ATOM 4214 C CA . LYS B 1 275 ? -17.969 2.869 4.578 1 96.19 275 LYS B CA 1
ATOM 4215 C C . LYS B 1 275 ? -19.453 2.68 4.871 1 96.19 275 LYS B C 1
ATOM 4217 O O . LYS B 1 275 ? -19.875 2.711 6.027 1 96.19 275 LYS B O 1
ATOM 4222 N N . PRO B 1 276 ? -20.297 2.531 3.844 1 95.56 276 PRO B N 1
ATOM 4223 C CA . PRO B 1 276 ? -21.719 2.342 4.137 1 95.56 276 PRO B CA 1
ATOM 4224 C C . PRO B 1 276 ? -21.969 1.146 5.051 1 95.56 276 PRO B C 1
ATOM 4226 O O . PRO B 1 276 ? -22.812 1.223 5.949 1 95.56 276 PRO B O 1
ATOM 4229 N N . GLU B 1 277 ? -21.312 0.058 4.812 1 95.88 277 GLU B N 1
ATOM 4230 C CA . GLU B 1 277 ? -21.484 -1.132 5.641 1 95.88 277 GLU B CA 1
ATOM 4231 C C . GLU B 1 277 ? -21.031 -0.872 7.074 1 95.88 277 GLU B C 1
ATOM 4233 O O . GLU B 1 277 ? -21.688 -1.313 8.023 1 95.88 277 GLU B O 1
ATOM 4238 N N . TRP B 1 278 ? -19.953 -0.209 7.254 1 94.5 278 TRP B N 1
ATOM 4239 C CA . TRP B 1 278 ? -19.453 0.106 8.586 1 94.5 278 TRP B CA 1
ATOM 4240 C C . TRP B 1 278 ? -20.375 1.082 9.305 1 94.5 278 TRP B C 1
ATOM 4242 O O . TRP B 1 278 ? -20.578 0.982 10.516 1 94.5 278 TRP B O 1
ATOM 4252 N N . ASP B 1 279 ? -20.891 2.07 8.547 1 93.31 279 ASP B N 1
ATOM 4253 C CA . ASP B 1 279 ? -21.875 2.986 9.117 1 93.31 279 ASP B CA 1
ATOM 4254 C C . ASP B 1 279 ? -23.094 2.229 9.633 1 93.31 279 ASP B C 1
ATOM 4256 O O . ASP B 1 279 ? -23.625 2.543 10.695 1 93.31 279 ASP B O 1
ATOM 4260 N N . ALA B 1 280 ? -23.547 1.285 8.828 1 94.62 280 ALA B N 1
ATOM 4261 C CA . ALA B 1 280 ? -24.688 0.47 9.227 1 94.62 280 ALA B CA 1
ATOM 4262 C C . ALA B 1 280 ? -24.391 -0.311 10.5 1 94.62 280 ALA B C 1
ATOM 4264 O O . ALA B 1 280 ? -25.234 -0.424 11.383 1 94.62 280 ALA B O 1
ATOM 4265 N N . LEU B 1 281 ? -23.234 -0.891 10.594 1 93.94 281 LEU B N 1
ATOM 4266 C CA . LEU B 1 281 ? -22.828 -1.628 11.789 1 93.94 281 LEU B CA 1
ATOM 4267 C C . LEU B 1 281 ? -22.797 -0.713 13.008 1 93.94 281 LEU B C 1
ATOM 4269 O O . LEU B 1 281 ? -23.172 -1.12 14.109 1 93.94 281 LEU B O 1
ATOM 4273 N N . GLU B 1 282 ? -22.266 0.494 12.797 1 89.75 282 GLU B N 1
ATOM 4274 C CA . GLU B 1 282 ? -22.203 1.471 13.883 1 89.75 282 GLU B CA 1
ATOM 4275 C C . GLU B 1 282 ? -23.594 1.783 14.43 1 89.75 282 GLU B C 1
ATOM 4277 O O . GLU B 1 282 ? -23.766 1.928 15.641 1 89.75 282 GLU B O 1
ATOM 4282 N N . LYS B 1 283 ? -24.547 1.916 13.57 1 90.31 283 LYS B N 1
ATOM 4283 C CA . LYS B 1 283 ? -25.922 2.199 13.984 1 90.31 283 LYS B CA 1
ATOM 4284 C C . LYS B 1 283 ? -26.469 1.072 14.852 1 90.31 283 LYS B C 1
ATOM 4286 O O . LYS B 1 283 ? -27.234 1.32 15.789 1 90.31 283 LYS B O 1
ATOM 4291 N N . ILE B 1 284 ? -26.125 -0.126 14.531 1 93.38 284 ILE B N 1
ATOM 4292 C CA . ILE B 1 284 ? -26.609 -1.286 15.273 1 93.38 284 ILE B CA 1
ATOM 4293 C C . ILE B 1 284 ? -26.047 -1.266 16.688 1 93.38 284 ILE B C 1
ATOM 4295 O O . ILE B 1 284 ? -26.75 -1.629 17.641 1 93.38 284 ILE B O 1
ATOM 4299 N N . TYR B 1 285 ? -24.844 -0.83 16.859 1 91.31 285 TYR B N 1
ATOM 4300 C CA . TYR B 1 285 ? -24.188 -0.938 18.156 1 91.31 285 TYR B CA 1
ATOM 4301 C C . TYR B 1 285 ? -24.188 0.4 18.875 1 91.31 285 TYR B C 1
ATOM 4303 O O . TYR B 1 285 ? -23.688 0.506 20 1 91.31 285 TYR B O 1
ATOM 4311 N N . SER B 1 286 ? -24.562 1.593 18.203 1 81.31 286 SER B N 1
ATOM 4312 C CA . SER B 1 286 ? -24.641 2.902 18.844 1 81.31 286 SER B CA 1
ATOM 4313 C C . SER B 1 286 ? -25.797 2.967 19.844 1 81.31 286 SER B C 1
ATOM 4315 O O . SER B 1 286 ? -26.797 2.277 19.672 1 81.31 286 SER B O 1
#

Sequence (572 aa):
MSTRKSLKTLVEARRGAIVPGAFNALSAKVVEDLGFEAIYITGAGVTNMWFGMPDQGFMGLAEIADHTARIRDAVSVPLIVDADTGFGNALNVYHTVRTLERAGADCIQLEDQVAPKRCGHFSGKDVISTEEAVSKIKAAADARRDADLLIMARTDAAAVHGFEAAVERAQRFAEAGADILFVEAVTTADDIRALPRRLEKPQLMNMVIGGRTPIVNATELAELGYGIVLYANAALQGAVAGMQKALTVLRDDKEVKESSGLVTPFAERQRLVGKPEWDALEKIYSMSTRKSLKTLVEARRGAIVPGAFNALSAKVVEDLGFEAIYITGAGVTNMWFGMPDQGFMGLAEIADHTARIRDAVSVPLIVDADTGFGNALNVYHTVRTLERAGADCIQLEDQVAPKRCGHFSGKDVISTEEAVSKIKAAADARRDADLLIMARTDAAAVHGFEAAVERAQRFAEAGADILFVEAVTTADDIRALPRRLEKPQLMNMVIGGRTPIVNATELAELGYGIVLYANAALQGAVAGMQKALTVLRDDKEVKESSGLVTPFAERQRLVGKPEWDALEKIYS

Organism: NCBI:txid1064539

Nearest PDB structures (foldseek):
  1xg3-assembly1_B  TM=9.502E-01  e=3.472E-30  Escherichia coli
  1zlp-assembly1_B  TM=9.615E-01  e=1.987E-29  Dianthus caryophyllus
  3eoo-assembly4_L  TM=9.251E-01  e=7.837E-30  Burkholderia pseudomallei 1655
  1oqf-assembly1_A  TM=9.236E-01  e=1.574E-29  Escherichia coli
  6t4v-assembly1_C  TM=9.453E-01  e=3.197E-26  Pseudomonas aeruginosa PAO1

Solvent-accessible surface area (backbone atoms only — not comparable to full-atom values): 27959 Å² total; per-residue (Å²): 132,57,42,27,55,50,45,52,54,50,34,71,61,24,58,15,46,60,26,43,18,23,54,34,6,33,52,37,31,54,45,48,73,73,64,44,71,36,36,28,41,24,52,49,44,31,25,27,39,52,50,24,31,52,46,51,58,79,70,48,71,69,60,54,28,52,46,42,32,31,29,43,78,43,47,81,58,23,31,34,34,50,43,54,51,30,81,60,55,38,70,38,18,24,52,43,42,46,49,33,47,73,27,51,44,24,24,44,33,34,36,34,47,40,85,73,36,61,47,81,76,51,84,88,70,53,61,54,55,68,67,58,42,31,46,29,40,29,30,35,50,67,37,53,84,53,88,55,52,40,35,28,41,34,38,59,32,28,74,70,66,30,61,68,52,29,52,54,50,48,53,48,33,43,74,35,47,33,53,32,37,28,70,41,63,56,70,46,72,66,58,62,61,41,46,51,76,73,39,91,57,37,32,42,47,72,41,47,58,69,49,72,23,73,83,67,48,30,68,60,41,18,74,56,38,23,8,32,31,31,27,50,50,51,37,56,24,2,19,52,34,15,22,52,54,33,48,50,43,29,70,74,68,34,47,72,56,48,86,70,75,44,36,44,46,44,68,54,57,41,56,69,22,39,36,68,60,52,52,54,53,46,61,72,74,102,130,57,43,27,55,52,42,53,54,52,34,70,62,24,58,15,45,60,26,43,18,23,55,35,6,31,52,38,33,54,46,50,73,73,63,44,71,36,36,28,42,24,52,50,43,31,26,26,38,52,49,23,32,53,47,50,58,78,71,50,71,68,60,53,29,52,46,42,32,31,28,42,78,45,46,82,60,24,32,35,35,49,43,55,52,30,81,60,55,37,69,36,18,24,52,43,41,45,50,33,48,74,26,52,45,24,24,45,32,35,37,35,48,39,82,70,36,64,48,81,77,52,84,88,70,53,60,53,55,68,68,59,44,34,46,30,40,29,30,34,50,67,37,54,83,52,88,54,53,40,36,30,41,32,38,59,32,28,75,70,66,30,61,70,52,29,52,55,50,49,52,47,31,44,75,34,47,32,55,32,37,27,70,40,63,57,68,44,70,67,58,63,61,42,46,51,78,72,39,90,57,37,32,43,46,74,43,46,58,68,49,73,25,72,84,67,47,32,68,61,42,18,74,55,37,23,8,30,30,31,27,50,50,51,36,55,24,1,20,53,35,14,22,51,55,34,48,49,43,28,70,74,68,34,47,72,57,48,87,68,74,44,34,46,46,44,66,56,57,40,54,68,22,39,34,67,60,53,52,53,53,45,61,72,74,101

Radius of gyration: 24.83 Å; Cα contacts (8 Å, |Δi|>4): 1340; chains: 2; bounding box: 57×73×58 Å